Protein AF-A0A3E0P5V2-F1 (afdb_monomer)

pLDDT: mean 85.45, std 23.26, range [21.83, 98.88]

Mean predicted aligned error: 9.25 Å

Structure (mmCIF, N/CA/C/O backbone):
data_AF-A0A3E0P5V2-F1
#
_entry.id   AF-A0A3E0P5V2-F1
#
loop_
_atom_site.group_PDB
_atom_site.id
_atom_site.type_symbol
_atom_site.label_atom_id
_atom_site.label_alt_id
_atom_site.label_comp_id
_atom_site.label_asym_id
_atom_site.label_entity_id
_atom_site.label_seq_id
_atom_site.pdbx_PDB_ins_code
_atom_site.Cartn_x
_atom_site.Cartn_y
_atom_site.Cartn_z
_atom_site.occupancy
_atom_site.B_iso_or_equiv
_atom_site.auth_seq_id
_atom_site.auth_comp_id
_atom_site.auth_asym_id
_atom_site.auth_atom_id
_atom_site.pdbx_PDB_model_num
ATOM 1 N N . MET A 1 1 ? -6.968 -0.212 0.510 1.00 25.17 1 MET A N 1
ATOM 2 C CA . MET A 1 1 ? -5.798 0.429 1.152 1.00 25.17 1 MET A CA 1
ATOM 3 C C . MET A 1 1 ? -5.149 1.327 0.112 1.00 25.17 1 MET A C 1
ATOM 5 O O . MET A 1 1 ? -5.241 0.958 -1.053 1.00 25.17 1 MET A O 1
ATOM 9 N N . PRO A 1 2 ? -4.571 2.488 0.462 1.00 26.77 2 PRO A N 1
ATOM 10 C CA . PRO A 1 2 ? -3.802 3.249 -0.515 1.00 26.77 2 PRO A CA 1
ATOM 11 C C . PRO A 1 2 ? -2.630 2.401 -1.021 1.00 26.77 2 PRO A C 1
ATOM 13 O O . PRO A 1 2 ? -1.972 1.732 -0.220 1.00 26.77 2 PRO A O 1
ATOM 16 N N . VAL A 1 3 ? -2.402 2.413 -2.334 1.00 31.78 3 VAL A N 1
ATOM 17 C CA . VAL A 1 3 ? -1.169 1.882 -2.922 1.00 31.78 3 VAL A CA 1
ATOM 18 C C . VAL A 1 3 ? -0.130 2.995 -2.853 1.00 31.78 3 VAL A C 1
ATOM 20 O O . VAL A 1 3 ? -0.396 4.140 -3.237 1.00 31.78 3 VAL A O 1
ATOM 23 N N . TRP A 1 4 ? 1.001 2.698 -2.216 1.00 30.09 4 TRP A N 1
ATOM 24 C CA . TRP A 1 4 ? 1.982 3.704 -1.825 1.00 30.09 4 TRP A CA 1
ATOM 25 C C . TRP A 1 4 ? 3.035 3.896 -2.909 1.00 30.09 4 TRP A C 1
ATOM 27 O O . TRP A 1 4 ? 3.783 2.980 -3.244 1.00 30.09 4 TRP A O 1
ATOM 37 N N . LEU A 1 5 ? 3.159 5.138 -3.359 1.00 28.05 5 LEU A N 1
ATOM 38 C CA . LEU A 1 5 ? 4.162 5.560 -4.320 1.00 28.05 5 LEU A CA 1
ATOM 39 C C . LEU A 1 5 ? 5.533 5.751 -3.670 1.00 28.05 5 LEU A C 1
ATOM 41 O O . LEU A 1 5 ? 5.760 6.727 -2.957 1.00 28.05 5 LEU A O 1
ATOM 45 N N . GLY A 1 6 ? 6.470 4.854 -3.984 1.00 26.66 6 GLY A N 1
ATOM 46 C CA . GLY A 1 6 ? 7.906 5.113 -3.847 1.00 26.66 6 GLY A CA 1
ATOM 47 C C . GLY A 1 6 ? 8.426 5.343 -2.414 1.00 26.66 6 GLY A C 1
ATOM 48 O O . GLY A 1 6 ? 7.775 4.981 -1.430 1.00 26.66 6 GLY A O 1
ATOM 49 N N . PRO A 1 7 ? 9.669 5.847 -2.267 1.00 22.61 7 PRO A N 1
ATOM 50 C CA . PRO A 1 7 ? 10.321 5.938 -0.972 1.00 22.61 7 PRO A CA 1
ATOM 51 C C . PRO A 1 7 ? 9.689 6.976 -0.044 1.00 22.61 7 PRO A C 1
ATOM 53 O O . PRO A 1 7 ? 9.523 8.139 -0.400 1.00 22.61 7 PRO A O 1
ATOM 56 N N . GLN A 1 8 ? 9.384 6.562 1.191 1.00 26.34 8 GLN A N 1
ATOM 57 C CA . GLN A 1 8 ? 8.879 7.464 2.223 1.00 26.34 8 GLN A CA 1
ATOM 58 C C . GLN A 1 8 ? 9.951 8.495 2.603 1.00 26.34 8 GLN A C 1
ATOM 60 O O . GLN A 1 8 ? 10.800 8.242 3.466 1.00 26.34 8 GLN A O 1
ATOM 65 N N . VAL A 1 9 ? 9.885 9.696 2.034 1.00 23.56 9 VAL A N 1
ATOM 66 C CA . VAL A 1 9 ? 10.594 10.861 2.577 1.00 23.56 9 VAL A CA 1
ATOM 67 C C . VAL A 1 9 ? 9.776 11.401 3.753 1.00 23.56 9 VAL A C 1
ATOM 69 O O . VAL A 1 9 ? 9.075 12.400 3.658 1.00 23.56 9 VAL A O 1
ATOM 72 N N . GLN A 1 10 ? 9.816 10.693 4.883 1.00 25.02 10 GLN A N 1
ATOM 73 C CA . GLN A 1 10 ? 9.490 11.306 6.172 1.00 25.02 10 GLN A CA 1
ATOM 74 C C . GLN A 1 10 ? 10.701 12.125 6.617 1.00 25.02 10 GLN A C 1
ATOM 76 O O . GLN A 1 10 ? 11.824 11.607 6.613 1.00 25.02 10 GLN A O 1
ATOM 81 N N . GLY A 1 11 ? 10.448 13.393 6.949 1.00 24.41 11 GLY A N 1
ATOM 82 C CA . GLY A 1 11 ? 11.440 14.407 7.290 1.00 24.41 11 GLY A CA 1
ATOM 83 C C . GLY A 1 11 ? 12.486 13.929 8.296 1.00 24.41 11 GLY A C 1
ATOM 84 O O . GLY A 1 11 ? 12.199 13.213 9.255 1.00 24.41 11 GLY A O 1
ATOM 85 N N . LEU A 1 12 ? 13.732 14.324 8.046 1.00 22.11 12 LEU A N 1
ATOM 86 C CA . LEU A 1 12 ? 14.832 14.183 8.994 1.00 22.11 12 LEU A CA 1
ATOM 87 C C . LEU A 1 12 ? 14.543 15.037 10.245 1.00 22.11 12 LEU A C 1
ATOM 89 O O . LEU A 1 12 ? 13.966 16.116 10.114 1.00 22.11 12 LEU A O 1
ATOM 93 N N . PRO A 1 13 ? 14.975 14.630 11.452 1.00 21.83 13 PRO A N 1
ATOM 94 C CA . PRO A 1 13 ? 14.866 15.491 12.623 1.00 21.83 13 PRO A CA 1
ATOM 95 C C . PRO A 1 13 ? 15.720 16.754 12.428 1.00 21.83 13 PRO A C 1
ATOM 97 O O . PRO A 1 13 ? 16.929 16.667 12.195 1.00 21.83 13 PRO A O 1
ATOM 100 N N . HIS A 1 14 ? 15.096 17.930 12.549 1.00 22.97 14 HIS A N 1
ATOM 101 C CA . HIS A 1 14 ? 15.776 19.224 12.582 1.00 22.97 14 HIS A CA 1
ATOM 102 C C . HIS A 1 14 ? 16.848 19.239 13.685 1.00 22.97 14 HIS A C 1
ATOM 104 O O . HIS A 1 14 ? 16.530 19.255 14.875 1.00 22.97 14 HIS A O 1
ATOM 110 N N . GLN A 1 15 ? 18.129 19.311 13.315 1.00 22.00 15 GLN A N 1
ATOM 111 C CA . GLN A 1 15 ? 19.158 19.775 14.244 1.00 22.00 15 GLN A CA 1
ATOM 112 C C . GLN A 1 15 ? 19.199 21.306 14.214 1.00 22.00 15 GLN A C 1
ATOM 114 O O . GLN A 1 15 ? 19.482 21.922 13.189 1.00 22.00 15 GLN A O 1
ATOM 119 N N . GLY A 1 16 ? 18.868 21.926 15.349 1.00 23.27 16 GLY A N 1
ATOM 120 C CA . GLY A 1 16 ? 18.732 23.374 15.487 1.00 23.27 16 GLY A CA 1
ATOM 121 C C . GLY A 1 16 ? 20.019 24.150 15.187 1.00 23.27 16 GLY A C 1
ATOM 122 O O . GLY A 1 16 ? 20.949 24.171 15.993 1.00 23.27 16 GLY A O 1
ATOM 123 N N . GLY A 1 17 ? 20.032 24.869 14.064 1.00 21.91 17 GLY A N 1
ATOM 124 C CA . GLY A 1 17 ? 21.007 25.912 13.745 1.00 21.91 17 GLY A CA 1
ATOM 125 C C . GLY A 1 17 ? 20.427 27.301 14.022 1.00 21.91 17 GLY A C 1
ATOM 126 O O . GLY A 1 17 ? 19.394 27.676 13.476 1.00 21.91 17 GLY A O 1
ATOM 127 N N . ARG A 1 18 ? 21.079 28.085 14.889 1.00 23.88 18 ARG A N 1
ATOM 128 C CA . ARG A 1 18 ? 20.676 29.461 15.235 1.00 23.88 18 ARG A CA 1
ATOM 129 C C . ARG A 1 18 ? 20.699 30.372 13.998 1.00 23.88 18 ARG A C 1
ATOM 131 O O . ARG A 1 18 ? 21.746 30.554 13.385 1.00 23.88 18 ARG A O 1
ATOM 138 N N . GLY A 1 19 ? 19.553 30.974 13.678 1.00 24.73 19 GLY A N 1
ATOM 139 C CA . GLY A 1 19 ? 19.386 31.878 12.540 1.00 24.73 19 GLY A CA 1
ATOM 140 C C . GLY A 1 19 ? 20.095 33.230 12.686 1.00 24.73 19 GLY A C 1
ATOM 141 O O . GLY A 1 19 ? 20.148 33.823 13.764 1.00 24.73 19 GLY A O 1
ATOM 142 N N . LEU A 1 20 ? 20.578 33.740 11.552 1.00 24.47 20 LEU A N 1
ATOM 143 C CA . LEU A 1 20 ? 20.924 35.147 11.322 1.00 24.47 20 LEU A CA 1
ATOM 144 C C . LEU A 1 20 ? 19.912 35.755 10.324 1.00 24.47 20 LEU A C 1
ATOM 146 O O . LEU A 1 20 ? 19.449 35.044 9.432 1.00 24.47 20 LEU A O 1
ATOM 150 N N . PRO A 1 21 ? 19.531 37.044 10.441 1.00 28.94 21 PRO A N 1
ATOM 151 C CA . PRO A 1 21 ? 18.395 37.590 9.697 1.00 28.94 21 PRO A CA 1
ATOM 152 C C . PRO A 1 21 ? 18.727 37.963 8.240 1.00 28.94 21 PRO A C 1
ATOM 154 O O . PRO A 1 21 ? 19.752 38.578 7.949 1.00 28.94 21 PRO A O 1
ATOM 157 N N . ALA A 1 22 ? 17.801 37.642 7.328 1.00 28.91 22 ALA A N 1
ATOM 158 C CA . ALA A 1 22 ? 17.874 37.932 5.894 1.00 28.91 22 ALA A CA 1
ATOM 159 C C . ALA A 1 22 ? 17.539 39.401 5.547 1.00 28.91 22 ALA A C 1
ATOM 161 O O . ALA A 1 22 ? 16.620 40.006 6.102 1.00 28.91 22 ALA A O 1
ATOM 162 N N . GLY A 1 23 ? 18.281 39.963 4.587 1.00 27.42 23 GLY A N 1
ATOM 163 C CA . GLY A 1 23 ? 18.222 41.369 4.174 1.00 27.42 23 GLY A CA 1
ATOM 164 C C . GLY A 1 23 ? 17.099 41.759 3.185 1.00 27.42 23 GLY A C 1
ATOM 165 O O . GLY A 1 23 ? 16.377 40.916 2.649 1.00 27.42 23 GLY A O 1
ATOM 166 N N . PRO A 1 24 ? 16.960 43.070 2.896 1.00 26.80 24 PRO A N 1
ATOM 167 C CA . PRO A 1 24 ? 15.764 43.697 2.309 1.00 26.80 24 PRO A CA 1
ATOM 168 C C . PRO A 1 24 ? 15.501 43.429 0.812 1.00 26.80 24 PRO A C 1
ATOM 170 O O . PRO A 1 24 ? 14.502 43.913 0.278 1.00 26.80 24 PRO A O 1
ATOM 173 N N . ALA A 1 25 ? 16.336 42.643 0.123 1.00 31.30 25 ALA A N 1
ATOM 174 C CA . ALA A 1 25 ? 16.181 42.364 -1.309 1.00 31.30 25 ALA A CA 1
ATOM 175 C C . ALA A 1 25 ? 15.031 41.381 -1.631 1.00 31.30 25 ALA A C 1
ATOM 177 O O . ALA A 1 25 ? 14.407 41.501 -2.684 1.00 31.30 25 ALA A O 1
ATOM 178 N N . ARG A 1 26 ? 14.668 40.476 -0.704 1.00 33.38 26 ARG A N 1
ATOM 179 C CA . ARG A 1 26 ? 13.588 39.483 -0.909 1.00 33.38 26 ARG A CA 1
ATOM 180 C C . ARG A 1 26 ? 12.173 40.085 -0.938 1.00 33.38 26 ARG A C 1
ATOM 182 O O . ARG A 1 26 ? 11.281 39.515 -1.552 1.00 33.38 26 ARG A O 1
ATOM 189 N N . ARG A 1 27 ? 11.948 41.276 -0.364 1.00 32.44 27 ARG A N 1
ATOM 190 C CA . ARG A 1 27 ? 10.595 41.871 -0.263 1.00 32.44 27 ARG A CA 1
ATOM 191 C C . ARG A 1 27 ? 10.069 42.511 -1.555 1.00 32.44 27 ARG A C 1
ATOM 193 O O . ARG A 1 27 ? 8.884 42.818 -1.625 1.00 32.44 27 ARG A O 1
ATOM 200 N N . ARG A 1 28 ? 10.907 42.735 -2.578 1.00 29.48 28 ARG A N 1
ATOM 201 C CA . ARG A 1 28 ? 10.483 43.400 -3.832 1.00 29.48 28 ARG A CA 1
ATOM 202 C C . ARG A 1 28 ? 10.121 42.449 -4.978 1.00 29.48 28 ARG A C 1
ATOM 204 O O . ARG A 1 28 ? 9.450 42.897 -5.903 1.00 29.48 28 ARG A O 1
ATOM 211 N N . ALA A 1 29 ? 10.490 41.168 -4.905 1.00 30.11 29 ALA A N 1
ATOM 212 C CA . ALA A 1 29 ? 10.077 40.159 -5.887 1.00 30.11 29 ALA A CA 1
ATOM 213 C C . ALA A 1 29 ? 8.641 39.653 -5.629 1.00 30.11 29 ALA A C 1
ATOM 215 O O . ALA A 1 29 ? 7.856 39.550 -6.568 1.00 30.11 29 ALA A O 1
ATOM 216 N N . GLN A 1 30 ? 8.259 39.488 -4.354 1.00 32.03 30 GLN A N 1
ATOM 217 C CA . GLN A 1 30 ? 6.933 39.006 -3.930 1.00 32.03 30 GLN A CA 1
ATOM 218 C C . GLN A 1 30 ? 5.765 39.916 -4.370 1.00 32.03 30 GLN A C 1
ATOM 220 O O . GLN A 1 30 ? 4.671 39.451 -4.656 1.00 32.03 30 GLN A O 1
ATOM 225 N N . ALA A 1 31 ? 5.987 41.232 -4.472 1.00 28.94 31 ALA A N 1
ATOM 226 C CA . ALA A 1 31 ? 4.920 42.191 -4.780 1.00 28.94 31 ALA A CA 1
ATOM 227 C C . ALA A 1 31 ? 4.585 42.312 -6.285 1.00 28.94 31 ALA A C 1
ATOM 229 O O . ALA A 1 31 ? 3.624 42.995 -6.644 1.00 28.94 31 ALA A O 1
ATOM 230 N N . ARG A 1 32 ? 5.375 41.697 -7.181 1.00 27.05 32 ARG A N 1
ATOM 231 C CA . ARG A 1 32 ? 5.124 41.715 -8.637 1.00 27.05 32 ARG A CA 1
ATOM 232 C C . ARG A 1 32 ? 4.414 40.456 -9.147 1.00 27.05 32 ARG A C 1
ATOM 234 O O . ARG A 1 32 ? 3.709 40.557 -10.147 1.00 27.05 32 ARG A O 1
ATOM 241 N N . THR A 1 33 ? 4.508 39.332 -8.439 1.00 32.53 33 THR A N 1
ATOM 242 C CA . THR A 1 33 ? 3.759 38.090 -8.712 1.00 32.53 33 THR A CA 1
ATOM 243 C C . THR A 1 33 ? 2.272 38.201 -8.338 1.00 32.53 33 THR A C 1
ATOM 245 O O . THR A 1 33 ? 1.414 37.717 -9.075 1.00 32.53 33 THR A O 1
ATOM 248 N N . ASP A 1 34 ? 1.927 38.981 -7.307 1.00 31.42 34 ASP A N 1
ATOM 249 C CA . ASP A 1 34 ? 0.543 39.116 -6.803 1.00 31.42 34 ASP A CA 1
ATOM 250 C C . ASP A 1 34 ? -0.420 39.923 -7.698 1.00 31.42 34 ASP A C 1
ATOM 252 O O . ASP A 1 34 ? -1.632 39.961 -7.453 1.00 31.42 34 ASP A O 1
ATOM 256 N N . ARG A 1 35 ? 0.091 40.588 -8.745 1.00 25.73 35 ARG A N 1
ATOM 257 C CA . ARG A 1 35 ? -0.729 41.369 -9.691 1.00 25.73 35 ARG A CA 1
ATOM 258 C C . ARG A 1 35 ? -1.021 40.644 -11.005 1.00 25.73 35 ARG A C 1
ATOM 260 O O . ARG A 1 35 ? -1.978 41.021 -11.672 1.00 25.73 35 ARG A O 1
ATOM 267 N N . ALA A 1 36 ? -0.253 39.607 -11.345 1.00 27.59 36 ALA A N 1
ATOM 268 C CA . ALA A 1 36 ? -0.504 38.758 -12.513 1.00 27.59 36 ALA A CA 1
ATOM 269 C C . ALA A 1 36 ? -1.449 37.583 -12.185 1.00 27.59 36 ALA A C 1
ATOM 271 O O . ALA A 1 36 ? -2.254 37.200 -13.028 1.00 27.59 36 ALA A O 1
ATOM 272 N N . GLY A 1 37 ? -1.455 37.100 -10.934 1.00 27.72 37 GLY A N 1
ATOM 273 C CA . GLY A 1 37 ? -2.352 36.028 -10.469 1.00 27.72 37 GLY A CA 1
ATOM 274 C C . GLY A 1 37 ? -3.836 36.404 -10.324 1.00 27.72 37 GLY A C 1
ATOM 275 O O . GLY A 1 37 ? -4.666 35.533 -10.098 1.00 27.72 37 GLY A O 1
ATOM 276 N N . ARG A 1 38 ? -4.217 37.683 -10.478 1.00 28.00 38 ARG A N 1
ATOM 277 C CA . ARG A 1 38 ? -5.624 38.134 -10.364 1.00 28.00 38 ARG A CA 1
ATOM 278 C C . ARG A 1 38 ? -6.385 38.201 -11.692 1.00 28.00 38 ARG A C 1
ATOM 280 O O . ARG A 1 38 ? -7.549 38.584 -11.688 1.00 28.00 38 ARG A O 1
ATOM 287 N N . ALA A 1 39 ? -5.757 37.840 -12.811 1.00 26.80 39 ALA A N 1
ATOM 288 C CA . ALA A 1 39 ? -6.382 37.881 -14.137 1.00 26.80 39 ALA A CA 1
ATOM 289 C C . ALA A 1 39 ? -6.704 36.492 -14.730 1.00 26.80 39 ALA A C 1
ATOM 291 O O . ALA A 1 39 ? -7.150 36.423 -15.870 1.00 26.80 39 ALA A O 1
ATOM 292 N N . LEU A 1 40 ? -6.528 35.401 -13.973 1.00 26.84 40 LEU A N 1
ATOM 293 C CA . LEU A 1 40 ? -6.756 34.027 -14.451 1.00 26.84 40 LEU A CA 1
ATOM 294 C C . LEU A 1 40 ? -7.653 33.193 -13.511 1.00 26.84 40 LEU A C 1
ATOM 296 O O . LEU A 1 40 ? -7.448 32.002 -13.327 1.00 26.84 40 LEU A O 1
ATOM 300 N N . VAL A 1 41 ? -8.677 33.822 -12.922 1.00 26.98 41 VAL A N 1
ATOM 301 C CA . VAL A 1 41 ? -9.716 33.154 -12.097 1.00 26.98 41 VAL A CA 1
ATOM 302 C C . VAL A 1 41 ? -11.033 32.982 -12.881 1.00 26.98 41 VAL A C 1
ATOM 304 O O . VAL A 1 41 ? -12.126 32.935 -12.333 1.00 26.98 41 VAL A O 1
ATOM 307 N N . GLN A 1 42 ? -10.963 32.865 -14.206 1.00 27.16 42 GLN A N 1
ATOM 308 C CA . GLN A 1 42 ? -12.116 32.483 -15.027 1.00 27.16 42 GLN A CA 1
ATOM 309 C C . GLN A 1 42 ? -11.700 31.456 -16.075 1.00 27.16 42 GLN A C 1
ATOM 311 O O . GLN A 1 42 ? -11.396 31.829 -17.201 1.00 27.16 42 GLN A O 1
ATOM 316 N N . ALA A 1 43 ? -11.671 30.181 -15.670 1.00 24.08 43 ALA A N 1
ATOM 317 C CA . ALA A 1 43 ? -12.024 29.002 -16.475 1.00 24.08 43 ALA A CA 1
ATOM 318 C C . ALA A 1 43 ? -11.593 27.715 -15.742 1.00 24.08 43 ALA A C 1
ATOM 320 O O . ALA A 1 43 ? -10.622 27.069 -16.116 1.00 24.08 43 ALA A O 1
ATOM 321 N N . LEU A 1 44 ? -12.334 27.319 -14.704 1.00 26.48 44 LEU A N 1
ATOM 322 C CA . LEU A 1 44 ? -12.433 25.898 -14.366 1.00 26.48 44 LEU A CA 1
ATOM 323 C C . LEU A 1 44 ? -13.414 25.297 -15.375 1.00 26.48 44 LEU A C 1
ATOM 325 O O . LEU A 1 44 ? -14.616 25.550 -15.298 1.00 26.48 44 LEU A O 1
ATOM 329 N N . VAL A 1 45 ? -12.895 24.578 -16.368 1.00 23.19 45 VAL A N 1
ATOM 330 C CA . VAL A 1 45 ? -13.708 23.843 -17.342 1.00 23.19 45 VAL A CA 1
ATOM 331 C C . VAL A 1 45 ? -13.338 22.365 -17.240 1.00 23.19 45 VAL A C 1
ATOM 333 O O . VAL A 1 45 ? -12.202 22.021 -17.555 1.00 23.19 45 VAL A O 1
ATOM 336 N N . PRO A 1 46 ? -14.257 21.477 -16.823 1.00 28.92 46 PRO A N 1
ATOM 337 C CA . PRO A 1 46 ? -14.066 20.043 -16.987 1.00 28.92 46 PRO A CA 1
ATOM 338 C C . PRO A 1 46 ? -14.074 19.707 -18.482 1.00 28.92 46 PRO A C 1
ATOM 340 O O . PRO A 1 46 ? -14.933 20.191 -19.226 1.00 28.92 46 PRO A O 1
ATOM 343 N N . VAL A 1 47 ? -13.159 18.850 -18.933 1.00 28.12 47 VAL A N 1
ATOM 344 C CA . VAL A 1 47 ? -13.225 18.282 -20.284 1.00 28.12 47 VAL A CA 1
ATOM 345 C C . VAL A 1 47 ? -14.407 17.304 -20.323 1.00 28.12 47 VAL A C 1
ATOM 347 O O . VAL A 1 47 ? -14.304 16.159 -19.904 1.00 28.12 47 VAL A O 1
ATOM 350 N N . ARG A 1 48 ? -15.575 17.775 -20.776 1.00 30.19 48 ARG A N 1
ATOM 351 C CA . ARG A 1 48 ? -16.748 16.947 -21.110 1.00 30.19 48 ARG A CA 1
ATOM 352 C C . ARG A 1 48 ? -17.125 17.162 -22.579 1.00 30.19 48 ARG A C 1
ATOM 354 O O . ARG A 1 48 ? -17.288 18.319 -22.974 1.00 30.19 48 ARG A O 1
ATOM 361 N N . PRO A 1 49 ? -17.359 16.110 -23.381 1.00 27.58 49 PRO A N 1
ATOM 362 C CA . PRO A 1 49 ? -18.028 16.256 -24.667 1.00 27.58 49 PRO A CA 1
ATOM 363 C C . PRO A 1 49 ? -19.541 16.466 -24.474 1.00 27.58 49 PRO A C 1
ATOM 365 O O . PRO A 1 49 ? -20.171 15.916 -23.570 1.00 27.58 49 PRO A O 1
ATOM 368 N N . ALA A 1 50 ? -20.118 17.327 -25.312 1.00 24.16 50 ALA A N 1
ATOM 369 C CA . ALA A 1 50 ? -21.500 17.784 -25.225 1.00 24.16 50 ALA A CA 1
ATOM 370 C C . ALA A 1 50 ? -22.485 16.915 -26.034 1.00 24.16 50 ALA A C 1
ATOM 372 O O . ALA A 1 50 ? -22.215 16.566 -27.179 1.00 24.16 50 ALA A O 1
ATOM 373 N N . GLY A 1 51 ? -23.682 16.715 -25.466 1.00 24.78 51 GLY A N 1
ATOM 374 C CA . GLY A 1 51 ? -24.904 16.239 -26.139 1.00 24.78 51 GLY A CA 1
ATOM 375 C C . GLY A 1 51 ? -25.323 14.833 -25.697 1.00 24.78 51 GLY A C 1
ATOM 376 O O . GLY A 1 51 ? -24.498 13.945 -25.606 1.00 24.78 51 GLY A O 1
ATOM 377 N N . GLY A 1 52 ? -26.573 14.510 -25.379 1.00 24.72 52 GLY A N 1
ATOM 378 C CA . GLY A 1 52 ? -27.839 15.231 -25.326 1.00 24.72 52 GLY A CA 1
ATOM 379 C C . GLY A 1 52 ? -28.876 14.248 -24.755 1.00 24.72 52 GLY A C 1
ATOM 380 O O . GLY A 1 52 ? -28.801 13.048 -24.996 1.00 24.72 52 GLY A O 1
ATOM 381 N N . ARG A 1 53 ? -29.790 14.751 -23.923 1.00 26.25 53 ARG A N 1
ATOM 382 C CA . ARG A 1 53 ? -30.820 13.987 -23.196 1.00 26.25 53 ARG A CA 1
ATOM 383 C C . ARG A 1 53 ? -31.731 13.189 -24.133 1.00 26.25 53 ARG A C 1
ATOM 385 O O . ARG A 1 53 ? -32.199 13.763 -25.104 1.00 26.25 53 ARG A O 1
ATOM 392 N N . GLU A 1 54 ? -32.183 12.015 -23.688 1.00 24.62 54 GLU A N 1
ATOM 393 C CA . GLU A 1 54 ? -33.621 11.713 -23.631 1.00 24.62 54 GLU A CA 1
ATOM 394 C C . GLU A 1 54 ? -33.946 10.578 -22.642 1.00 24.62 54 GLU A C 1
ATOM 396 O O . GLU A 1 54 ? -33.323 9.522 -22.615 1.00 24.62 54 GLU A O 1
ATOM 401 N N . ARG A 1 55 ? -34.938 10.841 -21.785 1.00 27.27 55 ARG A N 1
ATOM 402 C CA . ARG A 1 55 ? -35.539 9.907 -20.827 1.00 27.27 55 ARG A CA 1
ATOM 403 C C . ARG A 1 55 ? -36.454 8.934 -21.568 1.00 27.27 55 ARG A C 1
ATOM 405 O O . ARG A 1 55 ? -37.326 9.415 -22.286 1.00 27.27 55 ARG A O 1
ATOM 412 N N . ARG A 1 56 ? -36.424 7.637 -21.238 1.00 23.56 56 ARG A N 1
ATOM 413 C CA . ARG A 1 56 ? -37.628 6.781 -21.257 1.00 23.56 56 ARG A CA 1
ATOM 414 C C . ARG A 1 56 ? -37.610 5.765 -20.114 1.00 23.56 56 ARG A C 1
ATOM 416 O O . ARG A 1 56 ? -36.844 4.814 -20.121 1.00 23.56 56 ARG A O 1
ATOM 423 N N . LEU A 1 57 ? -38.507 5.993 -19.154 1.00 22.80 57 LEU A N 1
ATOM 424 C CA . LEU A 1 57 ? -39.127 4.946 -18.346 1.00 22.80 57 LEU A CA 1
ATOM 425 C C . LEU A 1 57 ? -39.906 4.009 -19.273 1.00 22.80 57 LEU A C 1
ATOM 427 O O . LEU A 1 57 ? -40.650 4.510 -20.115 1.00 22.80 57 LEU A O 1
ATOM 431 N N . LEU A 1 58 ? -39.820 2.698 -19.050 1.00 22.69 58 LEU A N 1
ATOM 432 C CA . LEU A 1 58 ? -40.896 1.754 -19.354 1.00 22.69 58 LEU A CA 1
ATOM 433 C C . LEU A 1 58 ? -40.743 0.501 -18.483 1.00 22.69 58 LEU A C 1
ATOM 435 O O . LEU A 1 58 ? -39.864 -0.329 -18.687 1.00 22.69 58 LEU A O 1
ATOM 439 N N . SER A 1 59 ? -41.631 0.402 -17.500 1.00 22.86 59 SER A N 1
ATOM 440 C CA . SER A 1 59 ? -41.961 -0.811 -16.760 1.00 22.86 59 SER A CA 1
ATOM 441 C C . SER A 1 59 ? -42.714 -1.780 -17.673 1.00 22.86 59 SER A C 1
ATOM 443 O O . SER A 1 59 ? -43.670 -1.348 -18.318 1.00 22.86 59 SER A O 1
ATOM 445 N N . ILE A 1 60 ? -42.380 -3.076 -17.667 1.00 22.61 60 ILE A N 1
ATOM 446 C CA . ILE A 1 60 ? -43.301 -4.146 -18.088 1.00 22.61 60 ILE A CA 1
ATOM 447 C C . ILE A 1 60 ? -43.165 -5.342 -17.138 1.00 22.61 60 ILE A C 1
ATOM 449 O O . ILE A 1 60 ? -42.078 -5.855 -16.897 1.00 22.61 60 ILE A O 1
ATOM 453 N N . LEU A 1 61 ? -44.318 -5.764 -16.622 1.00 22.02 61 LEU A N 1
ATOM 454 C CA . LEU A 1 61 ? -44.588 -6.919 -15.771 1.00 22.02 61 LEU A CA 1
ATOM 455 C C . LEU A 1 61 ? -45.705 -7.711 -16.483 1.00 22.02 61 LEU A C 1
ATOM 457 O O . LEU A 1 61 ? -46.718 -7.092 -16.806 1.00 22.02 61 LEU A O 1
ATOM 461 N N . ALA A 1 62 ? -45.513 -9.015 -16.741 1.00 23.39 62 ALA A N 1
ATOM 462 C CA . ALA A 1 62 ? -46.515 -10.104 -16.911 1.00 23.39 62 ALA A CA 1
ATOM 463 C C . ALA A 1 62 ? -45.862 -11.289 -17.672 1.00 23.39 62 ALA A C 1
ATOM 465 O O . ALA A 1 62 ? -45.354 -11.088 -18.768 1.00 23.39 62 ALA A O 1
ATOM 466 N N . LEU A 1 63 ? -45.619 -12.459 -17.066 1.00 22.25 63 LEU A N 1
ATOM 467 C CA . LEU A 1 63 ? -46.482 -13.614 -16.709 1.00 22.25 63 LEU A CA 1
ATOM 468 C C . LEU A 1 63 ? -46.698 -14.682 -17.817 1.00 22.25 63 LEU A C 1
ATOM 470 O O . LEU A 1 63 ? -47.205 -14.379 -18.889 1.00 22.25 63 LEU A O 1
ATOM 474 N N . LEU A 1 64 ? -46.471 -15.942 -17.393 1.00 23.50 64 LEU A N 1
ATOM 475 C CA . LEU A 1 64 ? -47.044 -17.245 -17.817 1.00 23.50 64 LEU A CA 1
ATOM 476 C C . LEU A 1 64 ? -46.402 -18.053 -18.968 1.00 23.50 64 LEU A C 1
ATOM 478 O O . LEU A 1 64 ? -46.703 -17.853 -20.135 1.00 23.50 64 LEU A O 1
ATOM 482 N N . GLY A 1 65 ? -45.674 -19.113 -18.580 1.00 22.44 65 GLY A N 1
ATOM 483 C CA . GLY A 1 65 ? -46.239 -20.472 -18.482 1.00 22.44 65 GLY A CA 1
ATOM 484 C C . GLY A 1 65 ? -46.028 -21.435 -19.661 1.00 22.44 65 GLY A C 1
ATOM 485 O O . GLY A 1 65 ? -46.653 -21.277 -20.701 1.00 22.44 65 GLY A O 1
ATOM 486 N N . ALA A 1 66 ? -45.293 -22.532 -19.424 1.00 25.14 66 ALA A N 1
ATOM 487 C CA . ALA A 1 66 ? -45.586 -23.851 -20.002 1.00 25.14 66 ALA A CA 1
ATOM 488 C C . ALA A 1 66 ? -44.922 -24.982 -19.187 1.00 25.14 66 ALA A C 1
ATOM 490 O O . ALA A 1 66 ? -43.725 -24.958 -18.919 1.00 25.14 66 ALA A O 1
ATOM 491 N N . LEU A 1 67 ? -45.746 -25.958 -18.794 1.00 25.47 67 LEU A N 1
ATOM 492 C CA . LEU A 1 67 ? -45.399 -27.245 -18.185 1.00 25.47 67 LEU A CA 1
ATOM 493 C C . LEU A 1 67 ? -45.066 -28.304 -19.253 1.00 25.47 67 LEU A C 1
ATOM 495 O O . LEU A 1 67 ? -45.664 -28.297 -20.327 1.00 25.47 67 LEU A O 1
ATOM 499 N N . GLY A 1 68 ? -44.265 -29.301 -18.853 1.00 25.12 68 GLY A N 1
ATOM 500 C CA . GLY A 1 68 ? -44.164 -30.645 -19.455 1.00 25.12 68 GLY A CA 1
ATOM 501 C C . GLY A 1 68 ? -42.750 -30.964 -19.956 1.00 25.12 68 GLY A C 1
ATOM 502 O O . GLY A 1 68 ? -42.134 -30.119 -20.582 1.00 25.12 68 GLY A O 1
ATOM 503 N N . CYS A 1 69 ? -42.128 -32.124 -19.746 1.00 27.30 69 CYS A N 1
ATOM 504 C CA . CYS A 1 69 ? -42.478 -33.394 -19.110 1.00 27.30 69 CYS A CA 1
ATOM 505 C C . CYS A 1 69 ? -41.162 -34.091 -18.700 1.00 27.30 69 CYS A C 1
ATOM 507 O O . CYS A 1 69 ? -40.108 -33.836 -19.276 1.00 27.30 69 CYS A O 1
ATOM 509 N N . ALA A 1 70 ? -41.243 -34.983 -17.714 1.00 28.48 70 ALA A N 1
ATOM 510 C CA . ALA A 1 70 ? -40.141 -35.787 -17.191 1.00 28.48 70 ALA A CA 1
ATOM 511 C C . ALA A 1 70 ? -39.706 -36.927 -18.135 1.00 28.48 70 ALA A C 1
ATOM 513 O O . ALA A 1 70 ? -40.566 -37.536 -18.771 1.00 28.48 70 ALA A O 1
ATOM 514 N N . ALA A 1 71 ? -38.406 -37.257 -18.136 1.00 28.61 71 ALA A N 1
ATOM 515 C CA . ALA A 1 71 ? -37.837 -38.590 -17.846 1.00 28.61 71 ALA A CA 1
ATOM 516 C C . ALA A 1 71 ? -36.444 -38.771 -18.487 1.00 28.61 71 ALA A C 1
ATOM 518 O O . ALA A 1 71 ? -36.295 -38.606 -19.695 1.00 28.61 71 ALA A O 1
ATOM 519 N N . GLY A 1 72 ? -35.461 -39.200 -17.686 1.00 28.45 72 GLY A N 1
ATOM 520 C CA . GLY A 1 72 ? -34.189 -39.741 -18.179 1.00 28.45 72 GLY A CA 1
ATOM 521 C C . GLY A 1 72 ? -32.985 -39.420 -17.296 1.00 28.45 72 GLY A C 1
ATOM 522 O O . GLY A 1 72 ? -32.141 -38.626 -17.689 1.00 28.45 72 GLY A O 1
ATOM 523 N N . GLU A 1 73 ? -32.898 -40.031 -16.113 1.00 31.25 73 GLU A N 1
ATOM 524 C CA . GLU A 1 73 ? -31.679 -40.016 -15.296 1.00 31.25 73 GLU A CA 1
ATOM 525 C C . GLU A 1 73 ? -30.623 -40.967 -15.880 1.00 31.25 73 GLU A C 1
ATOM 527 O O . GLU A 1 73 ? -30.846 -42.171 -16.015 1.00 31.25 73 GLU A O 1
ATOM 532 N N . THR A 1 74 ? -29.439 -40.423 -16.149 1.00 32.88 74 THR A N 1
ATOM 533 C CA . THR A 1 74 ? -28.165 -41.153 -16.185 1.00 32.88 74 THR A CA 1
ATOM 534 C C . THR A 1 74 ? -27.181 -40.395 -15.292 1.00 32.88 74 THR A C 1
ATOM 536 O O . THR A 1 74 ? -27.048 -39.184 -15.481 1.00 32.88 74 THR A O 1
ATOM 539 N N . PRO A 1 75 ? -26.484 -41.035 -14.336 1.00 36.62 75 PRO A N 1
ATOM 540 C CA . PRO A 1 75 ? -25.548 -40.335 -13.465 1.00 36.62 75 PRO A CA 1
ATOM 541 C C . PRO A 1 75 ? -24.246 -40.060 -14.229 1.00 36.62 75 PRO A C 1
ATOM 543 O O . PRO A 1 75 ? -23.358 -40.906 -14.306 1.00 36.62 75 PRO A O 1
ATOM 546 N N . GLY A 1 76 ? -24.156 -38.874 -14.830 1.00 32.22 76 GLY A N 1
ATOM 547 C CA . GLY A 1 76 ? -22.906 -38.298 -15.315 1.00 32.22 76 GLY A CA 1
ATOM 548 C C . GLY A 1 76 ? -22.189 -37.576 -14.175 1.00 32.22 76 GLY A C 1
ATOM 549 O O . GLY A 1 76 ? -22.779 -36.753 -13.480 1.00 32.22 76 GLY A O 1
ATOM 550 N N . SER A 1 77 ? -20.916 -37.898 -13.972 1.00 43.72 77 SER A N 1
ATOM 551 C CA . SER A 1 77 ? -20.011 -37.329 -12.970 1.00 43.72 77 SER A CA 1
ATOM 552 C C . SER A 1 77 ? -19.593 -35.886 -13.299 1.00 43.72 77 SER A C 1
ATOM 554 O O . SER A 1 77 ? -18.437 -35.624 -13.620 1.00 43.72 77 SER A O 1
ATOM 556 N N . GLY A 1 78 ? -20.539 -34.955 -13.212 1.00 40.09 78 GLY A N 1
ATOM 557 C CA . GLY A 1 78 ? -20.318 -33.512 -13.311 1.00 40.09 78 GLY A CA 1
ATOM 558 C C . GLY A 1 78 ? -21.297 -32.798 -12.389 1.00 40.09 78 GLY A C 1
ATOM 559 O O . GLY A 1 78 ? -22.290 -32.242 -12.841 1.00 40.09 78 GLY A O 1
ATOM 560 N N . GLY A 1 79 ? -21.100 -32.928 -11.077 1.00 40.59 79 GLY A N 1
ATOM 561 C CA . GLY A 1 79 ? -22.002 -32.323 -10.103 1.00 40.59 79 GLY A CA 1
ATOM 562 C C . GLY A 1 79 ? -21.656 -30.857 -9.898 1.00 40.59 79 GLY A C 1
ATOM 563 O O . GLY A 1 79 ? -20.671 -30.586 -9.222 1.00 40.59 79 GLY A O 1
ATOM 564 N N . SER A 1 80 ? -22.479 -29.945 -10.421 1.00 54.25 80 SER A N 1
ATOM 565 C CA . SER A 1 80 ? -22.530 -28.551 -9.964 1.00 54.25 80 SER A CA 1
ATOM 566 C C . SER A 1 80 ? -22.657 -28.510 -8.434 1.00 54.25 80 SER A C 1
ATOM 568 O O . SER A 1 80 ? -23.375 -29.338 -7.855 1.00 54.25 80 SER A O 1
ATOM 570 N N . ALA A 1 81 ? -21.991 -27.566 -7.762 1.00 56.62 81 ALA A N 1
ATOM 571 C CA . ALA A 1 81 ? -22.154 -27.376 -6.320 1.00 56.62 81 ALA A CA 1
ATOM 572 C C . ALA A 1 81 ? -23.651 -27.237 -5.951 1.00 56.62 81 ALA A C 1
ATOM 574 O O . ALA A 1 81 ? -24.401 -26.589 -6.687 1.00 56.62 81 ALA A O 1
ATOM 575 N N . PRO A 1 82 ? -24.134 -27.858 -4.853 1.00 64.19 82 PRO A N 1
ATOM 576 C CA . PRO A 1 82 ? -25.525 -27.692 -4.451 1.00 64.19 82 PRO A CA 1
ATOM 577 C C . PRO A 1 82 ? -25.786 -26.205 -4.153 1.00 64.19 82 PRO A C 1
ATOM 579 O O . PRO A 1 82 ? -24.973 -25.598 -3.452 1.00 64.19 82 PRO A O 1
ATOM 582 N N . PRO A 1 83 ? -26.913 -25.622 -4.612 1.00 74.25 83 PRO A N 1
ATOM 583 C CA . PRO A 1 83 ? -27.235 -24.206 -4.396 1.00 74.25 83 PRO A CA 1
ATOM 584 C C . PRO A 1 83 ? -27.128 -23.742 -2.932 1.00 74.25 83 PRO A C 1
ATOM 586 O O . PRO A 1 83 ? -26.878 -22.573 -2.662 1.00 74.25 83 PRO A O 1
ATOM 589 N N . ASP A 1 84 ? -27.274 -24.665 -1.976 1.00 88.25 84 ASP A N 1
ATOM 590 C CA . ASP A 1 84 ? -27.120 -24.400 -0.545 1.00 88.25 84 ASP A CA 1
ATOM 591 C C . ASP A 1 84 ? -25.677 -24.066 -0.123 1.00 88.25 84 ASP A C 1
ATOM 593 O O . ASP A 1 84 ? -25.467 -23.184 0.704 1.00 88.25 84 ASP A O 1
ATOM 597 N N . ALA A 1 85 ? -24.665 -24.731 -0.691 1.00 89.88 85 ALA A N 1
ATOM 598 C CA . ALA A 1 85 ? -23.266 -24.481 -0.337 1.00 89.88 85 ALA A CA 1
ATOM 599 C C . ALA A 1 85 ? -22.792 -23.113 -0.826 1.00 89.88 85 ALA A C 1
ATOM 601 O O . ALA A 1 85 ? -22.182 -22.377 -0.055 1.00 89.88 85 ALA A O 1
ATOM 602 N N . VAL A 1 86 ? -23.146 -22.767 -2.066 1.00 91.94 86 VAL A N 1
ATOM 603 C CA . VAL A 1 86 ? -22.887 -21.446 -2.655 1.00 91.94 86 VAL A CA 1
ATOM 604 C C . VAL A 1 86 ? -23.556 -20.363 -1.810 1.00 91.94 86 VAL A C 1
ATOM 606 O O . VAL A 1 86 ? -22.877 -19.469 -1.320 1.00 91.94 86 VAL A O 1
ATOM 609 N N . ARG A 1 87 ? -24.858 -20.509 -1.521 1.00 94.31 87 ARG A N 1
ATOM 610 C CA . ARG A 1 87 ? -25.611 -19.557 -0.690 1.00 94.31 87 ARG A CA 1
ATOM 611 C C . ARG A 1 87 ? -24.979 -19.347 0.690 1.00 94.31 87 ARG A C 1
ATOM 613 O O . ARG A 1 87 ? -24.796 -18.207 1.097 1.00 94.31 87 ARG A O 1
ATOM 620 N N . ARG A 1 88 ? -24.630 -20.423 1.407 1.00 95.88 88 ARG A N 1
ATOM 621 C CA . ARG A 1 88 ? -23.996 -20.330 2.740 1.00 95.88 88 ARG A CA 1
ATOM 622 C C . ARG A 1 88 ? -22.625 -19.654 2.682 1.00 95.88 88 ARG A C 1
ATOM 624 O O . ARG A 1 88 ? -22.290 -18.909 3.596 1.00 95.88 88 ARG A O 1
ATOM 631 N N . ALA A 1 89 ? -21.836 -19.918 1.639 1.00 96.38 89 ALA A N 1
ATOM 632 C CA . ALA A 1 89 ? -20.542 -19.271 1.451 1.00 96.38 89 ALA A CA 1
ATOM 633 C C . ALA A 1 89 ? -20.705 -17.764 1.207 1.00 96.38 89 ALA A C 1
ATOM 635 O O . ALA A 1 89 ? -20.073 -16.978 1.907 1.00 96.38 89 ALA A O 1
ATOM 636 N N . SER A 1 90 ? -21.610 -17.361 0.310 1.00 96.12 90 SER A N 1
ATOM 637 C CA . SER A 1 90 ? -21.931 -15.947 0.071 1.00 96.12 90 SER A CA 1
ATOM 638 C C . SER A 1 90 ? -22.456 -15.250 1.333 1.00 96.12 90 SER A C 1
ATOM 640 O O . SER A 1 90 ? -21.969 -14.184 1.689 1.00 96.12 90 SER A O 1
ATOM 642 N N . GLU A 1 91 ? -23.368 -15.883 2.081 1.00 97.44 91 GLU A N 1
ATOM 643 C CA . GLU A 1 91 ? -23.877 -15.344 3.354 1.00 97.44 91 GLU A CA 1
ATOM 644 C C . GLU A 1 91 ? -22.765 -15.138 4.393 1.00 97.44 91 GLU A C 1
ATOM 646 O O . GLU A 1 91 ? -22.827 -14.200 5.191 1.00 97.44 91 GLU A O 1
ATOM 651 N N . LEU A 1 92 ? -21.757 -16.014 4.416 1.00 98.19 92 LEU A N 1
ATOM 652 C CA . LEU A 1 92 ? -20.616 -15.900 5.322 1.00 98.19 92 LEU A CA 1
ATOM 653 C C . LEU A 1 92 ? -19.640 -14.798 4.875 1.00 98.19 92 LEU A C 1
ATOM 655 O O . LEU A 1 92 ? -19.102 -14.086 5.724 1.00 98.19 92 LEU A O 1
ATOM 659 N N . VAL A 1 93 ? -19.460 -14.611 3.564 1.00 98.50 93 VAL A N 1
ATOM 660 C CA . VAL A 1 93 ? -18.710 -13.482 2.990 1.00 98.50 93 VAL A CA 1
ATOM 661 C C . VAL A 1 93 ? -19.376 -12.153 3.348 1.00 98.50 93 VAL A C 1
ATOM 663 O O . VAL A 1 93 ? -18.704 -11.269 3.878 1.00 98.50 93 VAL A O 1
ATOM 666 N N . ASP A 1 94 ? -20.689 -12.022 3.154 1.00 98.31 94 ASP A N 1
ATOM 667 C CA . ASP A 1 94 ? -21.435 -10.801 3.490 1.00 98.31 94 ASP A CA 1
ATOM 668 C C . ASP A 1 94 ? -21.319 -10.461 4.982 1.00 98.31 94 ASP A C 1
ATOM 670 O O . ASP A 1 94 ? -21.049 -9.319 5.362 1.00 98.31 94 ASP A O 1
ATOM 674 N N . GLN A 1 95 ? -21.452 -11.472 5.847 1.00 98.31 95 GLN A N 1
ATOM 675 C CA . GLN A 1 95 ? -21.240 -11.305 7.285 1.00 98.31 95 GLN A CA 1
ATOM 676 C C . GLN A 1 95 ? -19.809 -10.872 7.603 1.00 98.31 95 GLN A C 1
ATOM 678 O O . GLN A 1 95 ? -19.619 -9.990 8.440 1.00 98.31 95 GLN A O 1
ATOM 683 N N . SER A 1 96 ? -18.808 -11.465 6.944 1.00 98.50 96 SER A N 1
ATOM 684 C CA . SER A 1 96 ? -17.406 -11.077 7.103 1.00 98.50 96 SER A CA 1
ATOM 685 C C . SER A 1 96 ? -17.201 -9.604 6.756 1.00 98.50 96 SER A C 1
ATOM 687 O O . SER A 1 96 ? -16.608 -8.877 7.551 1.00 98.50 96 SER A O 1
ATOM 689 N N . ILE A 1 97 ? -17.745 -9.144 5.626 1.00 98.19 97 ILE A N 1
ATOM 690 C CA . ILE A 1 97 ? -17.651 -7.749 5.179 1.00 98.19 97 ILE A CA 1
ATOM 691 C C . ILE A 1 97 ? -18.227 -6.808 6.233 1.00 98.19 97 ILE A C 1
ATOM 693 O O . ILE A 1 97 ? -17.520 -5.926 6.722 1.00 98.19 97 ILE A O 1
ATOM 697 N N . GLU A 1 98 ? -19.480 -7.010 6.638 1.00 97.94 98 GLU A N 1
ATOM 698 C CA . GLU A 1 98 ? -20.144 -6.121 7.598 1.00 97.94 98 GLU A CA 1
ATOM 699 C C . GLU A 1 98 ? -19.424 -6.108 8.956 1.00 97.94 98 GLU A C 1
ATOM 701 O O . GLU A 1 98 ? -19.247 -5.055 9.578 1.00 97.94 98 GLU A O 1
ATOM 706 N N . ARG A 1 99 ? -18.914 -7.263 9.395 1.00 97.88 99 ARG A N 1
ATOM 707 C CA . ARG A 1 99 ? -18.126 -7.387 10.626 1.00 97.88 99 ARG A CA 1
ATOM 708 C C . ARG A 1 99 ? -16.782 -6.661 10.524 1.00 97.88 99 ARG A C 1
ATOM 710 O O . ARG A 1 99 ? -16.454 -5.897 11.432 1.00 97.88 99 ARG A O 1
ATOM 717 N N . THR A 1 100 ? -16.047 -6.819 9.421 1.00 97.12 100 THR A N 1
ATOM 718 C CA . THR A 1 100 ? -14.793 -6.090 9.163 1.00 97.12 100 THR A CA 1
ATOM 719 C C . THR A 1 100 ? -15.023 -4.583 9.141 1.00 97.12 100 THR A C 1
ATOM 721 O O . THR A 1 100 ? -14.283 -3.849 9.788 1.00 97.12 100 THR A O 1
ATOM 724 N N . LEU A 1 101 ? -16.037 -4.097 8.424 1.00 96.31 101 LEU A N 1
ATOM 725 C CA . LEU A 1 101 ? -16.296 -2.660 8.310 1.00 96.31 101 LEU A CA 1
ATOM 726 C C . LEU A 1 101 ? -16.798 -2.040 9.616 1.00 96.31 101 LEU A C 1
ATOM 728 O O . LEU A 1 101 ? -16.521 -0.873 9.890 1.00 96.31 101 LEU A O 1
ATOM 732 N N . SER A 1 102 ? -17.497 -2.818 10.445 1.00 96.62 102 SER A N 1
ATOM 733 C CA . SER A 1 102 ? -17.868 -2.382 11.789 1.00 96.62 102 SER A CA 1
ATOM 734 C C . SER A 1 102 ? -16.662 -2.292 12.725 1.00 96.62 102 SER A C 1
ATOM 736 O O . SER A 1 102 ? -16.633 -1.389 13.561 1.00 96.62 102 SER A O 1
ATOM 738 N N . PHE A 1 103 ? -15.702 -3.218 12.624 1.00 97.12 103 PHE A N 1
ATOM 739 C CA . PHE A 1 103 ? -14.490 -3.208 13.451 1.00 97.12 103 PHE A CA 1
ATOM 740 C C . PHE A 1 103 ? -13.473 -2.154 12.981 1.00 97.12 103 PHE A C 1
ATOM 742 O O . PHE A 1 103 ? -12.815 -1.528 13.809 1.00 97.12 103 PHE A O 1
ATOM 749 N N . TYR A 1 104 ? -13.413 -1.889 11.670 1.00 96.88 104 TYR A N 1
ATOM 750 C CA . TYR A 1 104 ? -12.531 -0.899 11.043 1.00 96.88 104 TYR A CA 1
ATOM 751 C C . TYR A 1 104 ? -13.303 0.263 10.376 1.00 96.88 104 TYR A C 1
ATOM 753 O O . TYR A 1 104 ? -13.364 0.331 9.139 1.00 96.88 104 TYR A O 1
ATOM 761 N N . PRO A 1 105 ? -13.881 1.217 11.141 1.00 96.94 105 PRO A N 1
ATOM 762 C CA . PRO A 1 105 ? -14.607 2.361 10.584 1.00 96.94 105 PRO A CA 1
ATOM 763 C C . PRO A 1 105 ? -13.797 3.227 9.609 1.00 96.94 105 PRO A C 1
ATOM 765 O O . PRO A 1 105 ? -14.367 3.804 8.680 1.00 96.94 105 PRO A O 1
ATOM 768 N N . SER A 1 106 ? -12.474 3.335 9.768 1.00 94.31 106 SER A N 1
ATOM 769 C CA . SER A 1 106 ? -11.627 4.077 8.825 1.00 94.31 106 SER A CA 1
ATOM 770 C C . SER A 1 106 ? -11.506 3.348 7.486 1.00 94.31 106 SER A C 1
ATOM 772 O O . SER A 1 106 ? -11.615 3.983 6.434 1.00 94.31 106 SER A O 1
ATOM 774 N N . ARG A 1 107 ? -11.400 2.011 7.500 1.00 93.75 107 ARG A N 1
ATOM 775 C CA . ARG A 1 107 ? -11.473 1.178 6.285 1.00 93.75 107 ARG A CA 1
ATOM 776 C C . ARG A 1 107 ? -12.847 1.292 5.623 1.00 93.75 107 ARG A C 1
ATOM 778 O O . ARG A 1 107 ? -12.912 1.466 4.409 1.00 93.75 107 ARG A O 1
ATOM 785 N N . ALA A 1 108 ? -13.926 1.271 6.404 1.00 95.44 108 ALA A N 1
ATOM 786 C CA . ALA A 1 108 ? -15.287 1.457 5.900 1.00 95.44 108 ALA A CA 1
ATOM 787 C C . ALA A 1 108 ? -15.476 2.809 5.203 1.00 95.44 108 ALA A C 1
ATOM 789 O O . ALA A 1 108 ? -15.964 2.845 4.071 1.00 95.44 108 ALA A O 1
ATOM 790 N N . LEU A 1 109 ? -15.007 3.899 5.819 1.00 94.06 109 LEU A N 1
ATOM 791 C CA . LEU A 1 109 ? -15.035 5.224 5.203 1.00 94.06 109 LEU A CA 1
ATOM 792 C C . LEU A 1 109 ? -14.252 5.240 3.883 1.00 94.06 109 LEU A C 1
ATOM 794 O O . LEU A 1 109 ? -14.783 5.686 2.869 1.00 94.06 109 LEU A O 1
ATOM 798 N N . SER A 1 110 ? -13.029 4.696 3.869 1.00 90.88 110 SER A N 1
ATOM 799 C CA . SER A 1 110 ? -12.208 4.614 2.649 1.00 90.88 110 SER A CA 1
ATOM 800 C C . SER A 1 110 ? -12.843 3.781 1.533 1.00 90.88 110 SER A C 1
ATOM 802 O O . SER A 1 110 ? -12.538 3.977 0.360 1.00 90.88 110 SER A O 1
ATOM 804 N N . ALA A 1 111 ? -13.731 2.850 1.889 1.00 93.12 111 ALA A N 1
ATOM 805 C CA . ALA A 1 111 ? -14.455 2.014 0.945 1.00 93.12 111 ALA A CA 1
ATOM 806 C C . ALA A 1 111 ? -15.770 2.659 0.448 1.00 93.12 111 ALA A C 1
ATOM 808 O O . ALA A 1 111 ? -16.445 2.092 -0.412 1.00 93.12 111 ALA A O 1
ATOM 809 N N . GLY A 1 112 ? -16.130 3.838 0.970 1.00 93.25 112 GLY A N 1
ATOM 810 C CA . GLY A 1 112 ? -17.312 4.609 0.574 1.00 93.25 112 GLY A CA 1
ATOM 811 C C . GLY A 1 112 ? -18.493 4.559 1.554 1.00 93.25 112 GLY A C 1
ATOM 812 O O . GLY A 1 112 ? -19.537 5.132 1.253 1.00 93.25 112 GLY A O 1
ATOM 813 N N . ARG A 1 113 ? -18.367 3.914 2.726 1.00 93.62 113 ARG A N 1
ATOM 814 C CA . ARG A 1 113 ? -19.419 3.895 3.767 1.00 93.62 113 ARG A CA 1
ATOM 815 C C . ARG A 1 113 ? -19.412 5.198 4.570 1.00 93.62 113 ARG A C 1
ATOM 817 O O . ARG A 1 113 ? -18.722 5.318 5.585 1.00 93.62 113 ARG A O 1
ATOM 824 N N . GLN A 1 114 ? -20.168 6.194 4.119 1.00 92.69 114 GLN A N 1
ATOM 825 C CA . GLN A 1 114 ? -20.201 7.521 4.749 1.00 92.69 114 GLN A CA 1
ATOM 826 C C . GLN A 1 114 ? -20.753 7.497 6.185 1.00 92.69 114 GLN A C 1
ATOM 828 O O . GLN A 1 114 ? -20.365 8.315 7.014 1.00 92.69 114 GLN A O 1
ATOM 833 N N . GLU A 1 115 ? -21.601 6.530 6.530 1.00 92.62 115 GLU A N 1
ATOM 834 C CA . GLU A 1 115 ? -22.115 6.319 7.886 1.00 92.62 115 GLU A CA 1
ATOM 835 C C . GLU A 1 115 ? -21.017 5.954 8.904 1.00 92.62 115 GLU A C 1
ATOM 837 O O . GLU A 1 115 ? -21.181 6.176 10.105 1.00 92.62 115 GLU A O 1
ATOM 842 N N . ALA A 1 116 ? -19.867 5.449 8.440 1.00 94.12 116 ALA A N 1
ATOM 843 C CA . ALA A 1 116 ? -18.704 5.160 9.277 1.00 94.12 116 ALA A CA 1
ATOM 844 C C . ALA A 1 116 ? -17.831 6.401 9.554 1.00 94.12 116 ALA A C 1
ATOM 846 O O . ALA A 1 116 ? -16.887 6.337 10.347 1.00 94.12 116 ALA A O 1
ATOM 847 N N . ALA A 1 117 ? -18.142 7.550 8.940 1.00 95.31 117 ALA A N 1
ATOM 848 C CA . ALA A 1 117 ? -17.342 8.767 9.054 1.00 95.31 117 ALA A CA 1
ATOM 849 C C . ALA A 1 117 ? -17.241 9.300 10.492 1.00 95.31 117 ALA A C 1
ATOM 851 O O . ALA A 1 117 ? -16.260 9.957 10.821 1.00 95.31 117 ALA A O 1
ATOM 852 N N . LEU A 1 118 ? -18.211 8.995 11.357 1.00 95.75 118 LEU A N 1
ATOM 853 C CA . LEU A 1 118 ? -18.309 9.569 12.705 1.00 95.75 118 LEU A CA 1
ATOM 854 C C . LEU A 1 118 ? -17.548 8.796 13.792 1.00 95.75 118 LEU A C 1
ATOM 856 O O . LEU A 1 118 ? -17.581 9.204 14.949 1.00 95.75 118 LEU A O 1
ATOM 860 N N . ARG A 1 119 ? -16.923 7.659 13.465 1.00 94.81 119 ARG A N 1
ATOM 861 C CA . ARG A 1 119 ? -16.283 6.772 14.449 1.00 94.81 119 ARG A CA 1
ATOM 862 C C . ARG A 1 119 ? -14.859 6.421 14.043 1.00 94.81 119 ARG A C 1
ATOM 864 O O . ARG A 1 119 ? -14.522 6.463 12.859 1.00 94.81 119 ARG A O 1
ATOM 871 N N . LEU A 1 120 ? -14.070 6.035 15.040 1.00 96.31 120 LEU A N 1
ATOM 872 C CA . LEU A 1 120 ? -12.764 5.402 14.884 1.00 96.31 120 LEU A CA 1
ATOM 873 C C . LEU A 1 120 ? -12.787 3.993 15.480 1.00 96.31 120 LEU A C 1
ATOM 875 O O . LEU A 1 120 ? -13.707 3.623 16.212 1.00 96.31 120 LEU A O 1
ATOM 879 N N . GLU A 1 121 ? -11.765 3.220 15.142 1.00 95.19 121 GLU A N 1
ATOM 880 C CA . GLU A 1 121 ? -11.481 1.894 15.678 1.00 95.19 121 GLU A CA 1
ATOM 881 C C . GLU A 1 121 ? -11.431 1.889 17.224 1.00 95.19 121 GLU A C 1
ATOM 883 O O . GLU A 1 121 ? -11.160 2.907 17.869 1.00 95.19 121 GLU A O 1
ATOM 888 N N . SER A 1 122 ? -11.672 0.730 17.840 1.00 96.00 122 SER A N 1
ATOM 889 C CA . SER A 1 122 ? -11.329 0.471 19.245 1.00 96.00 122 SER A CA 1
ATOM 890 C C . SER A 1 122 ? -10.570 -0.839 19.324 1.00 96.00 122 SER A C 1
ATOM 892 O O . SER A 1 122 ? -10.996 -1.840 18.748 1.00 96.00 122 SER A O 1
ATOM 894 N N . TYR A 1 123 ? -9.471 -0.825 20.070 1.00 96.88 123 TYR A N 1
ATOM 895 C CA . TYR A 1 123 ? -8.670 -2.014 20.339 1.00 96.88 123 TYR A CA 1
ATOM 896 C C . TYR A 1 123 ? -8.656 -2.333 21.835 1.00 96.88 123 TYR A C 1
ATOM 898 O O . TYR A 1 123 ? -7.693 -2.897 22.349 1.00 96.88 123 TYR A O 1
ATOM 906 N N . SER A 1 124 ? -9.740 -1.984 22.535 1.00 95.38 124 SER A N 1
ATOM 907 C CA . SER A 1 124 ? -9.975 -2.461 23.897 1.00 95.38 124 SER A CA 1
ATOM 908 C C . SER A 1 124 ? -9.921 -3.991 23.957 1.00 95.38 124 SER A C 1
ATOM 910 O O . SER A 1 124 ? -10.307 -4.675 23.003 1.00 95.38 124 SER A O 1
ATOM 912 N N . ASP A 1 125 ? -9.504 -4.537 25.103 1.00 94.44 125 ASP A N 1
ATOM 913 C CA . ASP A 1 125 ? -9.380 -5.988 25.297 1.00 94.44 125 ASP A CA 1
ATOM 914 C C . ASP A 1 125 ? -10.682 -6.733 24.933 1.00 94.44 125 ASP A C 1
ATOM 916 O O . ASP A 1 125 ? -10.644 -7.810 24.339 1.00 94.44 125 ASP A O 1
ATOM 920 N N . GLN A 1 126 ? -11.847 -6.142 25.235 1.00 96.25 126 GLN A N 1
ATOM 921 C CA . GLN A 1 126 ? -13.145 -6.707 24.864 1.00 96.25 126 GLN A CA 1
ATOM 922 C C . GLN A 1 126 ? -13.350 -6.730 23.343 1.00 96.25 126 GLN A C 1
ATOM 924 O O . GLN A 1 126 ? -13.683 -7.781 22.796 1.00 96.25 126 GLN A O 1
ATOM 929 N N . ALA A 1 127 ? -13.149 -5.597 22.661 1.00 97.25 127 ALA A N 1
ATOM 930 C CA . ALA A 1 127 ? -13.342 -5.506 21.214 1.00 97.25 127 ALA A CA 1
ATOM 931 C C . ALA A 1 127 ? -12.414 -6.478 20.470 1.00 97.25 127 ALA A C 1
ATOM 933 O O . ALA A 1 127 ? -12.852 -7.196 19.571 1.00 97.25 127 ALA A O 1
ATOM 934 N N . VAL A 1 128 ? -11.148 -6.559 20.890 1.00 98.06 128 VAL A N 1
ATOM 935 C CA . VAL A 1 128 ? -10.167 -7.485 20.312 1.00 98.06 128 VAL A CA 1
ATOM 936 C C . VAL A 1 128 ? -10.547 -8.942 20.584 1.00 98.06 128 VAL A C 1
ATOM 938 O O . VAL A 1 128 ? -10.469 -9.767 19.674 1.00 98.06 128 VAL A O 1
ATOM 941 N N . ALA A 1 129 ? -11.003 -9.284 21.793 1.00 98.25 129 ALA A N 1
ATOM 942 C CA . ALA A 1 129 ? -11.425 -10.648 22.116 1.00 98.25 129 ALA A CA 1
ATOM 943 C C . ALA A 1 129 ? -12.643 -11.100 21.291 1.00 98.25 129 ALA A C 1
ATOM 945 O O . ALA A 1 129 ? -12.648 -12.219 20.770 1.00 98.25 129 ALA A O 1
ATOM 946 N N . GLU A 1 130 ? -13.649 -10.235 21.134 1.00 98.38 130 GLU A N 1
ATOM 947 C CA . GLU A 1 130 ? -14.818 -10.494 20.284 1.00 98.38 130 GLU A CA 1
ATOM 948 C C . GLU A 1 130 ? -14.407 -10.675 18.816 1.00 98.38 130 GLU A C 1
ATOM 950 O O . GLU A 1 130 ? -14.854 -11.613 18.150 1.00 98.38 130 GLU A O 1
ATOM 955 N N . TRP A 1 131 ? -13.492 -9.833 18.331 1.00 98.38 131 TRP A N 1
ATOM 956 C CA . TRP A 1 131 ? -12.974 -9.898 16.968 1.00 98.38 131 TRP A CA 1
ATOM 957 C C . TRP A 1 131 ? -12.161 -11.170 16.691 1.00 98.38 131 TRP A C 1
ATOM 959 O O . TRP A 1 131 ? -12.338 -11.819 15.659 1.00 98.38 131 TRP A O 1
ATOM 969 N N . ILE A 1 132 ? -11.313 -11.587 17.634 1.00 98.69 132 ILE A N 1
ATOM 970 C CA . ILE A 1 132 ? -10.598 -12.870 17.571 1.00 98.69 132 ILE A CA 1
ATOM 971 C C . ILE A 1 132 ? -11.592 -14.039 17.552 1.00 98.69 132 ILE A C 1
ATOM 973 O O . ILE A 1 132 ? -11.405 -14.986 16.787 1.00 98.69 132 ILE A O 1
ATOM 977 N N . GLY A 1 133 ? -12.633 -13.994 18.392 1.00 98.69 133 GLY A N 1
ATOM 978 C CA . GLY A 1 133 ? -13.675 -15.023 18.445 1.00 98.69 133 GLY A CA 1
ATOM 979 C C . GLY A 1 133 ? -14.364 -15.205 17.095 1.00 98.69 133 GLY A C 1
ATOM 980 O O . GLY A 1 133 ? -14.373 -16.310 16.554 1.00 98.69 133 GLY A O 1
ATOM 981 N N . TRP A 1 134 ? -14.827 -14.100 16.509 1.00 98.56 134 TRP A N 1
ATOM 982 C CA . TRP A 1 134 ? -15.445 -14.094 15.184 1.00 98.56 134 TRP A CA 1
ATOM 983 C C . TRP A 1 134 ? -14.521 -14.656 14.096 1.00 98.56 134 TRP A C 1
ATOM 985 O O . TRP A 1 134 ? -14.925 -15.528 13.329 1.00 98.56 134 TRP A O 1
ATOM 995 N N . ASN A 1 135 ? -13.262 -14.210 14.043 1.00 98.75 135 ASN A N 1
ATOM 996 C CA . ASN A 1 135 ? -12.322 -14.687 13.027 1.00 98.75 135 ASN A CA 1
ATOM 997 C C . ASN A 1 135 ? -12.036 -16.192 13.150 1.00 98.75 135 ASN A C 1
ATOM 999 O O . ASN A 1 135 ? -11.874 -16.867 12.134 1.00 98.75 135 ASN A O 1
ATOM 1003 N N . ARG A 1 136 ? -12.001 -16.751 14.369 1.00 98.75 136 ARG A N 1
ATOM 1004 C CA . ARG A 1 136 ? -11.862 -18.207 14.559 1.00 98.75 136 ARG A CA 1
ATOM 1005 C C . ARG A 1 136 ? -13.055 -18.964 13.983 1.00 98.75 136 ARG A C 1
ATOM 1007 O O . ARG A 1 136 ? -12.848 -19.934 13.259 1.00 98.75 136 ARG A O 1
ATOM 1014 N N . GLU A 1 137 ? -14.270 -18.501 14.267 1.00 98.44 137 GLU A N 1
ATOM 1015 C CA . GLU A 1 137 ? -15.504 -19.104 13.751 1.00 98.44 137 GLU A CA 1
ATOM 1016 C C . GLU A 1 137 ? -15.573 -19.031 12.220 1.00 98.44 137 GLU A C 1
ATOM 1018 O O . GLU A 1 137 ? -15.869 -20.037 11.572 1.00 98.44 137 GLU A O 1
ATOM 1023 N N . LEU A 1 138 ? -15.227 -17.877 11.634 1.00 98.56 138 LEU A N 1
ATOM 1024 C CA . LEU A 1 138 ? -15.146 -17.687 10.184 1.00 98.56 138 LEU A CA 1
ATOM 1025 C C . LEU A 1 138 ? -14.156 -18.666 9.543 1.00 98.56 138 LEU A C 1
ATOM 1027 O O . LEU A 1 138 ? -14.489 -19.318 8.555 1.00 98.56 138 LEU A O 1
ATOM 1031 N N . VAL A 1 139 ? -12.951 -18.808 10.105 1.00 98.69 139 VAL A N 1
ATOM 1032 C CA . VAL A 1 139 ? -11.940 -19.734 9.571 1.00 98.69 139 VAL A CA 1
ATOM 1033 C C . VAL A 1 139 ? -12.411 -21.184 9.675 1.00 98.69 139 VAL A C 1
ATOM 1035 O O . VAL A 1 139 ? -12.246 -21.936 8.712 1.00 98.69 139 VAL A O 1
ATOM 1038 N N . GLU A 1 140 ? -12.993 -21.589 10.803 1.00 98.06 140 GLU A N 1
ATOM 1039 C CA . GLU A 1 140 ? -13.481 -22.956 11.018 1.00 98.06 140 GLU A CA 1
ATOM 1040 C C . GLU A 1 140 ? -14.610 -23.314 10.042 1.00 98.06 140 GLU A C 1
ATOM 1042 O O . GLU A 1 140 ? -14.495 -24.280 9.283 1.00 98.06 140 GLU A O 1
ATOM 1047 N N . GLN A 1 141 ? -15.675 -22.510 10.012 1.00 96.94 141 GLN A N 1
ATOM 1048 C CA . GLN A 1 141 ? -16.846 -22.760 9.167 1.00 96.94 141 GLN A CA 1
ATOM 1049 C C . GLN A 1 141 ? -16.515 -22.579 7.684 1.00 96.94 141 GLN A C 1
ATOM 1051 O O . GLN A 1 141 ? -16.876 -23.411 6.847 1.00 96.94 141 GLN A O 1
ATOM 1056 N N . GLY A 1 142 ? -15.784 -21.514 7.358 1.00 97.38 142 GLY A N 1
ATOM 1057 C CA . GLY A 1 142 ? -15.425 -21.174 5.992 1.00 97.38 142 GLY A CA 1
ATOM 1058 C C . GLY A 1 142 ? -14.516 -22.217 5.347 1.00 97.38 142 GLY A C 1
ATOM 1059 O O . GLY A 1 142 ? -14.732 -22.580 4.194 1.00 97.38 142 GLY A O 1
ATOM 1060 N N . THR A 1 143 ? -13.544 -22.771 6.083 1.00 96.88 143 THR A N 1
ATOM 1061 C CA . THR A 1 143 ? -12.634 -23.795 5.532 1.00 96.88 143 THR A CA 1
ATOM 1062 C C . THR A 1 143 ? -13.396 -25.056 5.109 1.00 96.88 143 THR A C 1
ATOM 1064 O O . THR A 1 143 ? -13.092 -25.638 4.066 1.00 96.88 143 THR A O 1
ATOM 1067 N N . LEU A 1 144 ? -14.412 -25.466 5.878 1.00 94.00 144 LEU A N 1
ATOM 1068 C CA . LEU A 1 144 ? -15.263 -26.608 5.530 1.00 94.00 144 LEU A CA 1
ATOM 1069 C C . LEU A 1 144 ? -16.076 -26.339 4.255 1.00 94.00 144 LEU A C 1
ATOM 1071 O O . LEU A 1 144 ? -16.145 -27.205 3.382 1.00 94.00 144 LEU A O 1
ATOM 1075 N N . LEU A 1 145 ? -16.638 -25.134 4.120 1.00 93.81 145 LEU A N 1
ATOM 1076 C CA . LEU A 1 145 ? -17.390 -24.726 2.929 1.00 93.81 145 LEU A CA 1
ATOM 1077 C C . LEU A 1 145 ? -16.500 -24.624 1.685 1.00 93.81 145 LEU A C 1
ATOM 1079 O O . LEU A 1 145 ? -16.881 -25.120 0.626 1.00 93.81 145 LEU A O 1
ATOM 1083 N N . VAL A 1 146 ? -15.297 -24.054 1.803 1.00 93.94 146 VAL A N 1
ATOM 1084 C CA . VAL A 1 146 ? -14.325 -24.003 0.698 1.00 93.94 146 VAL A CA 1
ATOM 1085 C C . VAL A 1 146 ? -13.974 -25.413 0.220 1.00 93.94 146 VAL A C 1
ATOM 1087 O O . VAL A 1 146 ? -13.958 -25.657 -0.985 1.00 93.94 146 VAL A O 1
ATOM 1090 N N . ALA A 1 147 ? -13.750 -26.359 1.138 1.00 91.00 147 ALA A N 1
ATOM 1091 C CA . ALA A 1 147 ? -13.478 -27.752 0.783 1.00 91.00 147 ALA A CA 1
ATOM 1092 C C . ALA A 1 147 ? -14.677 -28.433 0.093 1.00 91.00 147 ALA A C 1
ATOM 1094 O O . ALA A 1 147 ? -14.490 -29.191 -0.861 1.00 91.00 147 ALA A O 1
ATOM 1095 N N . GLU A 1 148 ? -15.906 -28.151 0.538 1.00 89.88 148 GLU A N 1
ATOM 1096 C CA . GLU A 1 148 ? -17.131 -28.654 -0.096 1.00 89.88 148 GLU A CA 1
ATOM 1097 C C . GLU A 1 148 ? -17.290 -28.137 -1.537 1.00 89.88 148 GLU A C 1
ATOM 1099 O O . GLU A 1 148 ? -17.647 -28.912 -2.431 1.00 89.88 148 GLU A O 1
ATOM 1104 N N . LEU A 1 149 ? -16.990 -26.853 -1.765 1.00 88.69 149 LEU A N 1
ATOM 1105 C CA . LEU A 1 149 ? -17.059 -26.200 -3.076 1.00 88.69 149 LEU A CA 1
ATOM 1106 C C . LEU A 1 149 ? -15.931 -26.655 -4.016 1.00 88.69 149 LEU A C 1
ATOM 1108 O O . LEU A 1 149 ? -16.180 -26.892 -5.197 1.00 88.69 149 LEU A O 1
ATOM 1112 N N . ALA A 1 150 ? -14.712 -26.860 -3.503 1.00 81.44 150 ALA A N 1
ATOM 1113 C CA . ALA A 1 150 ? -13.555 -27.287 -4.297 1.00 81.44 150 ALA A CA 1
ATOM 1114 C C . ALA A 1 150 ? -13.747 -28.660 -4.972 1.00 81.44 150 ALA A C 1
ATOM 1116 O O . ALA A 1 150 ? -13.196 -28.914 -6.041 1.00 81.44 150 ALA A O 1
ATOM 1117 N N . GLY A 1 151 ? -14.551 -29.550 -4.384 1.00 64.38 151 GLY A N 1
ATOM 1118 C CA . GLY A 1 151 ? -14.821 -30.875 -4.945 1.00 64.38 151 GLY A CA 1
ATOM 1119 C C . GLY A 1 151 ? -15.802 -30.909 -6.129 1.00 64.38 151 GLY A C 1
ATOM 1120 O O . GLY A 1 151 ? -16.161 -32.013 -6.545 1.00 64.38 151 GLY A O 1
ATOM 1121 N N . ARG A 1 152 ? -16.320 -29.763 -6.615 1.00 59.38 152 ARG A N 1
ATOM 1122 C CA . ARG A 1 152 ? -17.582 -29.719 -7.394 1.00 59.38 152 ARG A CA 1
ATOM 1123 C C . ARG A 1 152 ? -17.636 -28.759 -8.609 1.00 59.38 152 ARG A C 1
ATOM 1125 O O . ARG A 1 152 ? -18.719 -28.330 -8.994 1.00 59.38 152 ARG A O 1
ATOM 1132 N N . GLY A 1 153 ? -16.511 -28.508 -9.284 1.00 53.81 153 GLY A N 1
ATOM 1133 C CA . GLY A 1 153 ? -16.461 -27.804 -10.585 1.00 53.81 153 GLY A CA 1
ATOM 1134 C C . GLY A 1 153 ? -15.926 -26.365 -10.509 1.00 53.81 153 GLY A C 1
ATOM 1135 O O . GLY A 1 153 ? -16.050 -25.717 -9.477 1.00 53.81 153 GLY A O 1
ATOM 1136 N N . GLY A 1 154 ? -15.274 -25.906 -11.586 1.00 60.47 154 GLY A N 1
ATOM 1137 C CA . GLY A 1 154 ? -14.379 -24.736 -11.605 1.00 60.47 154 GLY A CA 1
ATOM 1138 C C . GLY A 1 154 ? -14.864 -23.496 -12.366 1.00 60.47 154 GLY A C 1
ATOM 1139 O O . GLY A 1 154 ? -14.019 -22.714 -12.777 1.00 60.47 154 GLY A O 1
ATOM 1140 N N . GLU A 1 155 ? -16.173 -23.308 -12.567 1.00 63.50 155 GLU A N 1
ATOM 1141 C CA . GLU A 1 155 ? -16.737 -22.148 -13.289 1.00 63.50 155 GLU A CA 1
ATOM 1142 C C . GLU A 1 155 ? -18.084 -21.698 -12.675 1.00 63.50 155 GLU A C 1
ATOM 1144 O O . GLU A 1 155 ? -18.809 -22.516 -12.097 1.00 63.50 155 GLU A O 1
ATOM 1149 N N . GLY A 1 156 ? -18.425 -20.408 -12.816 1.00 81.06 156 GLY A N 1
ATOM 1150 C CA . GLY A 1 156 ? -19.687 -19.792 -12.360 1.00 81.06 156 GLY A CA 1
ATOM 1151 C C . GLY A 1 156 ? -19.763 -19.515 -10.851 1.00 81.06 156 GLY A C 1
ATOM 1152 O O . GLY A 1 156 ? -18.752 -19.579 -10.157 1.00 81.06 156 GLY A O 1
ATOM 1153 N N . ASP A 1 157 ? -20.973 -19.289 -10.324 1.00 86.00 157 ASP A N 1
ATOM 1154 C CA . ASP A 1 157 ? -21.237 -18.843 -8.938 1.00 86.00 157 ASP A CA 1
ATOM 1155 C C . ASP A 1 157 ? -20.485 -19.632 -7.845 1.00 86.00 157 ASP A C 1
ATOM 1157 O O . ASP A 1 157 ? -20.155 -19.105 -6.783 1.00 86.00 157 ASP A O 1
ATOM 1161 N N . ALA A 1 158 ? -20.214 -20.921 -8.080 1.00 88.88 158 ALA A N 1
ATOM 1162 C CA . ALA A 1 158 ? -19.473 -21.765 -7.145 1.00 88.88 158 ALA A CA 1
ATOM 1163 C C . ALA A 1 158 ? -17.984 -21.398 -7.052 1.00 88.88 158 ALA A C 1
ATOM 1165 O O . ALA A 1 158 ? -17.410 -21.468 -5.962 1.00 88.88 158 ALA A O 1
ATOM 1166 N N . PHE A 1 159 ? -17.361 -21.014 -8.172 1.00 91.56 159 PHE A N 1
ATOM 1167 C CA . PHE A 1 159 ? -16.000 -20.487 -8.181 1.00 91.56 159 PHE A CA 1
ATOM 1168 C C . PHE A 1 159 ? -15.950 -19.170 -7.411 1.00 91.56 159 PHE A C 1
ATOM 1170 O O . PHE A 1 159 ? -15.128 -19.046 -6.503 1.00 91.56 159 PHE A O 1
ATOM 1177 N N . ASP A 1 160 ? -16.859 -18.242 -7.717 1.00 93.31 160 ASP A N 1
ATOM 1178 C CA . ASP A 1 160 ? -16.860 -16.908 -7.121 1.00 93.31 160 ASP A CA 1
ATOM 1179 C C . ASP A 1 160 ? -17.097 -16.961 -5.610 1.00 93.31 160 ASP A C 1
ATOM 1181 O O . ASP A 1 160 ? -16.310 -16.410 -4.840 1.00 93.31 160 ASP A O 1
ATOM 1185 N N . ALA A 1 161 ? -18.105 -17.718 -5.161 1.00 94.31 161 ALA A N 1
ATOM 1186 C CA . ALA A 1 161 ? -18.382 -17.890 -3.737 1.00 94.31 161 ALA A CA 1
ATOM 1187 C C . ALA A 1 161 ? -17.209 -18.542 -2.985 1.00 94.31 161 ALA A C 1
ATOM 1189 O O . ALA A 1 161 ? -16.921 -18.184 -1.843 1.00 94.31 161 ALA A O 1
ATOM 1190 N N . ARG A 1 162 ? -16.502 -19.492 -3.615 1.00 94.69 162 ARG A N 1
ATOM 1191 C CA . ARG A 1 162 ? -15.307 -20.118 -3.032 1.00 94.69 162 ARG A CA 1
ATOM 1192 C C . ARG A 1 162 ? -14.130 -19.143 -2.980 1.00 94.69 162 ARG A C 1
ATOM 1194 O O . ARG A 1 162 ? -13.439 -19.118 -1.962 1.00 94.69 162 ARG A O 1
ATOM 1201 N N . ALA A 1 163 ? -13.872 -18.398 -4.052 1.00 95.38 163 ALA A N 1
ATOM 1202 C CA . ALA A 1 163 ? -12.759 -17.457 -4.141 1.00 95.38 163 ALA A CA 1
ATOM 1203 C C . ALA A 1 163 ? -12.930 -16.317 -3.127 1.00 95.38 163 ALA A C 1
ATOM 1205 O O . ALA A 1 163 ? -12.043 -16.091 -2.305 1.00 95.38 163 ALA A O 1
ATOM 1206 N N . ASP A 1 164 ? -14.108 -15.690 -3.088 1.00 97.44 164 ASP A N 1
ATOM 1207 C CA . ASP A 1 164 ? -14.418 -14.608 -2.150 1.00 97.44 164 ASP A CA 1
ATOM 1208 C C . ASP A 1 164 ? -14.320 -15.074 -0.688 1.00 97.44 164 ASP A C 1
ATOM 1210 O O . ASP A 1 164 ? -13.730 -14.394 0.157 1.00 97.44 164 ASP A O 1
ATOM 1214 N N . LEU A 1 165 ? -14.835 -16.273 -0.384 1.00 97.69 165 LEU A N 1
ATOM 1215 C CA . LEU A 1 165 ? -14.723 -16.860 0.951 1.00 97.69 165 LEU A CA 1
ATOM 1216 C C . LEU A 1 165 ? -13.269 -17.202 1.305 1.00 97.69 165 LEU A C 1
ATOM 1218 O O . LEU A 1 165 ? -12.855 -17.030 2.450 1.00 97.69 165 LEU A O 1
ATOM 1222 N N . SER A 1 166 ? -12.472 -17.649 0.333 1.00 97.06 166 SER A N 1
ATOM 1223 C CA . SER A 1 166 ? -11.046 -17.930 0.539 1.00 97.06 166 SER A CA 1
ATOM 1224 C C . SER A 1 166 ? -10.262 -16.663 0.883 1.00 97.06 166 SER A C 1
ATOM 1226 O O . SER A 1 166 ? -9.420 -16.712 1.780 1.00 97.06 166 SER A O 1
ATOM 1228 N N . LEU A 1 167 ? -10.582 -15.526 0.254 1.00 97.62 167 LEU A N 1
ATOM 1229 C CA . LEU A 1 167 ? -9.999 -14.225 0.601 1.00 97.62 167 LEU A CA 1
ATOM 1230 C C . LEU A 1 167 ? -10.372 -13.789 2.025 1.00 97.62 167 LEU A C 1
ATOM 1232 O O . LEU A 1 167 ? -9.496 -13.415 2.805 1.00 97.62 167 LEU A O 1
ATOM 1236 N N . ALA A 1 168 ? -11.649 -13.907 2.405 1.00 98.44 168 ALA A N 1
ATOM 1237 C CA . ALA A 1 168 ? -12.097 -13.589 3.764 1.00 98.44 168 ALA A CA 1
ATOM 1238 C C . ALA A 1 168 ? -11.401 -14.467 4.826 1.00 98.44 168 ALA A C 1
ATOM 1240 O O . ALA A 1 168 ? -10.981 -13.978 5.875 1.00 98.44 168 ALA A O 1
ATOM 1241 N N . ILE A 1 169 ? -11.216 -15.762 4.541 1.00 98.44 169 ILE A N 1
ATOM 1242 C CA . ILE A 1 169 ? -10.479 -16.690 5.413 1.00 98.44 169 ILE A CA 1
ATOM 1243 C C . ILE A 1 169 ? -8.992 -16.325 5.491 1.00 98.44 169 ILE A C 1
ATOM 1245 O O . ILE A 1 169 ? -8.403 -16.427 6.569 1.00 98.44 169 ILE A O 1
ATOM 1249 N N . ALA A 1 170 ? -8.368 -15.945 4.373 1.00 97.38 170 ALA A N 1
ATOM 1250 C CA . ALA A 1 170 ? -6.963 -15.547 4.342 1.00 97.38 170 ALA A CA 1
ATOM 1251 C C . ALA A 1 170 ? -6.725 -14.312 5.225 1.00 97.38 170 ALA A C 1
ATOM 1253 O O . ALA A 1 170 ? -5.891 -14.371 6.131 1.00 97.38 170 ALA A O 1
ATOM 1254 N N . GLU A 1 171 ? -7.535 -13.262 5.058 1.00 97.94 171 GLU A N 1
ATOM 1255 C CA . GLU A 1 171 ? -7.515 -12.069 5.915 1.00 97.94 171 GLU A CA 1
ATOM 1256 C C . GLU A 1 171 ? -7.707 -12.442 7.394 1.00 97.94 171 GLU A C 1
ATO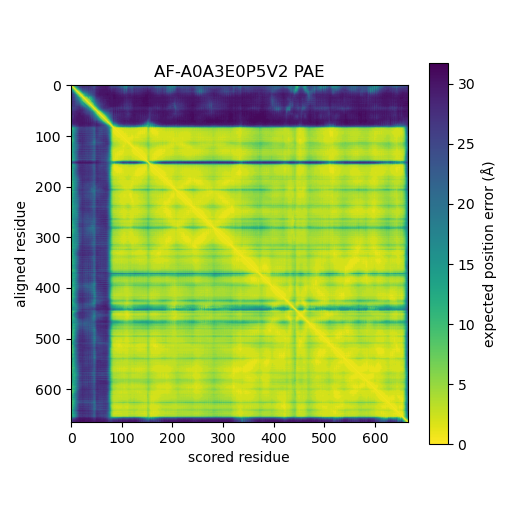M 1258 O O . GLU A 1 171 ? -6.919 -12.041 8.253 1.00 97.94 171 GLU A O 1
ATOM 1263 N N . ALA A 1 172 ? -8.710 -13.269 7.710 1.00 98.56 172 ALA A N 1
ATOM 1264 C CA . ALA A 1 172 ? -8.979 -13.695 9.082 1.00 98.56 172 ALA A CA 1
ATOM 1265 C C . ALA A 1 172 ? -7.788 -14.437 9.712 1.00 98.56 172 ALA A C 1
ATOM 1267 O O . ALA A 1 172 ? -7.469 -14.232 10.884 1.00 98.56 172 ALA A O 1
ATOM 1268 N N . ARG A 1 173 ? -7.084 -15.282 8.946 1.00 98.56 173 ARG A N 1
ATOM 1269 C CA . ARG A 1 173 ? -5.883 -15.988 9.423 1.00 98.56 173 ARG A CA 1
ATOM 1270 C C . ARG A 1 173 ? -4.714 -15.039 9.682 1.00 98.56 173 ARG A C 1
ATOM 1272 O O . ARG A 1 173 ? -4.009 -15.239 10.673 1.00 98.56 173 ARG A O 1
ATOM 1279 N N . ILE A 1 174 ? -4.521 -14.027 8.835 1.00 97.81 174 ILE A N 1
ATOM 1280 C CA . ILE A 1 174 ? -3.503 -12.984 9.037 1.00 97.81 174 ILE A CA 1
ATOM 1281 C C . ILE A 1 174 ? -3.803 -12.226 10.333 1.00 97.81 174 ILE A C 1
ATOM 1283 O O . ILE A 1 174 ? -2.944 -12.145 11.210 1.00 97.81 174 ILE A O 1
ATOM 1287 N N . GLN A 1 175 ? -5.044 -11.774 10.517 1.00 97.81 175 GLN A N 1
ATOM 1288 C CA . GLN A 1 175 ? -5.432 -11.024 11.711 1.00 97.81 175 GLN A CA 1
ATOM 1289 C C . GLN A 1 175 ? -5.358 -11.865 12.990 1.00 97.81 175 GLN A C 1
ATOM 1291 O O . GLN A 1 175 ? -4.925 -11.374 14.032 1.00 97.81 175 GLN A O 1
ATOM 1296 N N . LEU A 1 176 ? -5.714 -13.152 12.936 1.00 98.69 176 LEU A N 1
ATOM 1297 C CA . LEU A 1 176 ? -5.525 -14.056 14.073 1.00 98.69 176 LEU A CA 1
ATOM 1298 C C . LEU A 1 176 ? -4.050 -14.180 14.450 1.00 98.69 176 LEU A C 1
ATOM 1300 O O . LEU A 1 176 ? -3.725 -14.123 15.634 1.00 98.69 176 LEU A O 1
ATOM 1304 N N . PHE A 1 177 ? -3.156 -14.321 13.475 1.00 98.00 177 PHE A N 1
ATOM 1305 C CA . PHE A 1 177 ? -1.720 -14.368 13.736 1.00 98.00 177 PHE A CA 1
ATOM 1306 C C . PHE A 1 177 ? -1.216 -13.057 14.366 1.00 98.00 177 PHE A C 1
ATOM 1308 O O . PHE A 1 177 ? -0.539 -13.079 15.397 1.00 98.00 177 PHE A O 1
ATOM 1315 N N . GLU A 1 178 ? -1.619 -11.913 13.819 1.00 96.88 178 GLU A N 1
ATOM 1316 C CA . GLU A 1 178 ? -1.233 -10.592 14.324 1.00 96.88 178 GLU A CA 1
ATOM 1317 C C . GLU A 1 178 ? -1.730 -10.335 15.749 1.00 96.88 178 GLU A C 1
ATOM 1319 O O . GLU A 1 178 ? -0.979 -9.870 16.608 1.00 96.88 178 GLU A O 1
ATOM 1324 N N . LEU A 1 179 ? -2.986 -10.672 16.038 1.00 97.62 179 LEU A N 1
ATOM 1325 C CA . LEU A 1 179 ? -3.606 -10.371 17.324 1.00 97.62 179 LEU A CA 1
ATOM 1326 C C . LEU A 1 179 ? -3.272 -11.402 18.403 1.00 97.62 179 LEU A C 1
ATOM 1328 O O . LEU A 1 179 ? -3.159 -11.029 19.566 1.00 97.62 179 LEU A O 1
ATOM 1332 N N . THR A 1 180 ? -3.097 -12.679 18.053 1.00 96.94 180 THR A N 1
ATOM 1333 C CA . THR A 1 180 ? -2.901 -13.741 19.059 1.00 96.94 180 THR A CA 1
ATOM 1334 C C . THR A 1 180 ? -1.443 -14.129 19.275 1.00 96.94 180 THR A C 1
ATOM 1336 O O . THR A 1 180 ? -1.091 -14.533 20.380 1.00 96.94 180 THR A O 1
ATOM 1339 N N . GLU A 1 181 ? -0.583 -13.985 18.265 1.00 94.56 181 GLU A N 1
ATOM 1340 C CA . GLU A 1 181 ? 0.814 -14.436 18.347 1.00 94.56 181 GLU A CA 1
ATOM 1341 C C . GLU A 1 181 ? 1.809 -13.289 18.317 1.00 94.56 181 GLU A C 1
ATOM 1343 O O . GLU A 1 181 ? 2.785 -13.294 19.070 1.00 94.56 181 GLU A O 1
ATOM 1348 N N . GLN A 1 182 ? 1.570 -12.292 17.464 1.00 94.44 182 GLN A N 1
ATOM 1349 C CA . GLN A 1 182 ? 2.361 -11.065 17.488 1.00 94.44 182 GLN A CA 1
ATOM 1350 C C . GLN A 1 182 ? 1.865 -10.083 18.548 1.00 94.44 182 GLN A C 1
ATOM 1352 O O . GLN A 1 182 ? 2.652 -9.260 18.997 1.00 94.44 182 GLN A O 1
ATOM 1357 N N . ARG A 1 183 ? 0.595 -10.201 18.963 1.00 96.50 183 ARG A N 1
ATOM 1358 C CA . ARG A 1 183 ? -0.067 -9.327 19.942 1.00 96.50 183 ARG A CA 1
ATOM 1359 C C . ARG A 1 183 ? 0.096 -7.848 19.586 1.00 96.50 183 ARG A C 1
ATOM 1361 O O . ARG A 1 183 ? 0.340 -7.020 20.457 1.00 96.50 183 ARG A O 1
ATOM 1368 N N . VAL A 1 184 ? -0.070 -7.509 18.302 1.00 96.25 184 VAL A N 1
ATOM 1369 C CA . VAL A 1 184 ? 0.208 -6.155 17.779 1.00 96.25 184 VAL A CA 1
ATOM 1370 C C . VAL A 1 184 ? -0.548 -5.052 18.531 1.00 96.25 184 VAL A C 1
ATOM 1372 O O . VAL A 1 184 ? -0.001 -3.985 18.766 1.00 96.25 184 VAL A O 1
ATOM 1375 N N . HIS A 1 185 ? -1.764 -5.329 19.005 1.00 96.81 185 HIS A N 1
ATOM 1376 C CA . HIS A 1 185 ? -2.552 -4.389 19.809 1.00 96.81 185 HIS A CA 1
ATOM 1377 C C . HIS A 1 185 ? -1.956 -4.094 21.193 1.00 96.81 185 HIS A C 1
ATOM 1379 O O . HIS A 1 185 ? -2.194 -3.025 21.746 1.00 96.81 185 HIS A O 1
ATOM 1385 N N . GLU A 1 186 ? -1.146 -5.001 21.738 1.00 97.31 186 GLU A N 1
ATOM 1386 C CA . GLU A 1 186 ? -0.488 -4.833 23.034 1.00 97.31 186 GLU A CA 1
ATOM 1387 C C . GLU A 1 186 ? 0.941 -4.300 22.905 1.00 97.31 186 GLU A C 1
ATOM 1389 O O . GLU A 1 186 ? 1.417 -3.601 23.797 1.00 97.31 186 GLU A O 1
ATOM 1394 N N . THR A 1 187 ? 1.651 -4.666 21.834 1.00 96.94 187 THR A N 1
ATOM 1395 C CA . THR A 1 187 ? 3.112 -4.505 21.760 1.00 96.94 187 THR A CA 1
ATOM 1396 C C . THR A 1 187 ? 3.596 -3.660 20.589 1.00 96.94 187 THR A C 1
ATOM 1398 O O . THR A 1 187 ? 4.743 -3.217 20.614 1.00 96.94 187 THR A O 1
ATOM 1401 N N . ASP A 1 188 ? 2.774 -3.447 19.558 1.00 97.50 188 ASP A N 1
ATOM 1402 C CA . ASP A 1 188 ? 3.174 -2.694 18.371 1.00 97.50 188 ASP A CA 1
ATOM 1403 C C . ASP A 1 188 ? 2.694 -1.235 18.462 1.00 97.50 188 ASP A C 1
ATOM 1405 O O . ASP A 1 188 ? 1.500 -0.955 18.305 1.00 97.50 188 ASP A O 1
ATOM 1409 N N . PRO A 1 189 ? 3.599 -0.266 18.694 1.00 98.12 189 PRO A N 1
ATOM 1410 C CA . PRO A 1 189 ? 3.213 1.136 18.758 1.00 98.12 189 PRO A CA 1
ATOM 1411 C C . PRO A 1 189 ? 2.722 1.687 17.407 1.00 98.12 189 PRO A C 1
ATOM 1413 O O . PRO A 1 189 ? 2.013 2.696 17.398 1.00 98.12 189 PRO A O 1
ATOM 1416 N N . LEU A 1 190 ? 3.045 1.036 16.280 1.00 97.25 190 LEU A N 1
ATOM 1417 C CA . LEU A 1 190 ? 2.646 1.489 14.947 1.00 97.25 190 LEU A CA 1
ATOM 1418 C C . LEU A 1 190 ? 1.175 1.230 14.630 1.00 97.25 190 LEU A C 1
ATOM 1420 O O . LEU A 1 190 ? 0.596 1.986 13.846 1.00 97.25 190 LEU A O 1
ATOM 1424 N N . LEU A 1 191 ? 0.539 0.238 15.268 1.00 96.75 191 LEU A N 1
ATOM 1425 C CA . LEU A 1 191 ? -0.918 0.078 15.187 1.00 96.75 191 LEU A CA 1
ATOM 1426 C C . LEU A 1 191 ? -1.613 1.364 15.661 1.00 96.75 191 LEU A C 1
ATOM 1428 O O . LEU A 1 191 ? -2.525 1.880 15.010 1.00 96.75 191 LEU A O 1
ATOM 1432 N N . TRP A 1 192 ? -1.146 1.898 16.788 1.00 97.50 192 TRP A N 1
ATOM 1433 C CA . TRP A 1 192 ? -1.730 3.057 17.449 1.00 97.50 192 TRP A CA 1
ATOM 1434 C C . TRP A 1 192 ? -1.406 4.358 16.721 1.00 97.50 192 TRP A C 1
ATOM 1436 O O . TRP A 1 192 ? -2.324 5.095 16.356 1.00 97.50 192 TRP A O 1
ATOM 1446 N N . SER A 1 193 ? -0.123 4.627 16.448 1.00 96.62 193 SER A N 1
ATOM 1447 C CA . SER A 1 193 ? 0.272 5.841 15.723 1.00 96.62 193 SER A CA 1
ATOM 1448 C C . SER A 1 193 ? -0.325 5.877 14.316 1.00 96.62 193 SER A C 1
ATOM 1450 O O . SER A 1 193 ? -0.795 6.929 13.885 1.00 96.62 193 SER A O 1
ATOM 1452 N N . GLY A 1 194 ? -0.398 4.730 13.634 1.00 93.12 194 GLY A N 1
ATOM 1453 C CA . GLY A 1 194 ? -1.030 4.595 12.325 1.00 93.12 194 GLY A CA 1
ATOM 1454 C C . GLY A 1 194 ? -2.541 4.837 12.353 1.00 93.12 194 GLY A C 1
ATOM 1455 O O . GLY A 1 194 ? -3.051 5.556 11.494 1.00 93.12 194 GLY A O 1
ATOM 1456 N N . THR A 1 195 ? -3.263 4.295 13.340 1.00 94.62 195 THR A N 1
ATOM 1457 C CA . THR A 1 195 ? -4.717 4.524 13.483 1.00 94.62 195 THR A CA 1
ATOM 1458 C C . THR A 1 195 ? -5.012 6.004 13.733 1.00 94.62 195 THR A C 1
ATOM 1460 O O . THR A 1 195 ? -5.868 6.589 13.072 1.00 94.62 195 THR A O 1
ATOM 1463 N N . ILE A 1 196 ? -4.252 6.640 14.630 1.00 95.31 196 ILE A N 1
ATOM 1464 C CA . ILE A 1 196 ? -4.409 8.063 14.952 1.00 95.31 196 ILE A CA 1
ATOM 1465 C C . ILE A 1 196 ? -4.066 8.937 13.730 1.00 95.31 196 ILE A C 1
ATOM 1467 O O . ILE A 1 196 ? -4.818 9.853 13.398 1.00 95.31 196 ILE A O 1
ATOM 1471 N N . ALA A 1 197 ? -2.982 8.631 13.009 1.00 91.19 197 ALA A N 1
ATOM 1472 C CA . ALA A 1 197 ? -2.591 9.371 11.807 1.00 91.19 197 ALA A CA 1
ATOM 1473 C C . ALA A 1 197 ? -3.631 9.278 10.676 1.00 91.19 197 ALA A C 1
ATOM 1475 O O . ALA A 1 197 ? -3.861 10.251 9.960 1.00 91.19 197 ALA A O 1
ATOM 1476 N N . ASN A 1 198 ? -4.306 8.133 10.540 1.00 88.94 198 ASN A N 1
ATOM 1477 C CA . ASN A 1 198 ? -5.311 7.902 9.501 1.00 88.94 198 ASN A CA 1
ATOM 1478 C C . ASN A 1 198 ? -6.726 8.377 9.872 1.00 88.94 198 ASN A C 1
ATOM 1480 O O . ASN A 1 198 ? -7.658 8.183 9.087 1.00 88.94 198 ASN A O 1
ATOM 1484 N N . ALA A 1 199 ? -6.907 9.046 11.015 1.00 92.56 199 ALA A N 1
ATOM 1485 C CA . ALA A 1 199 ? -8.226 9.476 11.466 1.00 92.56 199 ALA A CA 1
ATOM 1486 C C . ALA A 1 199 ? -8.916 10.440 10.481 1.00 92.56 199 ALA A C 1
ATOM 1488 O O . ALA A 1 199 ? -10.111 10.299 10.222 1.00 92.56 199 ALA A O 1
ATOM 1489 N N . LEU A 1 200 ? -8.184 11.407 9.917 1.00 93.12 200 LEU A N 1
ATOM 1490 C CA . LEU A 1 200 ? -8.753 12.482 9.091 1.00 93.12 200 LEU A CA 1
ATOM 1491 C C . LEU A 1 200 ? -8.442 12.474 7.589 1.00 93.12 200 LEU A C 1
ATOM 1493 O O . LEU A 1 200 ? -9.282 13.005 6.863 1.00 93.12 200 LEU A O 1
ATOM 1497 N N . PRO A 1 201 ? -7.320 11.925 7.081 1.00 88.75 201 PRO A N 1
ATOM 1498 C CA . PRO A 1 201 ? -6.932 12.076 5.683 1.00 88.75 201 PRO A CA 1
ATOM 1499 C C . PRO A 1 201 ? -8.035 11.931 4.638 1.00 88.75 201 PRO A C 1
ATOM 1501 O O . PRO A 1 201 ? -8.224 12.836 3.827 1.00 88.75 201 PRO A O 1
ATOM 1504 N N . PHE A 1 202 ? -8.816 10.846 4.698 1.00 88.81 202 PHE A N 1
ATOM 1505 C CA . PHE A 1 202 ? -9.911 10.619 3.755 1.00 88.81 202 PHE A CA 1
ATOM 1506 C C . PHE A 1 202 ? -10.935 11.757 3.782 1.00 88.81 202 PHE A C 1
ATOM 1508 O O . PHE A 1 202 ? -11.303 12.245 2.725 1.00 88.81 202 PHE A O 1
ATOM 1515 N N . LEU A 1 203 ? -11.323 12.271 4.953 1.00 92.94 203 LEU A N 1
ATOM 1516 C CA . LEU A 1 203 ? -12.277 13.384 5.061 1.00 92.94 203 LEU A CA 1
ATOM 1517 C C . LEU A 1 203 ? -11.738 14.709 4.513 1.00 92.94 203 LEU A C 1
ATOM 1519 O O . LEU A 1 203 ? -12.528 15.618 4.263 1.00 92.94 203 LEU A O 1
ATOM 1523 N N . LEU A 1 204 ? -10.424 14.852 4.349 1.00 91.50 204 LEU A N 1
ATOM 1524 C CA . LEU A 1 204 ? -9.783 16.085 3.885 1.00 91.50 204 LEU A CA 1
ATOM 1525 C C . LEU A 1 204 ? -9.593 16.101 2.368 1.00 91.50 204 LEU A C 1
ATOM 1527 O O . LEU A 1 204 ? -9.704 17.164 1.761 1.00 91.50 204 LEU A O 1
ATOM 1531 N N . ILE A 1 205 ? -9.365 14.935 1.761 1.00 87.44 205 ILE A N 1
ATOM 1532 C CA . ILE A 1 205 ? -9.077 14.820 0.323 1.00 87.44 205 ILE A CA 1
ATOM 1533 C C . ILE A 1 205 ? -10.287 14.421 -0.526 1.00 87.44 205 ILE A C 1
ATOM 1535 O O . ILE A 1 205 ? -10.261 14.615 -1.734 1.00 87.44 205 ILE A O 1
ATOM 1539 N N . ARG A 1 206 ? -11.326 13.857 0.097 1.00 87.19 206 ARG A N 1
ATOM 1540 C CA . ARG A 1 206 ? -12.551 13.369 -0.550 1.00 87.19 206 ARG A CA 1
ATOM 1541 C C . ARG A 1 206 ? -13.665 14.409 -0.522 1.00 87.19 206 ARG A C 1
ATOM 1543 O O . ARG A 1 206 ? -13.836 15.085 0.492 1.00 87.19 206 ARG A O 1
ATOM 1550 N N . ASP A 1 207 ? -14.426 14.538 -1.604 1.00 87.44 207 ASP A N 1
ATOM 1551 C CA . ASP A 1 207 ? -15.526 15.498 -1.775 1.00 87.44 207 ASP A CA 1
ATOM 1552 C C . ASP A 1 207 ? -16.917 14.838 -1.880 1.00 87.44 207 ASP A C 1
ATOM 1554 O O . ASP A 1 207 ? -17.931 15.516 -2.037 1.00 87.44 207 ASP A O 1
ATOM 1558 N N . GLU A 1 208 ? -16.990 13.522 -1.679 1.00 86.81 208 GLU A N 1
ATOM 1559 C CA . GLU A 1 208 ? -18.202 12.703 -1.773 1.00 86.81 208 GLU A CA 1
ATOM 1560 C C . GLU A 1 208 ? -19.256 13.051 -0.703 1.00 86.81 208 GLU A C 1
ATOM 1562 O O . GLU A 1 208 ? -20.424 12.670 -0.816 1.00 86.81 208 GLU A O 1
ATOM 1567 N N . MET A 1 209 ? -18.853 13.757 0.356 1.00 92.25 209 MET A N 1
ATOM 1568 C CA . MET A 1 209 ? -19.721 14.244 1.428 1.00 92.25 209 MET A CA 1
ATOM 1569 C C . MET A 1 209 ? -19.841 15.776 1.358 1.00 92.25 209 MET A C 1
ATOM 1571 O O . MET A 1 209 ? -18.824 16.449 1.177 1.00 92.25 209 MET A O 1
ATOM 1575 N N . PRO A 1 210 ? -21.032 16.362 1.607 1.00 94.19 210 PRO A N 1
ATOM 1576 C CA . PRO A 1 210 ? -21.171 17.813 1.739 1.00 94.19 210 PRO A CA 1
ATOM 1577 C C . PRO A 1 210 ? -20.203 18.381 2.785 1.00 94.19 210 PRO A C 1
ATOM 1579 O O . PRO A 1 210 ? -20.031 17.772 3.845 1.00 94.19 210 PRO A O 1
ATOM 1582 N N . MET A 1 211 ? -19.628 19.566 2.545 1.00 95.12 211 MET A N 1
ATOM 1583 C CA . MET A 1 211 ? -18.619 20.163 3.437 1.00 95.12 211 MET A CA 1
ATOM 1584 C C . MET A 1 211 ? -19.084 20.245 4.897 1.00 95.12 211 MET A C 1
ATOM 1586 O O . MET A 1 211 ? -18.321 19.936 5.808 1.00 95.12 211 MET A O 1
ATOM 1590 N N . THR A 1 212 ? -20.356 20.569 5.146 1.00 94.44 212 THR A N 1
ATOM 1591 C CA . THR A 1 212 ? -20.918 20.583 6.507 1.00 94.44 212 THR A CA 1
ATOM 1592 C C . THR A 1 212 ? -20.819 19.215 7.186 1.00 94.44 212 THR A C 1
ATOM 1594 O O . THR A 1 212 ? -20.349 19.129 8.316 1.00 94.44 212 THR A O 1
ATOM 1597 N N . ALA A 1 213 ? -21.195 18.141 6.484 1.00 95.06 213 ALA A N 1
ATOM 1598 C CA . ALA A 1 213 ? -21.115 16.779 7.008 1.00 95.06 213 ALA A CA 1
ATOM 1599 C C . ALA A 1 213 ? -19.658 16.324 7.198 1.00 95.06 213 ALA A C 1
ATOM 1601 O O . ALA A 1 213 ? -19.360 15.618 8.159 1.00 95.06 213 ALA A O 1
ATOM 1602 N N . ARG A 1 214 ? -18.739 16.763 6.324 1.00 95.56 214 ARG A N 1
ATOM 1603 C CA . ARG A 1 214 ? -17.294 16.525 6.483 1.00 95.56 214 ARG A CA 1
ATOM 1604 C C . ARG A 1 214 ? -16.754 17.187 7.742 1.00 95.56 214 ARG A C 1
ATOM 1606 O O . ARG A 1 214 ? -16.050 16.533 8.499 1.00 95.56 214 ARG A O 1
ATOM 1613 N N . LEU A 1 215 ? -17.098 18.451 7.994 1.00 96.19 215 LEU A N 1
ATOM 1614 C CA . LEU A 1 215 ? -16.672 19.155 9.207 1.00 96.19 215 LEU A CA 1
ATOM 1615 C C . LEU A 1 215 ? -17.231 18.507 10.478 1.00 96.19 215 LEU A C 1
ATOM 1617 O O . LEU A 1 215 ? -16.501 18.379 11.458 1.00 96.19 215 LEU A O 1
ATOM 1621 N N . ASP A 1 216 ? -18.490 18.065 10.457 1.00 94.94 216 ASP A N 1
ATOM 1622 C CA . ASP A 1 216 ? -19.094 17.364 11.593 1.00 94.94 216 ASP A CA 1
ATOM 1623 C C . ASP A 1 216 ? -18.406 15.999 11.830 1.00 94.94 216 ASP A C 1
ATOM 1625 O O . ASP A 1 216 ? -18.118 15.639 12.972 1.00 94.94 216 ASP A O 1
ATOM 1629 N N . ALA A 1 217 ? -18.049 15.269 10.765 1.00 96.88 217 ALA A N 1
ATOM 1630 C CA . ALA A 1 217 ? -17.277 14.027 10.860 1.00 96.88 217 ALA A CA 1
ATOM 1631 C C . ALA A 1 217 ? -15.836 14.248 11.344 1.00 96.88 217 ALA A C 1
ATOM 1633 O O . ALA A 1 217 ? -15.347 13.486 12.177 1.00 96.88 217 ALA A O 1
ATOM 1634 N N . ILE A 1 218 ? -15.170 15.308 10.876 1.00 97.06 218 ILE A N 1
ATOM 1635 C CA . ILE A 1 218 ? -13.848 15.721 11.361 1.00 97.06 218 ILE A CA 1
ATOM 1636 C C . ILE A 1 218 ? -13.919 15.991 12.866 1.00 97.06 218 ILE A C 1
ATOM 1638 O O . ILE A 1 218 ? -13.118 15.439 13.618 1.00 97.06 218 ILE A O 1
ATOM 1642 N N . ALA A 1 219 ? -14.902 16.775 13.319 1.00 96.88 219 ALA A N 1
ATOM 1643 C CA . ALA A 1 219 ? -15.097 17.067 14.737 1.00 96.88 219 ALA A CA 1
ATOM 1644 C C . ALA A 1 219 ? -15.305 15.785 15.561 1.00 96.88 219 ALA A C 1
ATOM 1646 O O . ALA A 1 219 ? -14.645 15.596 16.583 1.00 96.88 219 ALA A O 1
ATOM 1647 N N . ALA A 1 220 ? -16.176 14.885 15.092 1.00 97.06 220 ALA A N 1
ATOM 1648 C CA . ALA A 1 220 ? -16.465 13.619 15.763 1.00 97.06 220 ALA A CA 1
ATOM 1649 C C . ALA A 1 220 ? -15.224 12.718 15.873 1.00 97.06 220 ALA A C 1
ATOM 1651 O O . ALA A 1 220 ? -14.947 12.184 16.944 1.00 97.06 220 ALA A O 1
ATOM 1652 N N . ARG A 1 221 ? -14.433 12.587 14.801 1.00 97.75 221 ARG A N 1
ATOM 1653 C CA . ARG A 1 221 ? -13.215 11.763 14.821 1.00 97.75 221 ARG A CA 1
ATOM 1654 C C . ARG A 1 221 ? -12.119 12.343 15.704 1.00 97.75 221 ARG A C 1
ATOM 1656 O O . ARG A 1 221 ? -11.474 11.585 16.417 1.00 97.75 221 ARG A O 1
ATOM 1663 N N . ILE A 1 222 ? -11.920 13.663 15.706 1.00 97.75 222 ILE A N 1
ATOM 1664 C CA . ILE A 1 222 ? -10.954 14.302 16.616 1.00 97.75 222 ILE A CA 1
ATOM 1665 C C . ILE A 1 222 ? -11.367 14.066 18.075 1.00 97.75 222 ILE A C 1
ATOM 1667 O O . ILE A 1 222 ? -10.513 13.772 18.907 1.00 97.75 222 ILE A O 1
ATOM 1671 N N . ALA A 1 223 ? -12.666 14.128 18.385 1.00 97.00 223 ALA A N 1
ATOM 1672 C CA . ALA A 1 223 ? -13.174 13.867 19.731 1.00 97.00 223 ALA A CA 1
ATOM 1673 C C . ALA A 1 223 ? -12.943 12.417 20.213 1.00 97.00 223 ALA A C 1
ATOM 1675 O O . ALA A 1 223 ? -12.886 12.182 21.418 1.00 97.00 223 ALA A O 1
ATOM 1676 N N . GLU A 1 224 ? -12.757 11.461 19.297 1.00 97.44 224 GLU A N 1
ATOM 1677 C CA . GLU A 1 224 ? -12.416 10.064 19.606 1.00 97.44 224 GLU A CA 1
ATOM 1678 C C . GLU A 1 224 ? -10.905 9.834 19.814 1.00 97.44 224 GLU A C 1
ATOM 1680 O O . GLU A 1 224 ? -10.518 8.840 20.432 1.00 97.44 224 GLU A O 1
ATOM 1685 N N . VAL A 1 225 ? -10.033 10.741 19.349 1.00 97.50 225 VAL A N 1
ATOM 1686 C CA . VAL A 1 225 ? -8.567 10.615 19.503 1.00 97.50 225 VAL A CA 1
ATOM 1687 C C . VAL A 1 225 ? -8.144 10.460 20.972 1.00 97.50 225 VAL A C 1
ATOM 1689 O O . VAL A 1 225 ? -7.343 9.566 21.244 1.00 97.50 225 VAL A O 1
ATOM 1692 N N . PRO A 1 226 ? -8.687 11.226 21.942 1.00 97.25 226 PRO A N 1
ATOM 1693 C CA . PRO A 1 226 ? -8.435 11.006 23.366 1.00 97.25 226 PRO A CA 1
ATOM 1694 C C . PRO A 1 226 ? -8.658 9.572 23.854 1.00 97.25 226 PRO A C 1
ATOM 1696 O O . PRO A 1 226 ? -7.846 9.040 24.611 1.00 97.25 226 PRO A O 1
ATOM 1699 N N . ARG A 1 227 ? -9.738 8.919 23.402 1.00 97.19 227 ARG A N 1
ATOM 1700 C CA . ARG A 1 227 ? -10.028 7.525 23.765 1.00 97.19 227 ARG A CA 1
ATOM 1701 C C . ARG A 1 227 ? -8.944 6.596 23.223 1.00 97.19 227 ARG A C 1
ATOM 1703 O O . ARG A 1 227 ? -8.422 5.783 23.978 1.00 97.19 227 ARG A O 1
ATOM 1710 N N . LEU A 1 228 ? -8.578 6.746 21.948 1.00 97.12 228 LEU A N 1
ATOM 1711 C CA . LEU A 1 228 ? -7.512 5.958 21.319 1.00 97.12 228 LEU A CA 1
ATOM 1712 C C . LEU A 1 228 ? -6.151 6.164 21.991 1.00 97.12 228 LEU A C 1
ATOM 1714 O O . LEU A 1 228 ? -5.421 5.199 22.192 1.00 97.12 228 LEU A O 1
ATOM 1718 N N . VAL A 1 229 ? -5.813 7.402 22.358 1.00 98.38 229 VAL A N 1
ATOM 1719 C CA . VAL A 1 229 ? -4.591 7.716 23.112 1.00 98.38 229 VAL A CA 1
ATOM 1720 C C . VAL A 1 229 ? -4.589 7.017 24.473 1.00 98.38 229 VAL A C 1
ATOM 1722 O O . VAL A 1 229 ? -3.563 6.465 24.868 1.00 98.38 229 VAL A O 1
ATOM 1725 N N . GLY A 1 230 ? -5.730 7.006 25.168 1.00 98.12 230 GLY A N 1
ATOM 1726 C CA . GLY A 1 230 ? -5.902 6.282 26.426 1.00 98.12 230 GLY A CA 1
ATOM 1727 C C . GLY A 1 230 ? -5.693 4.775 26.269 1.00 98.12 230 GLY A C 1
ATOM 1728 O O . GLY A 1 230 ? -4.854 4.206 26.964 1.00 98.12 230 GLY A O 1
ATOM 1729 N N . GLU A 1 231 ? -6.385 4.148 25.311 1.00 98.12 231 GLU A N 1
ATOM 1730 C CA . GLU A 1 231 ? -6.231 2.715 25.008 1.00 98.12 231 GLU A CA 1
ATOM 1731 C C . GLU A 1 231 ? -4.770 2.366 24.647 1.00 98.12 231 GLU A C 1
ATOM 1733 O O . GLU A 1 231 ? -4.210 1.404 25.178 1.00 98.12 231 GLU A O 1
ATOM 1738 N N . ALA A 1 232 ? -4.112 3.189 23.819 1.00 98.19 232 ALA A N 1
ATOM 1739 C CA . ALA A 1 232 ? -2.707 3.017 23.447 1.00 98.19 232 ALA A CA 1
ATOM 1740 C C . ALA A 1 232 ? -1.765 3.114 24.654 1.00 98.19 232 ALA A C 1
ATOM 1742 O O . ALA A 1 232 ? -0.857 2.295 24.813 1.00 98.19 232 ALA A O 1
ATOM 1743 N N . GLY A 1 233 ? -1.972 4.122 25.507 1.00 98.12 233 GLY A N 1
ATOM 1744 C CA . GLY A 1 233 ? -1.168 4.349 26.703 1.00 98.12 233 GLY A CA 1
ATOM 1745 C C . GLY A 1 233 ? -1.288 3.207 27.709 1.00 98.12 233 GLY A C 1
ATOM 1746 O O . GLY A 1 233 ? -0.279 2.778 28.272 1.00 98.12 233 GLY A O 1
ATOM 1747 N N . GLU A 1 234 ? -2.493 2.666 27.894 1.00 97.31 234 GLU A N 1
ATOM 1748 C CA . GLU A 1 234 ? -2.720 1.490 28.733 1.00 97.31 234 GLU A CA 1
ATOM 1749 C C . GLU A 1 234 ? -2.021 0.249 28.165 1.00 97.31 234 GLU A C 1
ATOM 1751 O O . GLU A 1 234 ? -1.250 -0.396 28.883 1.00 97.31 234 GLU A O 1
ATOM 1756 N N . ALA A 1 235 ? -2.230 -0.057 26.880 1.00 97.31 235 ALA A N 1
ATOM 1757 C CA . ALA A 1 235 ? -1.666 -1.230 26.213 1.00 97.31 235 ALA A CA 1
ATOM 1758 C C . ALA A 1 235 ? -0.125 -1.218 26.190 1.00 97.31 235 ALA A C 1
ATOM 1760 O O . ALA A 1 235 ? 0.528 -2.148 26.674 1.00 97.31 235 ALA A O 1
ATOM 1761 N N . LEU A 1 236 ? 0.478 -0.133 25.703 1.00 97.62 236 LEU A N 1
ATOM 1762 C CA . LEU A 1 236 ? 1.935 -0.021 25.560 1.00 97.62 236 LEU A CA 1
ATOM 1763 C C . LEU A 1 236 ? 2.629 0.261 26.902 1.00 97.62 236 LEU A C 1
ATOM 1765 O O . LEU A 1 236 ? 3.796 -0.097 27.095 1.00 97.62 236 LEU A O 1
ATOM 1769 N N . GLY A 1 237 ? 1.915 0.865 27.857 1.00 95.44 237 GLY A N 1
ATOM 1770 C CA . GLY A 1 237 ? 2.389 1.064 29.224 1.00 95.44 237 GLY A CA 1
ATOM 1771 C C . GLY A 1 237 ? 2.520 -0.249 30.002 1.00 95.44 237 GLY A C 1
ATOM 1772 O O . GLY A 1 237 ? 3.504 -0.427 30.732 1.00 95.44 237 GLY A O 1
ATOM 1773 N N . ARG A 1 238 ? 1.572 -1.186 29.817 1.00 94.81 238 ARG A N 1
ATOM 1774 C CA . ARG A 1 238 ? 1.579 -2.510 30.472 1.00 94.81 238 ARG A CA 1
ATOM 1775 C C . ARG A 1 238 ? 2.491 -3.540 29.804 1.00 94.81 238 ARG A C 1
ATOM 1777 O O . ARG A 1 238 ? 2.846 -4.520 30.456 1.00 94.81 238 ARG A O 1
ATOM 1784 N N . ALA A 1 239 ? 2.853 -3.344 28.536 1.00 96.94 239 ALA A N 1
ATOM 1785 C CA . ALA A 1 239 ? 3.690 -4.277 27.784 1.00 96.94 239 ALA A CA 1
ATOM 1786 C C . ALA A 1 239 ? 5.048 -4.526 28.468 1.00 96.94 239 ALA A C 1
ATOM 1788 O O . ALA A 1 239 ? 5.636 -3.619 29.069 1.00 96.94 239 ALA A O 1
ATOM 1789 N N . ASP A 1 240 ? 5.585 -5.747 28.366 1.00 97.31 240 ASP A N 1
ATOM 1790 C CA . ASP A 1 240 ? 6.949 -6.018 28.824 1.00 97.31 240 ASP A CA 1
ATOM 1791 C C . ASP A 1 240 ? 7.938 -5.282 27.909 1.00 97.31 240 ASP A C 1
ATOM 1793 O O . ASP A 1 240 ? 7.799 -5.255 26.686 1.00 97.31 240 ASP A O 1
ATOM 1797 N N . ARG A 1 241 ? 8.988 -4.699 28.489 1.00 97.31 241 ARG A N 1
ATOM 1798 C CA . ARG A 1 241 ? 10.078 -4.081 27.723 1.00 97.31 241 ARG A CA 1
ATOM 1799 C C . ARG A 1 241 ? 10.736 -5.045 26.729 1.00 97.31 241 ARG A C 1
ATOM 1801 O O . ARG A 1 241 ? 11.317 -4.580 25.756 1.00 97.31 241 ARG A O 1
ATOM 1808 N N . ALA A 1 242 ? 10.694 -6.355 26.982 1.00 97.38 242 ALA A N 1
ATOM 1809 C CA . ALA A 1 242 ? 11.213 -7.381 26.081 1.00 97.38 242 ALA A CA 1
ATOM 1810 C C . ALA A 1 242 ? 10.358 -7.557 24.815 1.00 97.38 242 ALA A C 1
ATOM 1812 O O . ALA A 1 242 ? 10.876 -8.034 23.810 1.00 97.38 242 ALA A O 1
ATOM 1813 N N . ASP A 1 243 ? 9.094 -7.134 24.848 1.00 96.56 243 ASP A N 1
ATOM 1814 C CA . ASP A 1 243 ? 8.176 -7.216 23.711 1.00 96.56 243 ASP A CA 1
ATOM 1815 C C . ASP A 1 243 ? 8.142 -5.922 22.881 1.00 96.56 243 ASP A C 1
ATOM 1817 O O . ASP A 1 243 ? 7.686 -5.920 21.742 1.00 96.56 243 ASP A O 1
ATOM 1821 N N . LEU A 1 244 ? 8.645 -4.813 23.431 1.00 98.31 244 LEU A N 1
ATOM 1822 C CA . LEU A 1 244 ? 8.661 -3.513 22.765 1.00 98.31 244 LEU A CA 1
ATOM 1823 C C . LEU A 1 244 ? 9.939 -3.324 21.943 1.00 98.31 244 LEU A C 1
ATOM 1825 O O . LEU A 1 244 ? 11.043 -3.393 22.486 1.00 98.31 244 LEU A O 1
ATOM 1829 N N . SER A 1 245 ? 9.798 -3.024 20.651 1.00 98.06 245 SER A N 1
ATOM 1830 C CA . SER A 1 245 ? 10.929 -2.685 19.779 1.00 98.06 245 SER A CA 1
ATOM 1831 C C . SER A 1 245 ? 11.322 -1.205 19.920 1.00 98.06 245 SER A C 1
ATOM 1833 O O . SER A 1 245 ? 10.485 -0.335 19.662 1.00 98.06 245 SER A O 1
ATOM 1835 N N . PRO A 1 246 ? 12.593 -0.887 20.251 1.00 98.31 246 PRO A N 1
ATOM 1836 C CA . PRO A 1 246 ? 13.080 0.493 20.257 1.00 98.31 246 PRO A CA 1
ATOM 1837 C C . PRO A 1 246 ? 12.950 1.187 18.894 1.00 98.31 246 PRO A C 1
ATOM 1839 O O . PRO A 1 246 ? 12.664 2.383 18.843 1.00 98.31 246 PRO A O 1
ATOM 1842 N N . ASP A 1 247 ? 13.133 0.444 17.797 1.00 97.62 247 ASP A N 1
ATOM 1843 C CA . ASP A 1 247 ? 13.024 0.967 16.432 1.00 97.62 247 ASP A CA 1
ATOM 1844 C C . ASP A 1 247 ? 11.581 1.359 16.090 1.00 97.62 247 ASP A C 1
ATOM 1846 O O . ASP A 1 247 ? 11.339 2.472 15.621 1.00 97.62 247 ASP A O 1
ATOM 1850 N N . LEU A 1 248 ? 10.609 0.483 16.380 1.00 98.25 248 LEU A N 1
ATOM 1851 C CA . LEU A 1 248 ? 9.193 0.780 16.131 1.00 98.25 248 LEU A CA 1
ATOM 1852 C C . LEU A 1 248 ? 8.697 1.922 17.023 1.00 98.25 248 LEU A C 1
ATOM 1854 O O . LEU A 1 248 ? 7.966 2.788 16.548 1.00 98.25 248 LEU A O 1
ATOM 1858 N N . LEU A 1 249 ? 9.147 1.984 18.282 1.00 98.62 249 LEU A N 1
ATOM 1859 C CA . LEU A 1 249 ? 8.856 3.114 19.169 1.00 98.62 249 LEU A CA 1
ATOM 1860 C C . LEU A 1 249 ? 9.416 4.426 18.611 1.00 98.62 249 LEU A C 1
ATOM 1862 O O . LEU A 1 249 ? 8.698 5.419 18.590 1.00 98.62 249 LEU A O 1
ATOM 1866 N N . ALA A 1 250 ? 10.653 4.437 18.103 1.00 98.12 250 ALA A N 1
ATOM 1867 C CA . ALA A 1 250 ? 11.237 5.635 17.496 1.00 98.12 250 ALA A CA 1
ATOM 1868 C C . ALA A 1 250 ? 10.406 6.143 16.304 1.00 98.12 250 ALA A C 1
ATOM 1870 O O . ALA A 1 250 ? 10.182 7.346 16.168 1.00 98.12 250 ALA A O 1
ATOM 1871 N N . ILE A 1 251 ? 9.933 5.227 15.452 1.00 95.94 251 ILE A N 1
ATOM 1872 C CA . ILE A 1 251 ? 9.076 5.565 14.309 1.00 95.94 251 ILE A CA 1
ATOM 1873 C C . ILE A 1 251 ? 7.725 6.102 14.796 1.00 95.94 251 ILE A C 1
ATOM 1875 O O . ILE A 1 251 ? 7.286 7.150 14.324 1.00 95.94 251 ILE A O 1
ATOM 1879 N N . ALA A 1 252 ? 7.091 5.430 15.761 1.00 97.50 252 ALA A N 1
ATOM 1880 C CA . ALA A 1 252 ? 5.810 5.851 16.319 1.00 97.50 252 ALA A CA 1
ATOM 1881 C C . ALA A 1 252 ? 5.890 7.242 16.965 1.00 97.50 252 ALA A C 1
ATOM 1883 O O . ALA A 1 252 ? 5.019 8.072 16.726 1.00 97.50 252 ALA A O 1
ATOM 1884 N N . VAL A 1 253 ? 6.955 7.532 17.723 1.00 98.25 253 VAL A N 1
ATOM 1885 C CA . VAL A 1 253 ? 7.203 8.856 18.322 1.00 98.25 253 VAL A CA 1
ATOM 1886 C C . VAL A 1 253 ? 7.282 9.933 17.241 1.00 98.25 253 VAL A C 1
ATOM 1888 O O . VAL A 1 253 ? 6.620 10.964 17.359 1.00 98.25 253 VAL A O 1
ATOM 1891 N N . GLY A 1 254 ? 8.030 9.684 16.160 1.00 94.50 254 GLY A N 1
ATOM 1892 C CA . GLY A 1 254 ? 8.103 10.603 15.021 1.00 94.50 254 GLY A CA 1
ATOM 1893 C C . GLY A 1 254 ? 6.738 10.840 14.367 1.00 94.50 254 GLY A C 1
ATOM 1894 O O . GLY A 1 254 ? 6.346 11.986 14.158 1.00 94.50 254 GLY A O 1
ATOM 1895 N N . GLN A 1 255 ? 5.979 9.770 14.111 1.00 94.19 255 GLN A N 1
ATOM 1896 C CA . GLN A 1 255 ? 4.635 9.856 13.530 1.00 94.19 255 GLN A CA 1
ATOM 1897 C C . GLN A 1 255 ? 3.663 10.637 14.424 1.00 94.19 255 GLN A C 1
ATOM 1899 O O . GLN A 1 255 ? 2.954 11.515 13.937 1.00 94.19 255 GLN A O 1
ATOM 1904 N N . LEU A 1 256 ? 3.643 10.360 15.730 1.00 96.81 256 LEU A N 1
ATOM 1905 C CA . LEU A 1 256 ? 2.793 11.074 16.686 1.00 96.81 256 LEU A CA 1
ATOM 1906 C C . LEU A 1 256 ? 3.184 12.553 16.791 1.00 96.81 256 LEU A C 1
ATOM 1908 O O . LEU A 1 256 ? 2.300 13.401 16.881 1.00 96.81 256 LEU A O 1
ATOM 1912 N N . GLY A 1 257 ? 4.478 12.879 16.708 1.00 95.69 257 GLY A N 1
ATOM 1913 C CA . GLY A 1 257 ? 4.954 14.262 16.610 1.00 95.69 257 GLY A CA 1
ATOM 1914 C C . GLY A 1 257 ? 4.344 14.994 15.412 1.00 95.69 257 GLY A C 1
ATOM 1915 O O . GLY A 1 257 ? 3.680 16.017 15.588 1.00 95.69 257 GLY A O 1
ATOM 1916 N N . SER A 1 258 ? 4.464 14.414 14.214 1.00 91.19 258 SER A N 1
ATOM 1917 C CA . SER A 1 258 ? 3.847 14.941 12.989 1.00 91.19 258 SER A CA 1
ATOM 1918 C C . SER A 1 258 ? 2.325 15.099 13.101 1.00 91.19 258 SER A C 1
ATOM 1920 O O . SER A 1 258 ? 1.767 16.091 12.630 1.00 91.19 258 SER A O 1
ATOM 1922 N N . VAL A 1 259 ? 1.629 14.145 13.732 1.00 93.06 259 VAL A N 1
ATOM 1923 C CA . VAL A 1 259 ? 0.175 14.224 13.959 1.00 93.06 259 VAL A CA 1
ATOM 1924 C C . VAL A 1 259 ? -0.195 15.327 14.952 1.00 93.06 259 VAL A C 1
ATOM 1926 O O . VAL A 1 259 ? -1.164 16.053 14.732 1.00 93.06 259 VAL A O 1
ATOM 1929 N N . ALA A 1 260 ? 0.574 15.501 16.024 1.00 95.81 260 ALA A N 1
ATOM 1930 C CA . ALA A 1 260 ? 0.340 16.575 16.980 1.00 95.81 260 ALA A CA 1
ATOM 1931 C C . ALA A 1 260 ? 0.536 17.963 16.351 1.00 95.81 260 ALA A C 1
ATOM 1933 O O . ALA A 1 260 ? -0.245 18.874 16.627 1.00 95.81 260 ALA A O 1
ATOM 1934 N N . GLU A 1 261 ? 1.548 18.131 15.495 1.00 93.94 261 GLU A N 1
ATOM 1935 C CA . GLU A 1 261 ? 1.736 19.357 14.706 1.00 93.94 261 GLU A CA 1
ATOM 1936 C C . GLU A 1 261 ? 0.566 19.587 13.746 1.00 93.94 261 GLU A C 1
ATOM 1938 O O . GLU A 1 261 ? 0.043 20.701 13.652 1.00 93.94 261 GLU A O 1
ATOM 1943 N N . PHE A 1 262 ? 0.094 18.515 13.106 1.00 92.94 262 PHE A N 1
ATOM 1944 C CA . PHE A 1 262 ? -1.038 18.580 12.195 1.00 92.94 262 PHE A CA 1
ATOM 1945 C C . PHE A 1 262 ? -2.311 19.087 12.895 1.00 92.94 262 PHE A C 1
ATOM 1947 O O . PHE A 1 262 ? -2.939 20.043 12.438 1.00 92.94 262 PHE A O 1
ATOM 1954 N N . TYR A 1 263 ? -2.677 18.494 14.036 1.00 94.88 263 TYR A N 1
ATOM 1955 C CA . TYR A 1 263 ? -3.845 18.928 14.808 1.00 94.88 263 TYR A CA 1
ATOM 1956 C C . TYR A 1 263 ? -3.666 20.312 15.439 1.00 94.88 263 TYR A C 1
ATOM 1958 O O . TYR A 1 263 ? -4.626 21.077 15.518 1.00 94.88 263 TYR A O 1
ATOM 1966 N N . GLY A 1 264 ? -2.450 20.648 15.874 1.00 92.50 264 GLY A N 1
ATOM 1967 C CA . GLY A 1 264 ? -2.155 21.921 16.529 1.00 92.50 264 GLY A CA 1
ATOM 1968 C C . GLY A 1 264 ? -2.069 23.123 15.584 1.00 92.50 264 GLY A C 1
ATOM 1969 O O . GLY A 1 264 ? -2.170 24.257 16.051 1.00 92.50 264 GLY A O 1
ATOM 1970 N N . GLY A 1 265 ? -1.876 22.904 14.280 1.00 89.50 265 GLY A N 1
ATOM 1971 C CA . GLY A 1 265 ? -1.670 23.989 13.320 1.00 89.50 265 GLY A CA 1
ATOM 1972 C C . GLY A 1 265 ? -2.214 23.707 11.927 1.00 89.50 265 GLY A C 1
ATOM 1973 O O . GLY A 1 265 ? -3.031 24.480 11.424 1.00 89.50 265 GLY A O 1
ATOM 1974 N N . ASP A 1 266 ? -1.777 22.623 11.288 1.00 89.94 266 ASP A N 1
ATOM 1975 C CA . ASP A 1 266 ? -2.029 22.423 9.857 1.00 89.94 266 ASP A CA 1
ATOM 1976 C C . ASP A 1 266 ? -3.514 22.269 9.511 1.00 89.94 266 ASP A C 1
ATOM 1978 O O . ASP A 1 266 ? -3.961 22.818 8.500 1.00 89.94 266 ASP A O 1
ATOM 1982 N N . LEU A 1 267 ? -4.304 21.617 10.372 1.00 93.38 267 LEU A N 1
ATOM 1983 C CA . LEU A 1 267 ? -5.749 21.455 10.184 1.00 93.38 267 LEU A CA 1
ATOM 1984 C C . LEU A 1 267 ? -6.475 22.801 10.018 1.00 93.38 267 LEU A C 1
ATOM 1986 O O . LEU A 1 267 ? -7.445 22.891 9.260 1.00 93.38 267 LEU A O 1
ATOM 1990 N N . ALA A 1 268 ? -5.985 23.869 10.658 1.00 94.06 268 ALA A N 1
ATOM 1991 C CA . ALA A 1 268 ? -6.558 25.202 10.501 1.00 94.06 268 ALA A CA 1
ATOM 1992 C C . ALA A 1 268 ? -6.498 25.687 9.048 1.00 94.06 268 ALA A C 1
ATOM 1994 O O . ALA A 1 268 ? -7.406 26.388 8.619 1.00 94.06 268 ALA A O 1
ATOM 1995 N N . ARG A 1 269 ? -5.507 25.262 8.248 1.00 92.44 269 ARG A N 1
ATOM 1996 C CA . ARG A 1 269 ? -5.436 25.615 6.819 1.00 92.44 269 ARG A CA 1
ATOM 1997 C C . ARG A 1 269 ? -6.606 25.047 6.019 1.00 92.44 269 ARG A C 1
ATOM 1999 O O . ARG A 1 269 ? -7.059 25.691 5.079 1.00 92.44 269 ARG A O 1
ATOM 2006 N N . PHE A 1 270 ? -7.108 23.869 6.390 1.00 93.44 270 PHE A N 1
ATOM 2007 C CA . PHE A 1 270 ? -8.297 23.298 5.760 1.00 93.44 270 PHE A CA 1
ATOM 2008 C C . PHE A 1 270 ? -9.571 24.030 6.196 1.00 93.44 270 PHE A C 1
ATOM 2010 O O . PHE A 1 270 ? -10.390 24.407 5.357 1.00 93.44 270 PHE A O 1
ATOM 2017 N N . VAL A 1 271 ? -9.721 24.266 7.504 1.00 95.00 271 VAL A N 1
ATOM 2018 C CA . VAL A 1 271 ? -10.913 24.923 8.062 1.00 95.00 271 VAL A CA 1
ATOM 2019 C C . VAL A 1 271 ? -11.011 26.387 7.610 1.00 95.00 271 VAL A C 1
ATOM 2021 O O . VAL A 1 271 ? -12.095 26.846 7.262 1.00 95.00 271 VAL A O 1
ATOM 2024 N N . ASP A 1 272 ? -9.889 27.105 7.557 1.00 94.88 272 ASP A N 1
ATOM 2025 C CA . ASP A 1 272 ? -9.820 28.531 7.197 1.00 94.88 272 ASP A CA 1
ATOM 2026 C C . ASP A 1 272 ? -9.650 28.784 5.696 1.00 94.88 272 ASP A C 1
ATOM 2028 O O . ASP A 1 272 ? -9.766 29.926 5.253 1.00 94.88 272 ASP A O 1
ATOM 2032 N N . GLY A 1 273 ? -9.353 27.738 4.926 1.00 93.38 273 GLY A N 1
ATOM 2033 C CA . GLY A 1 273 ? -9.261 27.772 3.471 1.00 93.38 273 GLY A CA 1
ATOM 2034 C C . GLY A 1 273 ? -10.494 27.119 2.843 1.00 93.38 273 GLY A C 1
ATOM 2035 O O . GLY A 1 273 ? -11.567 27.722 2.902 1.00 93.38 273 GLY A O 1
ATOM 2036 N N . PRO A 1 274 ? -10.385 25.891 2.294 1.00 92.00 274 PRO A N 1
ATOM 2037 C CA . PRO A 1 274 ? -11.473 25.220 1.575 1.00 92.00 274 PRO A CA 1
ATOM 2038 C C . PRO A 1 274 ? -12.841 25.270 2.272 1.00 92.00 274 PRO A C 1
ATOM 2040 O O . PRO A 1 274 ? -13.850 25.579 1.642 1.00 92.00 274 PRO A O 1
ATOM 2043 N N . ALA A 1 275 ? -12.898 25.015 3.583 1.00 93.88 275 ALA A N 1
ATOM 2044 C CA . ALA A 1 275 ? -14.171 25.012 4.298 1.00 93.88 275 ALA A CA 1
ATOM 2045 C C . ALA A 1 275 ? -14.756 26.423 4.499 1.00 93.88 275 ALA A C 1
ATOM 2047 O O . ALA A 1 275 ? -15.972 26.601 4.420 1.00 93.88 275 ALA A O 1
ATOM 2048 N N . ALA A 1 276 ? -13.915 27.433 4.740 1.00 95.19 276 ALA A N 1
ATOM 2049 C CA . ALA A 1 276 ? -14.348 28.824 4.874 1.00 95.19 276 ALA A CA 1
ATOM 2050 C C . ALA A 1 276 ? -14.754 29.440 3.528 1.00 95.19 276 ALA A C 1
ATOM 2052 O O . ALA A 1 276 ? -15.666 30.265 3.490 1.00 95.19 276 ALA A O 1
ATOM 2053 N N . GLU A 1 277 ? -14.124 29.032 2.427 1.00 95.38 277 GLU A N 1
ATOM 2054 C CA . GLU A 1 277 ? -14.524 29.446 1.078 1.00 95.38 277 GLU A CA 1
ATOM 2055 C C . GLU A 1 277 ? -15.954 28.992 0.750 1.00 95.38 277 GLU A C 1
ATOM 2057 O O . GLU A 1 277 ? -16.732 29.769 0.196 1.00 95.38 277 GLU A O 1
ATOM 2062 N N . GLU A 1 278 ? -16.328 27.772 1.148 1.00 95.06 278 GLU A N 1
ATOM 2063 C CA . GLU A 1 278 ? -17.662 27.220 0.890 1.00 95.06 278 GLU A CA 1
ATOM 2064 C C . GLU A 1 278 ? -18.712 27.660 1.926 1.00 95.06 278 GLU A C 1
ATOM 2066 O O . GLU A 1 278 ? -19.843 28.006 1.574 1.00 95.06 278 GLU A O 1
ATOM 2071 N N . LEU A 1 279 ? -18.359 27.659 3.217 1.00 95.38 279 LEU A N 1
ATOM 2072 C CA . LEU A 1 279 ? -19.314 27.818 4.320 1.00 95.38 279 LEU A CA 1
ATOM 2073 C C . LEU A 1 279 ? -19.111 29.090 5.153 1.00 95.38 279 LEU A C 1
ATOM 2075 O O . LEU A 1 279 ? -19.914 29.357 6.043 1.00 95.38 279 LEU A O 1
ATOM 2079 N N . GLY A 1 280 ? -18.085 29.902 4.888 1.00 90.25 280 GLY A N 1
ATOM 2080 C CA . GLY A 1 280 ? -17.679 31.012 5.761 1.00 90.25 280 GLY A CA 1
ATOM 2081 C C . GLY A 1 280 ? -18.741 32.092 5.978 1.00 90.25 280 GLY A C 1
ATOM 2082 O O . GLY A 1 280 ? -18.762 32.740 7.023 1.00 90.25 280 GLY A O 1
ATOM 2083 N N . GLY A 1 281 ? -19.648 32.270 5.014 1.00 90.81 281 GLY A N 1
ATOM 2084 C CA . GLY A 1 281 ? -20.787 33.186 5.125 1.00 90.81 281 GLY A CA 1
ATOM 2085 C C . GLY A 1 281 ? -22.014 32.605 5.835 1.00 90.81 281 GLY A C 1
ATOM 2086 O O . GLY A 1 281 ? -22.991 33.328 6.026 1.00 90.81 281 GLY A O 1
ATOM 2087 N N . GLN A 1 282 ? -22.007 31.317 6.192 1.00 93.19 282 GLN A N 1
ATOM 2088 C CA . GLN A 1 282 ? -23.142 30.655 6.831 1.00 93.19 282 GLN A CA 1
ATOM 2089 C C . GLN A 1 282 ? -23.190 30.944 8.335 1.00 93.19 282 GLN A C 1
ATOM 2091 O O . GLN A 1 282 ? -22.171 30.968 9.031 1.00 93.19 282 GLN A O 1
ATOM 2096 N N . GLU A 1 283 ? -24.404 31.126 8.857 1.00 92.75 283 GLU A N 1
ATOM 2097 C CA . GLU A 1 283 ? -24.631 31.281 10.292 1.00 92.75 283 GLU A CA 1
ATOM 2098 C C . GLU A 1 283 ? -24.111 30.049 11.051 1.00 92.75 283 GLU A C 1
ATOM 2100 O O . GLU A 1 283 ? -24.347 28.907 10.661 1.00 92.75 283 GLU A O 1
ATOM 2105 N N . GLY A 1 284 ? -23.360 30.280 12.129 1.00 91.88 284 GLY A N 1
ATOM 2106 C CA . GLY A 1 284 ? -22.774 29.213 12.943 1.00 91.88 284 GLY A CA 1
ATOM 2107 C C . GLY A 1 284 ? -21.423 28.674 12.456 1.00 91.88 284 GLY A C 1
ATOM 2108 O O . GLY A 1 284 ? -20.777 27.958 13.222 1.00 91.88 284 GLY A O 1
ATOM 2109 N N . PHE A 1 285 ? -20.927 29.052 11.267 1.00 95.56 285 PHE A N 1
ATOM 2110 C CA . PHE A 1 285 ? -19.608 28.597 10.798 1.00 95.56 285 PHE A CA 1
ATOM 2111 C C . PHE A 1 285 ? -18.476 29.009 11.748 1.00 95.56 285 PHE A C 1
ATOM 2113 O O . PHE A 1 285 ? -17.644 28.179 12.100 1.00 95.56 285 PHE A O 1
ATOM 2120 N N . ALA A 1 286 ? -18.476 30.256 12.230 1.00 95.69 286 ALA A N 1
ATOM 2121 C CA . ALA A 1 286 ? -17.456 30.741 13.163 1.00 95.69 286 ALA A CA 1
ATOM 2122 C C . ALA A 1 286 ? -17.408 29.920 14.466 1.00 95.69 286 ALA A C 1
ATOM 2124 O O . ALA A 1 286 ? -16.325 29.567 14.925 1.00 95.69 286 ALA A O 1
ATOM 2125 N N . ALA A 1 287 ? -18.574 29.558 15.015 1.00 95.38 287 ALA A N 1
ATOM 2126 C CA . ALA A 1 287 ? -18.666 28.723 16.211 1.00 95.38 287 ALA A CA 1
ATOM 2127 C C . ALA A 1 287 ? -18.221 27.276 15.932 1.00 95.38 287 ALA A C 1
ATOM 2129 O O . ALA A 1 287 ? -17.490 26.696 16.731 1.00 95.38 287 ALA A O 1
ATOM 2130 N N . ARG A 1 288 ? -18.601 26.704 14.777 1.00 95.25 288 ARG A N 1
ATOM 2131 C CA . ARG A 1 288 ? -18.145 25.370 14.347 1.00 95.25 288 ARG A CA 1
ATOM 2132 C C . ARG A 1 288 ? -16.624 25.330 14.187 1.00 95.25 288 ARG A C 1
ATOM 2134 O O . ARG A 1 288 ? -15.984 24.412 14.688 1.00 95.25 288 ARG A O 1
ATOM 2141 N N . ARG A 1 289 ? -16.051 26.334 13.521 1.00 96.62 289 ARG A N 1
ATOM 2142 C CA . ARG A 1 289 ? -14.603 26.516 13.369 1.00 96.62 289 ARG A CA 1
ATOM 2143 C C . ARG A 1 289 ? -13.910 26.545 14.729 1.00 96.62 289 ARG A C 1
ATOM 2145 O O . ARG A 1 289 ? -12.954 25.807 14.929 1.00 96.62 289 ARG A O 1
ATOM 2152 N N . GLU A 1 290 ? -14.374 27.393 15.648 1.00 96.94 290 GLU A N 1
ATOM 2153 C CA . GLU A 1 290 ? -13.791 27.511 16.990 1.00 96.94 290 GLU A CA 1
ATOM 2154 C C . GLU A 1 290 ? -13.834 26.176 17.743 1.00 96.94 290 GLU A C 1
ATOM 2156 O O . GLU A 1 290 ? -12.811 25.752 18.274 1.00 96.94 290 GLU A O 1
ATOM 2161 N N . ALA A 1 291 ? -14.972 25.476 17.709 1.00 96.56 291 ALA A N 1
ATOM 2162 C CA . ALA A 1 291 ? -15.123 24.172 18.347 1.00 96.56 291 ALA A CA 1
ATOM 2163 C C . ALA A 1 291 ? -14.160 23.123 17.768 1.00 96.56 291 ALA A C 1
ATOM 2165 O O . ALA A 1 291 ? -13.443 22.478 18.527 1.00 96.56 291 ALA A O 1
ATOM 2166 N N . ILE A 1 292 ? -14.086 22.992 16.436 1.00 97.31 292 ILE A N 1
ATOM 2167 C CA . ILE A 1 292 ? -13.189 22.033 15.768 1.00 97.31 292 ILE A CA 1
ATOM 2168 C C . ILE A 1 292 ? -11.734 22.294 16.150 1.00 97.31 292 ILE A C 1
ATOM 2170 O O . ILE A 1 292 ? -11.023 21.364 16.526 1.00 97.31 292 ILE A O 1
ATOM 2174 N N . LEU A 1 293 ? -11.285 23.549 16.068 1.00 97.56 293 LEU A N 1
ATOM 2175 C CA . LEU A 1 293 ? -9.891 23.893 16.342 1.00 97.56 293 LEU A CA 1
ATOM 2176 C C . LEU A 1 293 ? -9.542 23.764 17.830 1.00 97.56 293 LEU A C 1
ATOM 2178 O O . LEU A 1 293 ? -8.424 23.366 18.148 1.00 97.56 293 LEU A O 1
ATOM 2182 N N . ALA A 1 294 ? -10.483 24.038 18.738 1.00 96.88 294 ALA A N 1
ATOM 2183 C CA . ALA A 1 294 ? -10.290 23.800 20.167 1.00 96.88 294 ALA A CA 1
ATOM 2184 C C . ALA A 1 294 ? -10.149 22.300 20.472 1.00 96.88 294 ALA A C 1
ATOM 2186 O O . ALA A 1 294 ? -9.178 21.893 21.106 1.00 96.88 294 ALA A O 1
ATOM 2187 N N . THR A 1 295 ? -11.053 21.460 19.951 1.00 97.06 295 THR A N 1
ATOM 2188 C CA . THR A 1 295 ? -10.961 19.999 20.120 1.00 97.06 295 THR A CA 1
ATOM 2189 C C . THR A 1 295 ? -9.685 19.438 19.483 1.00 97.06 295 THR A C 1
ATOM 2191 O O . THR A 1 295 ? -9.057 18.547 20.051 1.00 97.06 295 THR A O 1
ATOM 2194 N N . ALA A 1 296 ? -9.253 19.979 18.338 1.00 97.69 296 ALA A N 1
ATOM 2195 C CA . ALA A 1 296 ? -7.993 19.599 17.702 1.00 97.69 296 ALA A CA 1
ATOM 2196 C C . ALA A 1 296 ? -6.776 19.956 18.566 1.00 97.69 296 ALA A C 1
ATOM 2198 O O . ALA A 1 296 ? -5.873 19.136 18.712 1.00 97.69 296 ALA A O 1
ATOM 2199 N N . ALA A 1 297 ? -6.759 21.141 19.182 1.00 97.88 297 ALA A N 1
ATOM 2200 C CA . ALA A 1 297 ? -5.682 21.547 20.081 1.00 97.88 297 ALA A CA 1
ATOM 2201 C C . ALA A 1 297 ? -5.580 20.632 21.316 1.00 97.88 297 ALA A C 1
ATOM 2203 O O . ALA A 1 297 ? -4.472 20.239 21.693 1.00 97.88 297 ALA A O 1
ATOM 2204 N N . ASP A 1 298 ? -6.719 20.242 21.895 1.00 97.00 298 ASP A N 1
ATOM 2205 C CA . ASP A 1 298 ? -6.772 19.294 23.013 1.00 97.00 298 ASP A CA 1
ATOM 2206 C C . ASP A 1 298 ? -6.282 17.898 22.593 1.00 97.00 298 ASP A C 1
ATOM 2208 O O . ASP A 1 298 ? -5.459 17.290 23.282 1.00 97.00 298 ASP A O 1
ATOM 2212 N N . ALA A 1 299 ? -6.723 17.399 21.432 1.00 98.06 299 ALA A N 1
ATOM 2213 C CA . ALA A 1 299 ? -6.251 16.129 20.880 1.00 98.06 299 ALA A CA 1
ATOM 2214 C C . ALA A 1 299 ? -4.739 16.158 20.596 1.00 98.06 299 ALA A C 1
ATOM 2216 O O . ALA A 1 299 ? -4.034 15.203 20.919 1.00 98.06 299 ALA A O 1
ATOM 2217 N N . ALA A 1 300 ? -4.217 17.265 20.060 1.00 98.31 300 ALA A N 1
ATOM 2218 C CA . ALA A 1 300 ? -2.790 17.448 19.811 1.00 98.31 300 ALA A CA 1
ATOM 2219 C C . ALA A 1 300 ? -1.959 17.314 21.095 1.00 98.31 300 ALA A C 1
ATOM 2221 O O . ALA A 1 300 ? -0.874 16.734 21.069 1.00 98.31 300 ALA A O 1
ATOM 2222 N N . GLU A 1 301 ? -2.454 17.835 22.220 1.00 98.38 301 GLU A N 1
ATOM 2223 C CA . GLU A 1 301 ? -1.774 17.722 23.512 1.00 98.38 301 GLU A CA 1
ATOM 2224 C C . GLU A 1 301 ? -1.739 16.282 24.022 1.00 98.38 301 GLU A C 1
ATOM 2226 O O . GLU A 1 301 ? -0.694 15.808 24.462 1.00 98.38 301 GLU A O 1
ATOM 2231 N N . GLN A 1 302 ? -2.838 15.547 23.886 1.00 98.38 302 GLN A N 1
ATOM 2232 C CA . GLN A 1 302 ? -2.877 14.139 24.281 1.00 98.38 302 GLN A CA 1
ATOM 2233 C C . GLN A 1 302 ? -1.979 13.267 23.395 1.00 98.38 302 GLN A C 1
ATOM 2235 O O . GLN A 1 302 ? -1.260 12.403 23.892 1.00 98.38 302 GLN A O 1
ATOM 2240 N N . VAL A 1 303 ? -1.937 13.540 22.089 1.00 98.62 303 VAL A N 1
ATOM 2241 C CA . VAL A 1 303 ? -1.010 12.870 21.164 1.00 98.62 303 VAL A CA 1
ATOM 2242 C C . VAL A 1 303 ? 0.450 13.149 21.548 1.00 98.62 303 VAL A C 1
ATOM 2244 O O . VAL A 1 303 ? 1.264 12.224 21.535 1.00 98.62 303 VAL A O 1
ATOM 2247 N N . ARG A 1 304 ? 0.793 14.382 21.960 1.00 98.62 304 ARG A N 1
ATOM 2248 C CA . ARG A 1 304 ? 2.135 14.699 22.492 1.00 98.62 304 ARG A CA 1
ATOM 2249 C C . ARG A 1 304 ? 2.452 13.910 23.757 1.00 98.62 304 ARG A C 1
ATOM 2251 O O . ARG A 1 304 ? 3.555 13.385 23.869 1.00 98.62 304 ARG A O 1
ATOM 2258 N N . GLN A 1 305 ? 1.499 13.793 24.678 1.00 98.38 305 GLN A N 1
ATOM 2259 C CA . GLN A 1 305 ? 1.678 13.017 25.909 1.00 98.38 305 GLN A CA 1
ATOM 2260 C C . GLN A 1 305 ? 1.936 11.537 25.615 1.00 98.38 305 GLN A C 1
ATOM 2262 O O . GLN A 1 305 ? 2.837 10.947 26.211 1.00 98.38 305 GLN A O 1
ATOM 2267 N N . LEU A 1 306 ? 1.218 10.952 24.650 1.00 98.69 306 LEU A N 1
ATOM 2268 C CA . LEU A 1 306 ? 1.501 9.594 24.189 1.00 98.69 306 LEU A CA 1
ATOM 2269 C C . LEU A 1 306 ? 2.909 9.487 23.596 1.00 98.69 306 LEU A C 1
ATOM 2271 O O . LEU A 1 306 ? 3.641 8.572 23.954 1.00 98.69 306 LEU A O 1
ATOM 2275 N N . ALA A 1 307 ? 3.319 10.426 22.739 1.00 98.62 307 ALA A N 1
ATOM 2276 C CA . ALA A 1 307 ? 4.669 10.434 22.175 1.00 98.62 307 ALA A CA 1
ATOM 2277 C C . ALA A 1 307 ? 5.750 10.501 23.270 1.00 98.62 307 ALA A C 1
ATOM 2279 O O . ALA A 1 307 ? 6.739 9.775 23.194 1.00 98.62 307 ALA A O 1
ATOM 2280 N N . THR A 1 308 ? 5.547 11.308 24.319 1.00 98.56 308 THR A N 1
ATOM 2281 C CA . THR A 1 308 ? 6.436 11.344 25.491 1.00 98.56 308 THR A CA 1
ATOM 2282 C C . THR A 1 308 ? 6.488 9.995 26.204 1.00 98.56 308 THR A C 1
ATOM 2284 O O . THR A 1 308 ? 7.581 9.490 26.443 1.00 98.56 308 THR A O 1
ATOM 2287 N N . LEU A 1 309 ? 5.337 9.369 26.472 1.00 98.12 309 LEU A N 1
ATOM 2288 C CA . LEU A 1 309 ? 5.291 8.032 27.067 1.00 98.12 309 LEU A CA 1
ATOM 2289 C C . LEU A 1 309 ? 6.069 7.020 26.214 1.00 98.12 309 LEU A C 1
ATOM 2291 O O . LEU A 1 309 ? 6.871 6.256 26.744 1.00 98.12 309 LEU A O 1
ATOM 2295 N N . LEU A 1 310 ? 5.859 7.004 24.895 1.00 98.44 310 LEU A N 1
ATOM 2296 C CA . LEU A 1 310 ? 6.543 6.061 24.006 1.00 98.44 310 LEU A CA 1
ATOM 2297 C C . LEU A 1 310 ? 8.055 6.292 23.964 1.00 98.44 310 LEU A C 1
ATOM 2299 O O . LEU A 1 310 ? 8.808 5.319 23.912 1.00 98.44 310 LEU A O 1
ATOM 2303 N N . GLU A 1 311 ? 8.502 7.543 24.045 1.00 98.50 311 GLU A N 1
ATOM 2304 C CA . GLU A 1 311 ? 9.923 7.877 24.142 1.00 98.50 311 GLU A CA 1
ATOM 2305 C C . GLU A 1 311 ? 10.533 7.376 25.461 1.00 98.50 311 GLU A C 1
ATOM 2307 O O . GLU A 1 311 ? 11.576 6.727 25.443 1.00 98.50 311 GLU A O 1
ATOM 2312 N N . GLU A 1 312 ? 9.850 7.550 26.596 1.00 97.88 312 GLU A N 1
ATOM 2313 C CA . GLU A 1 312 ? 10.285 6.990 27.887 1.00 97.88 312 GLU A CA 1
ATOM 2314 C C . GLU A 1 312 ? 10.345 5.452 27.850 1.00 97.88 312 GLU A C 1
ATOM 2316 O O . GLU A 1 312 ? 11.283 4.822 28.348 1.00 97.88 312 GLU A O 1
ATOM 2321 N N . ARG A 1 313 ? 9.357 4.812 27.211 1.00 97.88 313 ARG A N 1
ATOM 2322 C CA . ARG A 1 313 ? 9.362 3.358 26.998 1.00 97.88 313 ARG A CA 1
ATOM 2323 C C . ARG A 1 313 ? 10.531 2.928 26.112 1.00 97.88 313 ARG A C 1
ATOM 2325 O O . ARG A 1 313 ? 11.145 1.897 26.401 1.00 97.88 313 ARG A O 1
ATOM 2332 N N . ARG A 1 314 ? 10.879 3.716 25.090 1.00 98.00 314 ARG A N 1
ATOM 2333 C CA . ARG A 1 314 ? 11.982 3.445 24.154 1.00 98.00 314 ARG A CA 1
ATOM 2334 C C . ARG A 1 314 ? 13.326 3.327 24.859 1.00 98.00 314 ARG A C 1
ATOM 2336 O O . ARG A 1 314 ? 14.097 2.436 24.517 1.00 98.00 314 ARG A O 1
ATOM 2343 N N . GLU A 1 315 ? 13.581 4.148 25.877 1.00 96.81 315 GLU A N 1
ATOM 2344 C CA . GLU A 1 315 ? 14.836 4.119 26.648 1.00 96.81 315 GLU A CA 1
ATOM 2345 C C . GLU A 1 315 ? 15.081 2.785 27.371 1.00 96.81 315 GLU A C 1
ATOM 2347 O O . GLU A 1 315 ? 16.224 2.421 27.662 1.00 96.81 315 GLU A O 1
ATOM 2352 N N . THR A 1 316 ? 14.015 2.038 27.673 1.00 96.50 316 THR A N 1
ATOM 2353 C CA . THR A 1 316 ? 14.095 0.778 28.428 1.00 96.50 316 THR A CA 1
ATOM 2354 C C . THR A 1 316 ? 13.751 -0.465 27.610 1.00 96.50 316 THR A C 1
ATOM 2356 O O . THR A 1 316 ? 13.990 -1.581 28.089 1.00 96.50 316 THR A O 1
ATOM 2359 N N . ALA A 1 317 ? 13.217 -0.276 26.401 1.00 98.12 317 ALA A N 1
ATOM 2360 C CA . ALA A 1 317 ? 12.806 -1.311 25.463 1.00 98.12 317 ALA A CA 1
ATOM 2361 C C . ALA A 1 317 ? 13.983 -2.203 25.024 1.00 98.12 317 ALA A C 1
ATOM 2363 O O . ALA A 1 317 ? 15.129 -1.767 24.909 1.00 98.12 317 ALA A O 1
ATOM 2364 N N . ARG A 1 318 ? 13.700 -3.492 24.819 1.00 97.38 318 ARG A N 1
ATOM 2365 C CA . ARG A 1 318 ? 14.686 -4.544 24.505 1.00 97.38 318 ARG A CA 1
ATOM 2366 C C . ARG A 1 318 ? 14.215 -5.522 23.429 1.00 97.38 318 ARG A C 1
ATOM 2368 O O . ARG A 1 318 ? 14.971 -6.427 23.086 1.00 97.38 318 ARG A O 1
ATOM 2375 N N . GLY A 1 319 ? 12.983 -5.382 22.950 1.00 96.69 319 GLY A N 1
ATOM 2376 C CA . GLY A 1 319 ? 12.419 -6.225 21.906 1.00 96.69 319 GLY A CA 1
ATOM 2377 C C . GLY A 1 319 ? 12.997 -5.924 20.528 1.00 96.69 319 GLY A C 1
ATOM 2378 O O . GLY A 1 319 ? 13.743 -4.965 20.324 1.00 96.69 319 GLY A O 1
ATOM 2379 N N . SER A 1 320 ? 12.628 -6.757 19.559 1.00 96.44 320 SER A N 1
ATOM 2380 C CA . SER A 1 320 ? 13.038 -6.620 18.163 1.00 96.44 320 SER A CA 1
ATOM 2381 C C . SER A 1 320 ? 11.816 -6.583 17.256 1.00 96.44 320 SER A C 1
ATOM 2383 O O . SER A 1 320 ? 10.856 -7.313 17.483 1.00 96.44 320 SER A O 1
ATOM 2385 N N . PHE A 1 321 ? 11.877 -5.769 16.201 1.00 96.19 321 PHE A N 1
ATOM 2386 C CA . PHE A 1 321 ? 10.894 -5.803 15.115 1.00 96.19 321 PHE A CA 1
ATOM 2387 C C . PHE A 1 321 ? 11.055 -7.056 14.236 1.00 96.19 321 PHE A C 1
ATOM 2389 O O . PHE A 1 321 ? 10.176 -7.389 13.443 1.00 96.19 321 PHE A O 1
ATOM 2396 N N . ARG A 1 322 ? 12.199 -7.753 14.328 1.00 97.50 322 ARG A N 1
ATOM 2397 C CA . ARG A 1 322 ? 12.488 -8.903 13.472 1.00 97.50 322 ARG A CA 1
ATOM 2398 C C . ARG A 1 322 ? 11.607 -10.088 13.866 1.00 97.50 322 ARG A C 1
ATOM 2400 O O . ARG A 1 322 ? 11.559 -10.487 15.026 1.00 97.50 322 ARG A O 1
ATOM 2407 N N . LEU A 1 323 ? 10.943 -10.679 12.875 1.00 95.94 323 LEU A N 1
ATOM 2408 C CA . LEU A 1 323 ? 10.053 -11.821 13.062 1.00 95.94 323 LEU A CA 1
ATOM 2409 C C . LEU A 1 323 ? 10.784 -13.137 13.357 1.00 95.94 323 LEU A C 1
ATOM 2411 O O . LEU A 1 323 ? 10.196 -13.982 14.027 1.00 95.94 323 LEU A O 1
ATOM 2415 N N . ALA A 1 324 ? 12.034 -13.299 12.909 1.00 94.12 324 ALA A N 1
ATOM 2416 C CA . ALA A 1 324 ? 12.836 -14.504 13.125 1.00 94.12 324 ALA A CA 1
ATOM 2417 C C . ALA A 1 324 ? 12.085 -15.784 12.705 1.00 94.12 324 ALA A C 1
ATOM 2419 O O . ALA A 1 324 ? 11.622 -15.886 11.570 1.00 94.12 324 ALA A O 1
ATOM 2420 N N . ASP A 1 325 ? 11.920 -16.744 13.614 1.00 92.75 325 ASP A N 1
ATOM 2421 C CA . ASP A 1 325 ? 11.211 -18.011 13.401 1.00 92.75 325 ASP A CA 1
ATOM 2422 C C . ASP A 1 325 ? 9.739 -17.830 12.992 1.00 92.75 325 ASP A C 1
ATOM 2424 O O . ASP A 1 325 ? 9.160 -18.685 12.321 1.00 92.75 325 ASP A O 1
ATOM 2428 N N . ARG A 1 326 ? 9.138 -16.684 13.326 1.00 95.44 326 ARG A N 1
ATOM 2429 C CA . ARG A 1 326 ? 7.769 -16.339 12.923 1.00 95.44 326 ARG A CA 1
ATOM 2430 C C . ARG A 1 326 ? 7.666 -15.848 11.477 1.00 95.44 326 ARG A C 1
ATOM 2432 O O . ARG A 1 326 ? 6.553 -15.800 10.948 1.00 95.44 326 ARG A O 1
ATOM 2439 N N . TYR A 1 327 ? 8.785 -15.493 10.833 1.00 97.69 327 TYR A N 1
ATOM 2440 C CA . TYR A 1 327 ? 8.785 -14.926 9.482 1.00 97.69 327 TYR A CA 1
ATOM 2441 C C . TYR A 1 327 ? 8.181 -15.884 8.462 1.00 97.69 327 TYR A C 1
ATOM 2443 O O . TYR A 1 327 ? 7.258 -15.500 7.756 1.00 97.69 327 TYR A O 1
ATOM 2451 N N . GLU A 1 328 ? 8.636 -17.139 8.419 1.00 96.44 328 GLU A N 1
ATOM 2452 C CA . GLU A 1 328 ? 8.166 -18.110 7.422 1.00 96.44 328 GLU A CA 1
ATOM 2453 C C . GLU A 1 328 ? 6.652 -18.319 7.504 1.00 96.44 328 GLU A C 1
ATOM 2455 O O . GLU A 1 328 ? 5.958 -18.398 6.487 1.00 96.44 328 GLU A O 1
ATOM 2460 N N . ARG A 1 329 ? 6.117 -18.358 8.726 1.00 96.31 329 ARG A N 1
ATOM 2461 C CA . ARG A 1 329 ? 4.681 -18.489 8.925 1.00 96.31 329 ARG A CA 1
ATOM 2462 C C . ARG A 1 329 ? 3.926 -17.255 8.440 1.00 96.31 329 ARG A C 1
ATOM 2464 O O . ARG A 1 329 ? 2.935 -17.420 7.732 1.00 96.31 329 ARG A O 1
ATOM 2471 N N . ARG A 1 330 ? 4.373 -16.048 8.805 1.00 97.25 330 ARG A N 1
ATOM 2472 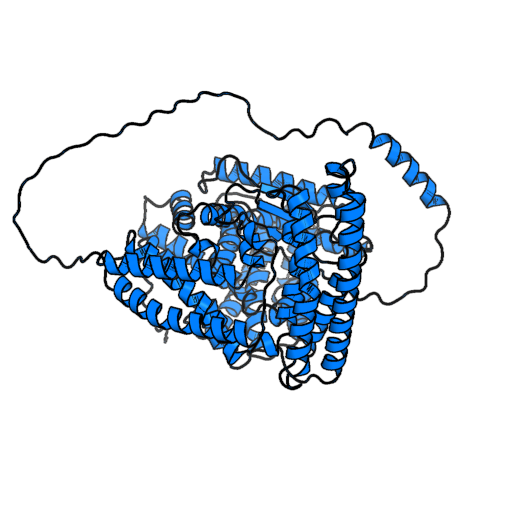C CA . ARG A 1 330 ? 3.751 -14.802 8.332 1.00 97.25 330 ARG A CA 1
ATOM 2473 C C . ARG A 1 330 ? 3.825 -14.705 6.811 1.00 97.25 330 ARG A C 1
ATOM 2475 O O . ARG A 1 330 ? 2.814 -14.426 6.181 1.00 97.25 330 ARG A O 1
ATOM 2482 N N . PHE A 1 331 ? 4.990 -15.001 6.242 1.00 98.12 331 PHE A N 1
ATOM 2483 C CA . PHE A 1 331 ? 5.238 -15.024 4.808 1.00 98.12 331 PHE A CA 1
ATOM 2484 C C . PHE A 1 331 ? 4.211 -15.903 4.093 1.00 98.12 331 PHE A C 1
ATOM 2486 O O . PHE A 1 331 ? 3.436 -15.385 3.300 1.00 98.12 331 PHE A O 1
ATOM 2493 N N . ARG A 1 332 ? 4.085 -17.180 4.474 1.00 96.94 332 ARG A N 1
ATOM 2494 C CA . ARG A 1 332 ? 3.096 -18.106 3.894 1.00 96.94 332 ARG A CA 1
ATOM 2495 C C . ARG A 1 332 ? 1.647 -17.648 4.073 1.00 96.94 332 ARG A C 1
ATOM 2497 O O . ARG A 1 332 ? 0.845 -17.816 3.161 1.00 96.94 332 ARG A O 1
ATOM 2504 N N . LEU A 1 333 ? 1.292 -17.114 5.245 1.00 96.62 333 LEU A N 1
ATOM 2505 C CA . LEU A 1 333 ? -0.070 -16.637 5.514 1.00 96.62 333 LEU A CA 1
ATOM 2506 C C . LEU A 1 333 ? -0.461 -15.463 4.615 1.00 96.62 333 LEU A C 1
ATOM 2508 O O . LEU A 1 333 ? -1.608 -15.397 4.188 1.00 96.62 333 LEU A O 1
ATOM 2512 N N . VAL A 1 334 ? 0.479 -14.553 4.360 1.00 96.44 334 VAL A N 1
ATOM 2513 C CA . VAL A 1 334 ? 0.228 -13.310 3.628 1.00 96.44 334 VAL A CA 1
ATOM 2514 C C . VAL A 1 334 ? 0.378 -13.489 2.116 1.00 96.44 334 VAL A C 1
ATOM 2516 O O . VAL A 1 334 ? -0.389 -12.895 1.37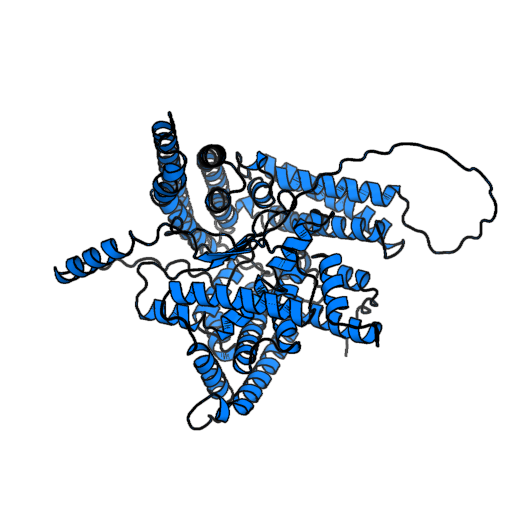0 1.00 96.44 334 VAL A O 1
ATOM 2519 N N . THR A 1 335 ? 1.342 -14.290 1.652 1.00 96.25 335 THR A N 1
ATOM 2520 C CA . THR A 1 335 ? 1.626 -14.456 0.212 1.00 96.25 335 THR A CA 1
ATOM 2521 C C . THR A 1 335 ? 0.969 -15.684 -0.410 1.00 96.25 335 THR A C 1
ATOM 2523 O O . THR A 1 335 ? 0.933 -15.805 -1.630 1.00 96.25 335 THR A O 1
ATOM 2526 N N . GLY A 1 336 ? 0.528 -16.647 0.406 1.00 94.50 336 GLY A N 1
ATOM 2527 C CA . GLY A 1 336 ? 0.112 -17.965 -0.075 1.00 94.50 336 GLY A CA 1
ATOM 2528 C C . GLY A 1 336 ? 1.260 -18.826 -0.624 1.00 94.50 336 GLY A C 1
ATOM 2529 O O . GLY A 1 336 ? 1.005 -19.919 -1.130 1.00 94.50 336 GLY A O 1
ATOM 2530 N N . GLU A 1 337 ? 2.515 -18.375 -0.521 1.00 94.88 337 GLU A N 1
ATOM 2531 C CA . GLU A 1 337 ? 3.679 -19.085 -1.050 1.00 94.88 337 GLU A CA 1
ATOM 2532 C C . GLU A 1 337 ? 3.914 -20.410 -0.310 1.00 94.88 337 GLU A C 1
ATOM 2534 O O . GLU A 1 337 ? 3.954 -20.484 0.924 1.00 94.88 337 GLU A O 1
ATOM 2539 N N . THR A 1 338 ? 4.087 -21.477 -1.086 1.00 93.31 338 THR A N 1
ATOM 2540 C CA . THR A 1 338 ? 4.257 -22.840 -0.567 1.00 93.31 338 THR A CA 1
ATOM 2541 C C . THR A 1 338 ? 5.717 -23.271 -0.514 1.00 93.31 338 THR A C 1
ATOM 2543 O O . THR A 1 338 ? 6.058 -24.127 0.307 1.00 93.31 338 THR A O 1
ATOM 2546 N N . ARG A 1 339 ? 6.585 -22.653 -1.324 1.00 95.12 339 ARG A N 1
ATOM 2547 C CA . ARG A 1 339 ? 8.033 -22.868 -1.290 1.00 95.12 339 ARG A CA 1
ATOM 2548 C C . ARG A 1 339 ? 8.618 -22.436 0.062 1.00 95.12 339 ARG A C 1
ATOM 2550 O O . ARG A 1 339 ? 8.155 -21.455 0.653 1.00 95.12 339 ARG A O 1
ATOM 2557 N N . PRO A 1 340 ? 9.656 -23.123 0.566 1.00 96.62 340 PRO A N 1
ATOM 2558 C CA . PRO A 1 340 ? 10.454 -22.625 1.680 1.00 96.62 340 PRO A CA 1
ATOM 2559 C C . PRO A 1 340 ? 11.022 -21.229 1.387 1.00 96.62 340 PRO A C 1
ATOM 2561 O O . PRO A 1 340 ? 11.503 -20.966 0.286 1.00 96.62 340 PRO A O 1
ATOM 2564 N N . VAL A 1 341 ? 11.050 -20.349 2.393 1.00 97.56 341 VAL A N 1
ATOM 2565 C CA . VAL A 1 341 ? 11.581 -18.975 2.252 1.00 97.56 341 VAL A CA 1
ATOM 2566 C C . VAL A 1 341 ? 13.029 -18.962 1.744 1.00 97.56 341 VAL A C 1
ATOM 2568 O O . VAL A 1 341 ? 13.393 -18.090 0.962 1.00 97.56 341 VAL A O 1
ATOM 2571 N N . ALA A 1 342 ? 13.844 -19.948 2.127 1.00 97.38 342 ALA A N 1
ATOM 2572 C CA . ALA A 1 342 ? 15.218 -20.075 1.641 1.00 97.38 342 ALA A CA 1
ATOM 2573 C C . ALA A 1 342 ? 15.300 -20.333 0.122 1.00 97.38 342 ALA A C 1
ATOM 2575 O O . ALA A 1 342 ? 16.211 -19.835 -0.532 1.00 97.38 342 ALA A O 1
ATOM 2576 N N . GLU A 1 343 ? 14.344 -21.071 -0.452 1.00 98.38 343 GLU A N 1
ATOM 2577 C CA . GLU A 1 343 ? 14.282 -21.296 -1.903 1.00 98.38 343 GLU A CA 1
ATOM 2578 C C . GLU A 1 343 ? 13.842 -20.027 -2.639 1.00 98.38 343 GLU A C 1
ATOM 2580 O O . GLU A 1 343 ? 14.397 -19.693 -3.684 1.00 98.38 343 GLU A O 1
ATOM 2585 N N . VAL A 1 344 ? 12.885 -19.287 -2.070 1.00 98.31 344 VAL A N 1
ATOM 2586 C CA . VAL A 1 344 ? 12.456 -17.979 -2.590 1.00 98.31 344 VAL A CA 1
ATOM 2587 C C . VAL A 1 344 ? 13.625 -16.992 -2.591 1.00 98.31 344 VAL A C 1
ATOM 2589 O O . VAL A 1 344 ? 13.854 -16.317 -3.593 1.00 98.31 344 VAL A O 1
ATOM 2592 N N . LEU A 1 345 ? 14.391 -16.941 -1.497 1.00 98.69 345 LEU A N 1
ATOM 2593 C CA . LEU A 1 345 ? 15.579 -16.099 -1.376 1.00 98.69 345 LEU A CA 1
ATOM 2594 C C . LEU A 1 345 ? 16.635 -16.455 -2.428 1.00 98.69 345 LEU A C 1
ATOM 2596 O O . LEU A 1 345 ? 17.099 -15.569 -3.140 1.00 98.69 345 LEU A O 1
ATOM 2600 N N . ALA A 1 346 ? 16.971 -17.741 -2.570 1.00 98.75 346 ALA A N 1
ATOM 2601 C CA . ALA A 1 346 ? 17.949 -18.196 -3.556 1.00 98.75 346 ALA A CA 1
ATOM 2602 C C . ALA A 1 346 ? 17.526 -17.846 -4.994 1.00 98.75 346 ALA A C 1
ATOM 2604 O O . ALA A 1 346 ? 18.343 -17.375 -5.784 1.00 98.75 346 ALA A O 1
ATOM 2605 N N . ALA A 1 347 ? 16.240 -18.012 -5.320 1.00 98.62 347 ALA A N 1
ATOM 2606 C CA . ALA A 1 347 ? 15.703 -17.642 -6.626 1.00 98.62 347 ALA A CA 1
ATOM 2607 C C . ALA A 1 347 ? 15.771 -16.124 -6.879 1.00 98.62 347 ALA A C 1
ATOM 2609 O O . ALA A 1 347 ? 16.115 -15.704 -7.982 1.00 98.62 347 ALA A O 1
ATOM 2610 N N . ALA A 1 348 ? 15.492 -15.296 -5.867 1.00 98.62 348 ALA A N 1
ATOM 2611 C CA . ALA A 1 348 ? 15.627 -13.845 -5.982 1.00 98.62 348 ALA A CA 1
ATOM 2612 C C . ALA A 1 348 ? 17.098 -13.417 -6.154 1.00 98.62 348 ALA A C 1
ATOM 2614 O O . ALA A 1 348 ? 17.395 -12.525 -6.945 1.00 98.62 348 ALA A O 1
ATOM 2615 N N . GLU A 1 349 ? 18.040 -14.058 -5.459 1.00 98.75 349 GLU A N 1
ATOM 2616 C CA . GLU A 1 349 ? 19.478 -13.788 -5.602 1.00 98.75 349 GLU A CA 1
ATOM 2617 C C . GLU A 1 349 ? 20.007 -14.145 -6.997 1.00 98.75 349 GLU A C 1
ATOM 2619 O O . GLU A 1 349 ? 20.762 -13.369 -7.593 1.00 98.75 349 GLU A O 1
ATOM 2624 N N . GLU A 1 350 ? 19.585 -15.290 -7.541 1.00 98.69 350 GLU A N 1
ATOM 2625 C CA . GLU A 1 350 ? 19.906 -15.690 -8.912 1.00 98.69 350 GLU A CA 1
ATOM 2626 C C . GLU A 1 350 ? 19.338 -14.688 -9.929 1.00 98.69 350 GLU A C 1
ATOM 2628 O O . GLU A 1 350 ? 20.053 -14.240 -10.833 1.00 98.69 350 GLU A O 1
ATOM 2633 N N . ASP A 1 351 ? 18.077 -14.281 -9.754 1.00 98.50 351 ASP A N 1
ATOM 2634 C CA . ASP A 1 351 ? 17.425 -13.325 -10.647 1.00 98.50 351 ASP A CA 1
ATOM 2635 C C . ASP A 1 351 ? 18.068 -11.932 -10.567 1.00 98.50 351 ASP A C 1
ATOM 2637 O O . ASP A 1 351 ? 18.239 -11.278 -11.595 1.00 98.50 351 ASP A O 1
ATOM 2641 N N . LEU A 1 352 ? 18.535 -11.495 -9.388 1.00 98.69 352 LEU A N 1
ATOM 2642 C CA . LEU A 1 352 ? 19.271 -10.233 -9.248 1.00 98.69 352 LEU A CA 1
ATOM 2643 C C . LEU A 1 352 ? 20.558 -10.251 -10.079 1.00 98.69 352 LEU A C 1
ATOM 2645 O O . LEU A 1 352 ? 20.842 -9.305 -10.817 1.00 98.69 352 LEU A O 1
ATOM 2649 N N . ALA A 1 353 ? 21.331 -11.336 -9.978 1.00 98.31 353 ALA A N 1
ATOM 2650 C CA . ALA A 1 353 ? 22.578 -11.489 -10.719 1.00 98.31 353 ALA A CA 1
ATOM 2651 C C . ALA A 1 353 ? 22.331 -11.509 -12.234 1.00 98.31 353 ALA A C 1
ATOM 2653 O O . ALA A 1 353 ? 23.027 -10.819 -12.989 1.00 98.31 353 ALA A O 1
ATOM 2654 N N . LYS A 1 354 ? 21.305 -12.248 -12.674 1.00 98.25 354 LYS A N 1
ATOM 2655 C CA . LYS A 1 354 ? 20.884 -12.300 -14.076 1.00 98.25 354 LYS A CA 1
ATOM 2656 C C . LYS A 1 354 ? 20.444 -10.925 -14.575 1.00 98.25 354 LYS A C 1
ATOM 2658 O O . LYS A 1 354 ? 20.953 -10.457 -15.595 1.00 98.25 354 LYS A O 1
ATOM 2663 N N . ARG A 1 355 ? 19.554 -10.252 -13.841 1.00 98.12 355 ARG A N 1
ATOM 2664 C CA . ARG A 1 355 ? 19.023 -8.938 -14.213 1.00 98.12 355 ARG A CA 1
ATOM 2665 C C . ARG A 1 355 ? 20.125 -7.892 -14.290 1.00 98.12 355 ARG A C 1
ATOM 2667 O O . ARG A 1 355 ? 20.129 -7.095 -15.220 1.00 98.12 355 ARG A O 1
ATOM 2674 N N . ARG A 1 356 ? 21.108 -7.930 -13.385 1.00 98.19 356 ARG A N 1
ATOM 2675 C CA . ARG A 1 356 ? 22.281 -7.046 -13.452 1.00 98.19 356 ARG A CA 1
ATOM 2676 C C . ARG A 1 356 ? 23.068 -7.254 -14.746 1.00 98.19 356 ARG A C 1
ATOM 2678 O O . ARG A 1 356 ? 23.419 -6.276 -15.401 1.00 98.19 356 ARG A O 1
ATOM 2685 N N . GLY A 1 357 ? 23.301 -8.507 -15.141 1.00 98.19 357 GLY A N 1
ATOM 2686 C CA . GLY A 1 357 ? 23.955 -8.833 -16.411 1.00 98.19 357 GLY A CA 1
ATOM 2687 C C . GLY A 1 357 ? 23.167 -8.342 -17.630 1.00 98.19 357 GLY A C 1
ATOM 2688 O O . GLY A 1 357 ? 23.742 -7.747 -18.540 1.00 98.19 357 GLY A O 1
ATOM 2689 N N . GLU A 1 358 ? 21.845 -8.523 -17.634 1.00 98.19 358 GLU A N 1
ATOM 2690 C CA . GLU A 1 358 ? 20.967 -8.020 -18.698 1.00 98.19 358 GLU A CA 1
ATOM 2691 C C . GLU A 1 358 ? 21.001 -6.492 -18.804 1.00 98.19 358 GLU A C 1
ATOM 2693 O O . GLU A 1 358 ? 21.145 -5.962 -19.907 1.00 98.19 358 GLU A O 1
ATOM 2698 N N . THR A 1 359 ? 20.943 -5.782 -17.674 1.00 98.50 359 THR A N 1
ATOM 2699 C CA . THR A 1 359 ? 21.054 -4.318 -17.641 1.00 98.50 359 THR A CA 1
ATOM 2700 C C . THR A 1 359 ? 22.399 -3.856 -18.178 1.00 98.50 359 THR A C 1
ATOM 2702 O O . THR A 1 359 ? 22.456 -2.925 -18.978 1.00 98.50 359 THR A O 1
ATOM 2705 N N . ALA A 1 360 ? 23.484 -4.534 -17.805 1.00 98.38 360 ALA A N 1
ATOM 2706 C CA . ALA A 1 360 ? 24.816 -4.216 -18.294 1.00 98.38 360 ALA A CA 1
ATOM 2707 C C . ALA A 1 360 ? 24.938 -4.425 -19.814 1.00 98.38 360 ALA A C 1
ATOM 2709 O O . ALA A 1 360 ? 25.545 -3.609 -20.506 1.00 98.38 360 ALA A O 1
ATOM 2710 N N . LEU A 1 361 ? 24.370 -5.504 -20.359 1.00 98.38 361 LEU A N 1
ATOM 2711 C CA . LEU A 1 361 ? 24.356 -5.754 -21.804 1.00 98.38 361 LEU A CA 1
ATOM 2712 C C . LEU A 1 361 ? 23.508 -4.722 -22.551 1.00 98.38 361 LEU A C 1
ATOM 2714 O O . LEU A 1 361 ? 23.934 -4.213 -23.588 1.00 98.38 361 LEU A O 1
ATOM 2718 N N . PHE A 1 362 ? 22.333 -4.393 -22.013 1.00 98.31 362 PHE A N 1
ATOM 2719 C CA . PHE A 1 362 ? 21.450 -3.381 -22.580 1.00 98.31 362 PHE A CA 1
ATOM 2720 C C . PHE A 1 362 ? 22.126 -2.008 -22.616 1.00 98.31 362 PHE A C 1
ATOM 2722 O O . PHE A 1 362 ? 22.186 -1.381 -23.669 1.00 98.31 362 PHE A O 1
ATOM 2729 N N . ALA A 1 363 ? 22.723 -1.590 -21.500 1.00 98.00 363 ALA A N 1
ATOM 2730 C CA . ALA A 1 363 ? 23.427 -0.320 -21.390 1.00 98.00 363 ALA A CA 1
ATOM 2731 C C . ALA A 1 363 ? 24.559 -0.181 -22.421 1.00 98.00 363 ALA A C 1
ATOM 2733 O O . ALA A 1 363 ? 24.702 0.871 -23.036 1.00 98.00 363 ALA A O 1
ATOM 2734 N N . ARG A 1 364 ? 25.319 -1.256 -22.684 1.00 98.00 364 ARG A N 1
ATOM 2735 C CA . ARG A 1 364 ? 26.349 -1.260 -23.741 1.00 98.00 364 ARG A CA 1
ATOM 2736 C C . ARG A 1 364 ? 25.761 -1.140 -25.137 1.00 98.00 364 ARG A C 1
ATOM 2738 O O . ARG A 1 364 ? 26.331 -0.458 -25.980 1.00 98.00 364 ARG A O 1
ATOM 2745 N N . ARG A 1 365 ? 24.638 -1.817 -25.392 1.00 97.56 365 ARG A N 1
ATOM 2746 C CA . ARG A 1 365 ? 23.968 -1.805 -26.699 1.00 97.56 365 ARG A CA 1
ATOM 2747 C C . ARG A 1 365 ? 23.555 -0.393 -27.108 1.00 97.56 365 ARG A C 1
ATOM 2749 O O . ARG A 1 365 ? 23.661 -0.064 -28.281 1.00 97.56 365 ARG A O 1
ATOM 2756 N N . ILE A 1 366 ? 23.090 0.404 -26.149 1.00 97.19 366 ILE A N 1
ATOM 2757 C CA . ILE A 1 366 ? 22.531 1.738 -26.397 1.00 97.19 366 ILE A CA 1
ATOM 2758 C C . ILE A 1 366 ? 23.524 2.875 -26.103 1.00 97.19 366 ILE A C 1
ATOM 2760 O O . ILE A 1 366 ? 23.165 4.048 -26.205 1.00 97.19 366 ILE A O 1
ATOM 2764 N N . TRP A 1 367 ? 24.766 2.541 -25.724 1.00 97.06 367 TRP A N 1
ATOM 2765 C CA . TRP A 1 367 ? 25.749 3.507 -25.229 1.00 97.06 367 TRP A CA 1
ATOM 2766 C C . TRP A 1 367 ? 26.039 4.614 -26.239 1.00 97.06 367 TRP A C 1
ATOM 2768 O O . TRP A 1 367 ? 25.878 5.786 -25.921 1.00 97.06 367 TRP A O 1
ATOM 2778 N N . ASP A 1 368 ? 26.403 4.243 -27.467 1.00 95.69 368 ASP A N 1
ATOM 2779 C CA . ASP A 1 368 ? 26.785 5.202 -28.511 1.00 95.69 368 ASP A CA 1
ATOM 2780 C C . ASP A 1 368 ? 25.609 6.073 -28.992 1.00 95.69 368 ASP A C 1
ATOM 2782 O O . ASP A 1 368 ? 25.826 7.125 -29.594 1.00 95.69 368 ASP A O 1
ATOM 2786 N N . GLU A 1 369 ? 24.369 5.635 -28.752 1.00 96.31 369 GLU A N 1
ATOM 2787 C CA . GLU A 1 369 ? 23.154 6.347 -29.157 1.00 96.31 369 GLU A CA 1
ATOM 2788 C C . GLU A 1 369 ? 22.677 7.338 -28.087 1.00 96.31 369 GLU A C 1
ATOM 2790 O O . GLU A 1 369 ? 22.296 8.463 -28.416 1.00 96.31 369 GLU A O 1
ATOM 2795 N N . HIS A 1 370 ? 22.717 6.948 -26.809 1.00 96.12 370 HIS A N 1
ATOM 2796 C CA . HIS A 1 370 ? 22.102 7.720 -25.724 1.00 96.12 370 HIS A CA 1
ATOM 2797 C C . HIS A 1 370 ? 23.088 8.338 -24.730 1.00 96.12 370 HIS A C 1
ATOM 2799 O O . HIS A 1 370 ? 22.713 9.275 -24.017 1.00 96.12 370 HIS A O 1
ATOM 2805 N N . LEU A 1 371 ? 24.316 7.826 -24.654 1.00 94.62 371 LEU A N 1
ATOM 2806 C CA . LEU A 1 371 ? 25.347 8.273 -23.723 1.00 94.62 371 LEU A CA 1
ATOM 2807 C C . LEU A 1 371 ? 26.518 8.919 -24.470 1.00 94.62 371 LEU A C 1
ATOM 2809 O O . LEU A 1 371 ? 26.659 8.819 -25.685 1.00 94.62 371 LEU A O 1
ATOM 2813 N N . SER A 1 372 ? 27.358 9.642 -23.730 1.00 85.19 372 SER A N 1
ATOM 2814 C CA . SER A 1 372 ? 28.530 10.318 -24.285 1.00 85.19 372 SER A CA 1
ATOM 2815 C C . SER A 1 372 ? 29.809 9.871 -23.583 1.00 85.19 372 SER A C 1
ATOM 2817 O O . SER A 1 372 ? 29.797 9.519 -22.405 1.00 85.19 372 SER A O 1
ATOM 2819 N N . GLY A 1 373 ? 30.926 9.905 -24.311 1.00 89.88 373 GLY A N 1
ATOM 2820 C CA . GLY A 1 373 ? 32.234 9.494 -23.799 1.00 89.88 373 GLY A CA 1
ATOM 2821 C C . GLY A 1 373 ? 32.565 8.021 -24.050 1.00 89.88 373 GLY A C 1
ATOM 2822 O O . GLY A 1 373 ? 31.778 7.263 -24.613 1.00 89.88 373 GLY A O 1
ATOM 2823 N N . GLU A 1 374 ? 33.781 7.636 -23.663 1.00 92.94 374 GLU A N 1
ATOM 2824 C CA . GLU A 1 374 ? 34.271 6.265 -23.815 1.00 92.94 374 GLU A CA 1
ATOM 2825 C C . GLU A 1 374 ? 33.506 5.316 -22.885 1.00 92.94 374 GLU A C 1
ATOM 2827 O O . GLU A 1 374 ? 33.401 5.565 -21.683 1.00 92.94 374 GLU A O 1
ATOM 2832 N N . MET A 1 375 ? 32.982 4.227 -23.450 1.00 95.56 375 MET A N 1
ATOM 2833 C CA . MET A 1 375 ? 32.249 3.213 -22.699 1.00 95.56 375 MET A CA 1
ATOM 2834 C C . MET A 1 375 ? 33.162 2.543 -21.659 1.00 95.56 375 MET A C 1
ATOM 2836 O O . MET A 1 375 ? 34.195 1.975 -22.032 1.00 95.56 375 MET A O 1
ATOM 2840 N N . PRO A 1 376 ? 32.789 2.547 -20.365 1.00 95.12 376 PRO A N 1
ATOM 2841 C CA . PRO A 1 376 ? 33.528 1.827 -19.341 1.00 95.12 376 PRO A CA 1
ATOM 2842 C C . PRO A 1 376 ? 33.592 0.321 -19.625 1.00 95.12 376 PRO A C 1
ATOM 2844 O O . PRO A 1 376 ? 32.701 -0.266 -20.238 1.00 95.12 376 PRO A O 1
ATOM 2847 N N . PHE A 1 377 ? 34.636 -0.337 -19.124 1.00 92.19 377 PHE A N 1
ATOM 2848 C CA . PHE A 1 377 ? 34.771 -1.788 -19.268 1.00 92.19 377 PHE A CA 1
ATOM 2849 C C . PHE A 1 377 ? 33.847 -2.568 -18.313 1.00 92.19 377 PHE A C 1
ATOM 2851 O O . PHE A 1 377 ? 33.238 -3.565 -18.712 1.00 92.19 377 PHE A O 1
ATOM 2858 N N . GLY A 1 378 ? 33.745 -2.129 -17.053 1.00 96.12 378 GLY A N 1
ATOM 2859 C CA . GLY A 1 378 ? 33.039 -2.855 -15.995 1.00 96.12 378 GLY A CA 1
ATOM 2860 C C . GLY A 1 378 ? 31.518 -2.691 -16.031 1.00 96.12 378 GLY A C 1
ATOM 2861 O O . GLY A 1 378 ? 30.996 -1.623 -16.340 1.00 96.12 378 GLY A O 1
ATOM 2862 N N . ASP A 1 379 ? 30.796 -3.771 -15.704 1.00 95.94 379 ASP A N 1
ATOM 2863 C CA . ASP A 1 379 ? 29.323 -3.784 -15.685 1.00 95.94 379 ASP A CA 1
ATOM 2864 C C . ASP A 1 379 ? 28.752 -2.723 -14.744 1.00 95.94 379 ASP A C 1
ATOM 2866 O O . ASP A 1 379 ? 27.784 -2.052 -15.091 1.00 95.94 379 ASP A O 1
ATOM 2870 N N . ARG A 1 380 ? 29.372 -2.543 -13.571 1.00 95.94 380 ARG A N 1
ATOM 2871 C CA . ARG A 1 380 ? 28.932 -1.573 -12.565 1.00 95.94 380 ARG A CA 1
ATOM 2872 C C . ARG A 1 380 ? 28.943 -0.155 -13.126 1.00 95.94 380 ARG A C 1
ATOM 2874 O O . ARG A 1 380 ? 27.952 0.559 -13.007 1.00 95.94 380 ARG A O 1
ATOM 2881 N N . GLU A 1 381 ? 30.051 0.244 -13.738 1.00 96.00 381 GLU A N 1
ATOM 2882 C CA . GLU A 1 381 ? 30.244 1.588 -14.277 1.00 96.00 381 GLU A CA 1
ATOM 2883 C C . GLU A 1 381 ? 29.331 1.849 -15.477 1.00 96.00 381 GLU A C 1
ATOM 2885 O O . GLU A 1 381 ? 28.778 2.941 -15.598 1.00 96.00 381 GLU A O 1
ATOM 2890 N N . VAL A 1 382 ? 29.122 0.847 -16.336 1.00 97.19 382 VAL A N 1
ATOM 2891 C CA . VAL A 1 382 ? 28.212 0.978 -17.480 1.00 97.19 382 VAL A CA 1
ATOM 2892 C C . VAL A 1 382 ? 26.754 1.109 -17.016 1.00 97.19 382 VAL A C 1
ATOM 2894 O O . VAL A 1 382 ? 26.030 1.968 -17.520 1.00 97.19 382 VAL A O 1
ATOM 2897 N N . ILE A 1 383 ? 26.317 0.307 -16.036 1.00 97.56 383 ILE A N 1
ATOM 2898 C CA . ILE A 1 383 ? 24.968 0.425 -15.454 1.00 97.56 383 ILE A CA 1
ATOM 2899 C C . ILE A 1 383 ? 24.790 1.791 -14.787 1.00 97.56 383 ILE A C 1
ATOM 2901 O O . ILE A 1 383 ? 23.766 2.438 -14.992 1.00 97.56 383 ILE A O 1
ATOM 2905 N N . GLN A 1 384 ? 25.783 2.246 -14.016 1.00 95.62 384 GLN A N 1
ATOM 2906 C CA . GLN A 1 384 ? 25.718 3.549 -13.360 1.00 95.62 384 GLN A CA 1
ATOM 2907 C C . GLN A 1 384 ? 25.582 4.678 -14.386 1.00 95.62 384 GLN A C 1
ATOM 2909 O O . GLN A 1 384 ? 24.716 5.528 -14.220 1.00 95.62 384 GLN A O 1
ATOM 2914 N N . GLY A 1 385 ? 26.360 4.644 -15.474 1.00 95.94 385 GLY A N 1
ATOM 2915 C CA . GLY A 1 385 ? 26.238 5.618 -16.560 1.00 95.94 385 GLY A CA 1
ATOM 2916 C C . GLY A 1 385 ? 24.838 5.637 -17.179 1.00 95.94 385 GLY A C 1
ATOM 2917 O O . GLY A 1 385 ? 24.280 6.710 -17.400 1.00 95.94 385 GLY A O 1
ATOM 2918 N N . LEU A 1 386 ? 24.227 4.465 -17.394 1.00 96.88 386 LEU A N 1
ATOM 2919 C CA . LEU A 1 386 ? 22.849 4.368 -17.883 1.00 96.88 386 LEU A CA 1
ATOM 2920 C C . LEU A 1 386 ? 21.838 4.989 -16.907 1.00 96.88 386 LEU A C 1
ATOM 2922 O O . LEU A 1 386 ? 20.952 5.734 -17.325 1.00 96.88 386 LEU A O 1
ATOM 2926 N N . PHE A 1 387 ? 21.963 4.697 -15.612 1.00 95.75 387 PHE A N 1
ATOM 2927 C CA . PHE A 1 387 ? 21.058 5.236 -14.595 1.00 95.75 387 PHE A CA 1
ATOM 2928 C C . PHE A 1 387 ? 21.253 6.736 -14.369 1.00 95.75 387 PHE A C 1
ATOM 2930 O O . PHE A 1 387 ? 20.276 7.451 -14.156 1.00 95.75 387 PHE A O 1
ATOM 2937 N N . ASP A 1 388 ? 22.483 7.232 -14.489 1.00 94.75 388 ASP A N 1
ATOM 2938 C CA . ASP A 1 388 ? 22.761 8.665 -14.502 1.00 94.75 388 ASP A CA 1
ATOM 2939 C C . ASP A 1 388 ? 22.088 9.330 -15.706 1.00 94.75 388 ASP A C 1
ATOM 2941 O O . ASP A 1 388 ? 21.435 10.358 -15.539 1.00 94.75 388 ASP A O 1
ATOM 2945 N N . ARG A 1 389 ? 22.163 8.706 -16.890 1.00 95.81 389 ARG A N 1
ATOM 2946 C CA . ARG A 1 389 ? 21.571 9.239 -18.120 1.00 95.81 389 ARG A CA 1
ATOM 2947 C C . ARG A 1 389 ? 20.052 9.366 -18.045 1.00 95.81 389 ARG A C 1
ATOM 2949 O O . ARG A 1 389 ? 19.533 10.411 -18.434 1.00 95.81 389 ARG A O 1
ATOM 2956 N N . ILE A 1 390 ? 19.330 8.346 -17.571 1.00 95.56 390 ILE A N 1
ATOM 2957 C CA . ILE A 1 390 ? 17.861 8.456 -17.437 1.00 95.56 390 ILE A CA 1
ATOM 2958 C C . ILE A 1 390 ? 17.471 9.522 -16.409 1.00 95.56 390 ILE A C 1
ATOM 2960 O O . ILE A 1 390 ? 16.441 10.168 -16.552 1.00 95.56 390 ILE A O 1
ATOM 2964 N N . ALA A 1 391 ? 18.315 9.754 -15.401 1.00 93.94 391 ALA A N 1
ATOM 2965 C CA . ALA A 1 391 ? 18.051 10.729 -14.357 1.00 93.94 391 ALA A CA 1
ATOM 2966 C C . ALA A 1 391 ? 18.301 12.190 -14.784 1.00 93.94 391 ALA A C 1
ATOM 2968 O O . ALA A 1 391 ? 17.988 13.111 -14.028 1.00 93.94 391 ALA A O 1
ATOM 2969 N N . GLU A 1 392 ? 18.872 12.422 -15.970 1.00 94.56 392 GLU A N 1
ATOM 2970 C CA . GLU A 1 392 ? 19.038 13.761 -16.548 1.00 94.56 392 GLU A CA 1
ATOM 2971 C C . GLU A 1 392 ? 17.726 14.333 -17.098 1.00 94.56 392 GLU A C 1
ATOM 2973 O O . GLU A 1 392 ? 17.557 15.554 -17.080 1.00 94.56 392 GLU A O 1
ATOM 2978 N N . ASP A 1 393 ? 16.803 13.479 -17.559 1.00 94.62 393 ASP A N 1
ATOM 2979 C CA . ASP A 1 393 ? 15.509 13.903 -18.102 1.00 94.62 393 ASP A CA 1
ATOM 2980 C C . ASP A 1 393 ? 14.475 14.050 -16.983 1.00 94.62 393 ASP A C 1
ATOM 2982 O O . ASP A 1 393 ? 13.762 13.115 -16.623 1.00 94.62 393 ASP A O 1
ATOM 2986 N N . ARG A 1 394 ? 14.462 15.218 -16.344 1.00 94.31 394 ARG A N 1
ATOM 2987 C CA . ARG A 1 394 ? 13.693 15.469 -15.122 1.00 94.31 394 ARG A CA 1
ATOM 2988 C C . ARG A 1 394 ? 13.179 16.896 -15.046 1.00 94.31 394 ARG A C 1
ATOM 2990 O O . ARG A 1 394 ? 13.782 17.824 -15.584 1.00 94.31 394 ARG A O 1
ATOM 2997 N N . ALA A 1 395 ? 12.110 17.069 -14.278 1.00 93.81 395 ALA A N 1
ATOM 2998 C CA . ALA A 1 395 ? 11.605 18.380 -13.901 1.00 93.81 395 ALA A CA 1
ATOM 2999 C C . ALA A 1 395 ? 12.623 19.168 -13.054 1.00 93.81 395 ALA A C 1
ATOM 3001 O O . ALA A 1 395 ? 13.428 18.592 -12.320 1.00 93.81 395 ALA A O 1
ATOM 3002 N N . ALA A 1 396 ? 12.559 20.499 -13.117 1.00 90.56 396 ALA A N 1
ATOM 3003 C CA . ALA A 1 396 ? 13.310 21.392 -12.234 1.00 90.56 396 ALA A CA 1
ATOM 3004 C C . ALA A 1 396 ? 12.430 21.996 -11.126 1.00 90.56 396 ALA A C 1
ATOM 3006 O O . ALA A 1 396 ? 12.941 22.561 -10.157 1.00 90.56 396 ALA A O 1
ATOM 3007 N N . THR A 1 397 ? 11.106 21.901 -11.270 1.00 91.19 397 THR A N 1
ATOM 3008 C CA . THR A 1 397 ? 10.120 22.443 -10.328 1.00 91.19 397 THR A CA 1
ATOM 3009 C C . THR A 1 397 ? 8.996 21.447 -10.054 1.00 91.19 397 THR A C 1
ATOM 3011 O O . THR A 1 397 ? 8.754 20.526 -10.831 1.00 91.19 397 THR A O 1
ATOM 3014 N N . VAL A 1 398 ? 8.276 21.641 -8.943 1.00 88.81 398 VAL A N 1
ATOM 3015 C CA . VAL A 1 398 ? 7.119 20.799 -8.596 1.00 88.81 398 VAL A CA 1
ATOM 3016 C C . VAL A 1 398 ? 6.011 20.950 -9.639 1.00 88.81 398 VAL A C 1
ATOM 3018 O O . VAL A 1 398 ? 5.354 19.974 -9.975 1.00 88.81 398 VAL A O 1
ATOM 3021 N N . GLU A 1 399 ? 5.812 22.153 -10.175 1.00 91.88 399 GLU A N 1
ATOM 3022 C CA . GLU A 1 399 ? 4.824 22.414 -11.221 1.00 91.88 399 GLU A CA 1
ATOM 3023 C C . GLU A 1 399 ? 5.134 21.650 -12.516 1.00 91.88 399 GLU A C 1
ATOM 3025 O O . GLU A 1 399 ? 4.234 21.030 -13.075 1.00 91.88 399 GLU A O 1
ATOM 3030 N N . GLU A 1 400 ? 6.395 21.639 -12.961 1.00 94.62 400 GLU A N 1
ATOM 3031 C CA . GLU A 1 400 ? 6.825 20.833 -14.114 1.00 94.62 400 GLU A CA 1
ATOM 3032 C C . GLU A 1 400 ? 6.654 19.332 -13.853 1.00 94.62 400 GLU A C 1
ATOM 3034 O O . GLU A 1 400 ? 6.163 18.615 -14.717 1.00 94.62 400 GLU A O 1
ATOM 3039 N N . PHE A 1 401 ? 6.991 18.865 -12.648 1.00 92.75 401 PHE A N 1
ATOM 3040 C CA . PHE A 1 401 ? 6.816 17.468 -12.244 1.00 92.75 401 PHE A CA 1
ATOM 3041 C C . PHE A 1 401 ? 5.344 17.025 -12.266 1.00 92.75 401 PHE A C 1
ATOM 3043 O O . PHE A 1 401 ? 5.026 15.951 -12.767 1.00 92.75 401 PHE A O 1
ATOM 3050 N N . VAL A 1 402 ? 4.424 17.855 -11.767 1.00 92.69 402 VAL A N 1
ATOM 3051 C CA . VAL A 1 402 ? 2.984 17.553 -11.816 1.00 92.69 402 VAL A CA 1
ATOM 3052 C C . VAL A 1 402 ? 2.471 17.540 -13.261 1.00 92.69 402 VAL A C 1
ATOM 3054 O O . VAL A 1 402 ? 1.642 16.699 -13.610 1.00 92.69 402 VAL A O 1
ATOM 3057 N N . GLU A 1 403 ? 2.946 18.457 -14.106 1.00 95.25 403 GLU A N 1
ATOM 3058 C CA . GLU A 1 403 ? 2.529 18.530 -15.510 1.00 95.25 403 GLU A CA 1
ATOM 3059 C C . GLU A 1 403 ? 3.060 17.356 -16.349 1.00 95.25 403 GLU A C 1
ATOM 3061 O O . GLU A 1 403 ? 2.329 16.840 -17.198 1.00 95.25 403 GLU A O 1
ATOM 3066 N N . ASP A 1 404 ? 4.276 16.877 -16.065 1.00 94.69 404 ASP A N 1
ATOM 3067 C CA . ASP A 1 404 ? 4.841 15.650 -16.647 1.00 94.69 404 ASP A CA 1
ATOM 3068 C C . ASP A 1 404 ? 3.912 14.453 -16.394 1.00 94.69 404 ASP A C 1
ATOM 3070 O O . ASP A 1 404 ? 3.475 13.785 -17.331 1.00 94.69 404 ASP A O 1
ATOM 3074 N N . TYR A 1 405 ? 3.479 14.255 -15.144 1.00 94.31 405 TYR A N 1
ATOM 3075 C CA . TYR A 1 405 ? 2.521 13.197 -14.807 1.00 94.31 405 TYR A CA 1
ATOM 3076 C C . TYR A 1 405 ? 1.194 13.344 -15.547 1.00 94.31 405 TYR A C 1
ATOM 3078 O O . TYR A 1 405 ? 0.684 12.362 -16.081 1.00 94.31 405 TYR A O 1
ATOM 3086 N N . ARG A 1 406 ? 0.616 14.552 -15.587 1.00 95.12 406 ARG A N 1
ATOM 3087 C CA . ARG A 1 406 ? -0.655 14.795 -16.292 1.00 95.12 406 ARG A CA 1
ATOM 3088 C C . ARG A 1 406 ? -0.547 14.477 -17.778 1.00 95.12 406 ARG A C 1
ATOM 3090 O O . ARG A 1 406 ? -1.468 13.882 -18.333 1.00 95.12 406 ARG A O 1
ATOM 3097 N N . THR A 1 407 ? 0.576 14.829 -18.394 1.00 96.06 407 THR A N 1
ATOM 3098 C CA . THR A 1 407 ? 0.860 14.519 -19.797 1.00 96.06 407 THR A CA 1
ATOM 3099 C C . THR A 1 407 ? 0.965 13.010 -20.001 1.00 96.06 407 THR A C 1
ATOM 3101 O O . THR A 1 407 ? 0.213 12.454 -20.802 1.00 96.06 407 THR A O 1
ATOM 3104 N N . LEU A 1 408 ? 1.795 12.329 -19.205 1.00 96.06 408 LEU A N 1
ATOM 3105 C CA . LEU A 1 408 ? 1.974 10.880 -19.289 1.00 96.06 408 LEU A CA 1
ATOM 3106 C C . LEU A 1 408 ? 0.666 10.105 -19.057 1.00 96.06 408 LEU A C 1
ATOM 3108 O O . LEU A 1 408 ? 0.451 9.071 -19.683 1.00 96.06 408 LEU A O 1
ATOM 3112 N N . VAL A 1 409 ? -0.241 10.591 -18.199 1.00 95.25 409 VAL A N 1
ATOM 3113 C CA . VAL A 1 409 ? -1.571 9.980 -18.001 1.00 95.25 409 VAL A CA 1
ATOM 3114 C C . VAL A 1 409 ? -2.398 10.014 -19.285 1.00 95.25 409 VAL A C 1
ATOM 3116 O O . VAL A 1 409 ? -2.984 8.997 -19.658 1.00 95.25 409 VAL A O 1
ATOM 3119 N N . LEU A 1 410 ? -2.452 11.168 -19.958 1.00 95.38 410 LEU A N 1
ATOM 3120 C CA . LEU A 1 410 ? -3.201 11.329 -21.208 1.00 95.38 410 LEU A CA 1
ATOM 3121 C C . LEU A 1 410 ? -2.606 10.464 -22.324 1.00 95.38 410 LEU A C 1
ATOM 3123 O O . LEU A 1 410 ? -3.342 9.835 -23.087 1.00 95.38 410 LEU A O 1
ATOM 3127 N N . GLU A 1 411 ? -1.279 10.403 -22.399 1.00 96.94 411 GLU A N 1
ATOM 3128 C CA . GLU A 1 411 ? -0.562 9.563 -23.356 1.00 96.94 411 GLU A CA 1
ATOM 3129 C C . GLU A 1 411 ? -0.797 8.072 -23.090 1.00 96.94 411 GLU A C 1
ATOM 3131 O O . GLU A 1 411 ? -1.099 7.327 -24.024 1.00 96.94 411 GLU A O 1
ATOM 3136 N N . ALA A 1 412 ? -0.740 7.636 -21.828 1.00 96.88 412 ALA A N 1
ATOM 3137 C CA . ALA A 1 412 ? -0.987 6.249 -21.449 1.00 96.88 412 ALA A CA 1
ATOM 3138 C C . ALA A 1 412 ? -2.436 5.833 -21.736 1.00 96.88 412 ALA A C 1
ATOM 3140 O O . ALA A 1 412 ? -2.662 4.739 -22.255 1.00 96.88 412 ALA A O 1
ATOM 3141 N N . GLU A 1 413 ? -3.419 6.701 -21.465 1.00 96.56 413 GLU A N 1
ATOM 3142 C CA . GLU A 1 413 ? -4.814 6.443 -21.840 1.00 96.56 413 GLU A CA 1
ATOM 3143 C C . GLU A 1 413 ? -4.941 6.241 -23.354 1.00 96.56 413 GLU A C 1
ATOM 3145 O O . GLU A 1 413 ? -5.491 5.231 -23.807 1.00 96.56 413 GLU A O 1
ATOM 3150 N N . ALA A 1 414 ? -4.438 7.198 -24.140 1.00 96.88 414 ALA A N 1
ATOM 3151 C CA . ALA A 1 414 ? -4.522 7.149 -25.594 1.00 96.88 414 ALA A CA 1
ATOM 3152 C C . ALA A 1 414 ? -3.859 5.878 -26.141 1.00 96.88 414 ALA A C 1
ATOM 3154 O O . ALA A 1 414 ? -4.460 5.169 -26.951 1.00 96.88 414 ALA A O 1
ATOM 3155 N N . PHE A 1 415 ? -2.672 5.547 -25.633 1.00 98.12 415 PHE A N 1
ATOM 3156 C CA . PHE A 1 415 ? -1.915 4.369 -26.029 1.00 98.12 415 PHE A CA 1
ATOM 3157 C C . PHE A 1 415 ? -2.650 3.063 -25.706 1.00 98.12 415 PHE A C 1
ATOM 3159 O O . PHE A 1 415 ? -2.802 2.210 -26.584 1.00 98.12 415 PHE A O 1
ATOM 3166 N N . VAL A 1 416 ? -3.162 2.908 -24.478 1.00 98.06 416 VAL A N 1
ATOM 3167 C CA . VAL A 1 416 ? -3.919 1.714 -24.064 1.00 98.06 416 VAL A CA 1
ATOM 3168 C C . VAL A 1 416 ? -5.156 1.520 -24.941 1.00 98.06 416 VAL A C 1
ATOM 3170 O O . VAL A 1 416 ? -5.439 0.390 -25.355 1.00 98.06 416 VAL A O 1
ATOM 3173 N N . ARG A 1 417 ? -5.870 2.606 -25.273 1.00 96.88 417 ARG A N 1
ATOM 3174 C CA . ARG A 1 417 ? -7.042 2.561 -26.162 1.00 96.88 417 ARG A CA 1
ATOM 3175 C C . ARG A 1 417 ? -6.663 2.216 -27.602 1.00 96.88 417 ARG A C 1
ATOM 3177 O O . ARG A 1 417 ? -7.303 1.347 -28.188 1.00 96.88 417 ARG A O 1
ATOM 3184 N N . GLU A 1 418 ? -5.638 2.858 -28.163 1.00 97.38 418 GLU A N 1
ATOM 3185 C CA . GLU A 1 418 ? -5.190 2.641 -29.547 1.00 97.38 418 GLU A CA 1
ATOM 3186 C C . GLU A 1 418 ? -4.704 1.206 -29.768 1.00 97.38 418 GLU A C 1
ATOM 3188 O O . GLU A 1 418 ? -5.090 0.548 -30.735 1.00 97.38 418 GLU A O 1
ATOM 3193 N N . ARG A 1 419 ? -3.881 0.701 -28.846 1.00 97.62 419 ARG A N 1
ATOM 3194 C CA . ARG A 1 419 ? -3.342 -0.663 -28.891 1.00 97.62 419 ARG A CA 1
ATOM 3195 C C . ARG A 1 419 ? -4.365 -1.719 -28.475 1.00 97.62 419 ARG A C 1
ATOM 3197 O O . ARG A 1 419 ? -4.129 -2.905 -28.689 1.00 97.62 419 ARG A O 1
ATOM 3204 N N . GLY A 1 420 ? -5.489 -1.302 -27.889 1.00 96.88 420 GLY A N 1
ATOM 3205 C CA . GLY A 1 420 ? -6.519 -2.193 -27.372 1.00 96.88 420 GLY A CA 1
ATOM 3206 C C . GLY A 1 420 ? -5.980 -3.129 -26.293 1.00 96.88 420 GLY A C 1
ATOM 3207 O O . GLY A 1 420 ? -6.303 -4.311 -26.324 1.00 96.88 420 GLY A O 1
ATOM 3208 N N . ILE A 1 421 ? -5.140 -2.627 -25.381 1.00 97.81 421 ILE A N 1
ATOM 3209 C CA . ILE A 1 421 ? -4.426 -3.457 -24.391 1.00 97.81 421 ILE A CA 1
ATOM 3210 C C . ILE A 1 421 ? -5.389 -4.063 -23.382 1.00 97.81 421 ILE A C 1
ATOM 3212 O O . ILE A 1 421 ? -5.219 -5.221 -23.034 1.00 97.81 421 ILE A O 1
ATOM 3216 N N . VAL A 1 422 ? -6.372 -3.295 -22.914 1.00 96.94 422 VAL A N 1
ATOM 3217 C CA . VAL A 1 422 ? -7.396 -3.700 -21.940 1.00 96.94 422 VAL A CA 1
ATOM 3218 C C . VAL A 1 422 ? -8.615 -2.786 -22.088 1.00 96.94 422 VAL A C 1
ATOM 3220 O O . VAL A 1 422 ? -8.496 -1.652 -22.564 1.00 96.94 422 VAL A O 1
ATOM 3223 N N . GLY A 1 423 ? -9.798 -3.260 -21.707 1.00 94.19 423 GLY A N 1
ATOM 3224 C CA . GLY A 1 423 ? -10.986 -2.425 -21.578 1.00 94.19 423 GLY A CA 1
ATOM 3225 C C . GLY A 1 423 ? -10.801 -1.343 -20.510 1.00 94.19 423 GLY A C 1
ATOM 3226 O O . GLY A 1 423 ? -10.536 -1.647 -19.351 1.00 94.19 423 GLY A O 1
ATOM 3227 N N . LEU A 1 424 ? -10.975 -0.074 -20.891 1.00 93.38 424 LEU A N 1
ATOM 3228 C CA . LEU A 1 424 ? -10.956 1.054 -19.958 1.00 93.38 424 LEU A CA 1
ATOM 3229 C C . LEU A 1 424 ? -12.372 1.571 -19.677 1.00 93.38 424 LEU A C 1
ATOM 3231 O O . LEU A 1 424 ? -13.190 1.620 -20.604 1.00 93.38 424 LEU A O 1
ATOM 3235 N N . PRO A 1 425 ? -12.654 2.025 -18.442 1.00 89.12 425 PRO A N 1
ATOM 3236 C CA . PRO A 1 425 ? -13.886 2.742 -18.152 1.00 89.12 425 PRO A CA 1
ATOM 3237 C C . PRO A 1 425 ? -13.986 4.044 -18.970 1.00 89.12 425 PRO A C 1
ATOM 3239 O O . PRO A 1 425 ? -12.983 4.601 -19.422 1.00 89.12 425 PRO A O 1
ATOM 3242 N N . ASP A 1 426 ? -15.213 4.518 -19.187 1.00 86.62 426 ASP A N 1
ATOM 3243 C CA . ASP A 1 426 ? -15.490 5.772 -19.897 1.00 86.62 426 ASP A CA 1
ATOM 3244 C C . ASP A 1 426 ? -16.673 6.511 -19.232 1.00 86.62 426 ASP A C 1
ATOM 3246 O O . ASP A 1 426 ? -17.761 5.930 -19.130 1.00 86.62 426 ASP A O 1
ATOM 3250 N N . PRO A 1 427 ? -16.492 7.755 -18.745 1.00 87.75 427 PRO A N 1
ATOM 3251 C CA . PRO A 1 427 ? -15.219 8.478 -18.644 1.00 87.75 427 PRO A CA 1
ATOM 3252 C C . PRO A 1 427 ? -14.286 7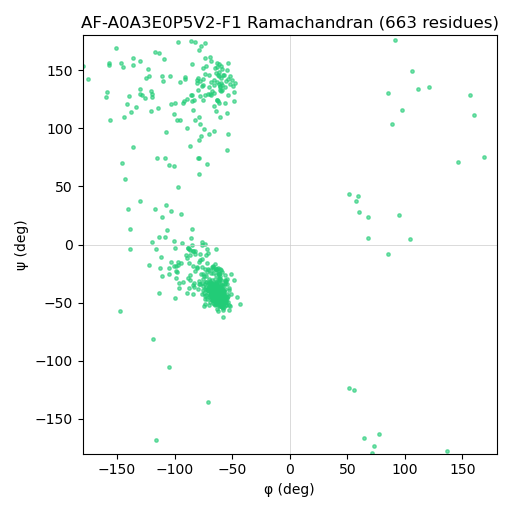.875 -17.583 1.00 87.75 427 PRO A C 1
ATOM 3254 O O . PRO A 1 427 ? -14.730 7.168 -16.671 1.00 87.75 427 PRO A O 1
ATOM 3257 N N . LEU A 1 428 ? -12.991 8.196 -17.669 1.00 90.56 428 LEU A N 1
ATOM 3258 C CA . LEU A 1 428 ? -12.073 7.981 -16.551 1.00 90.56 428 LEU A CA 1
ATOM 3259 C C . LEU A 1 428 ? -12.437 8.924 -15.394 1.00 90.56 428 LEU A C 1
ATOM 3261 O O . LEU A 1 428 ? -12.609 10.126 -15.584 1.00 90.56 428 LEU A O 1
ATOM 3265 N N . THR A 1 429 ? -12.526 8.371 -14.187 1.00 92.88 429 THR A N 1
ATOM 3266 C CA . THR A 1 429 ? -12.671 9.102 -12.914 1.00 92.88 429 THR A CA 1
ATOM 3267 C C . THR A 1 429 ? -11.344 9.095 -12.161 1.00 92.88 429 THR A C 1
ATOM 3269 O O . THR A 1 429 ? -11.171 8.372 -11.178 1.00 92.88 429 THR A O 1
ATOM 3272 N N . LEU A 1 430 ? -10.356 9.807 -12.705 1.00 91.94 430 LEU A N 1
ATOM 3273 C CA . LEU A 1 430 ? -8.984 9.881 -12.201 1.00 91.94 430 LEU A CA 1
ATOM 3274 C C . LEU A 1 430 ? -8.553 11.345 -12.079 1.00 91.94 430 LEU A C 1
ATOM 3276 O O . LEU A 1 430 ? -8.647 12.106 -13.040 1.00 91.94 430 LEU A O 1
ATOM 3280 N N . VAL A 1 431 ? -8.022 11.710 -10.917 1.00 91.88 431 VAL A N 1
ATOM 3281 C CA . VAL A 1 431 ? -7.454 13.031 -10.643 1.00 91.88 431 VAL A CA 1
ATOM 3282 C C . VAL A 1 431 ? -5.989 12.863 -10.280 1.00 91.88 431 VAL A C 1
ATOM 3284 O O . VAL A 1 431 ? -5.662 12.100 -9.374 1.00 91.88 431 VAL A O 1
ATOM 3287 N N . VAL A 1 432 ? -5.115 13.593 -10.971 1.00 91.69 432 VAL A N 1
ATOM 3288 C CA . VAL A 1 432 ? -3.679 13.635 -10.681 1.00 91.69 432 VAL A CA 1
ATOM 3289 C C . VAL A 1 432 ? -3.302 15.032 -10.218 1.00 91.69 432 VAL A C 1
ATOM 3291 O O . VAL A 1 432 ? -3.438 16.016 -10.960 1.00 91.69 432 VAL A O 1
ATOM 3294 N N . ASP A 1 433 ? -2.832 15.117 -8.981 1.00 89.62 433 ASP A N 1
ATOM 3295 C CA . ASP A 1 433 ? -2.384 16.374 -8.399 1.00 89.62 433 ASP A CA 1
ATOM 3296 C C . ASP A 1 433 ? -1.294 16.147 -7.354 1.00 89.62 433 ASP A C 1
ATOM 3298 O O . ASP A 1 433 ? -1.026 15.024 -6.933 1.00 89.62 433 ASP A O 1
ATOM 3302 N N . ARG A 1 434 ? -0.649 17.224 -6.919 1.00 87.88 434 ARG A N 1
ATOM 3303 C CA . ARG A 1 434 ? 0.262 17.171 -5.777 1.00 87.88 434 ARG A CA 1
ATOM 3304 C C . ARG A 1 434 ? -0.485 16.909 -4.477 1.00 87.88 434 ARG A C 1
ATOM 3306 O O . ARG A 1 434 ? -1.664 17.232 -4.326 1.00 87.88 434 ARG A O 1
ATOM 3313 N N . SER A 1 435 ? 0.254 16.399 -3.504 1.00 83.31 435 SER A N 1
ATOM 3314 C CA . SER A 1 435 ? -0.202 16.313 -2.128 1.00 83.31 435 SER A CA 1
ATOM 3315 C C . SER A 1 435 ? -0.792 17.643 -1.618 1.00 83.31 435 SER A C 1
ATOM 3317 O O . SER A 1 435 ? -0.176 18.700 -1.809 1.00 83.31 435 SER A O 1
ATOM 3319 N N . PRO A 1 436 ? -1.982 17.634 -0.985 1.00 81.81 436 PRO A N 1
ATOM 3320 C CA . PRO A 1 436 ? -2.610 18.845 -0.477 1.00 81.81 436 PRO A CA 1
ATOM 3321 C C . PRO A 1 436 ? -1.738 19.590 0.538 1.00 81.81 436 PRO A C 1
ATOM 3323 O O . PRO A 1 436 ? -1.223 19.003 1.486 1.00 81.81 436 PRO A O 1
ATOM 3326 N N . ALA A 1 437 ? -1.689 20.921 0.426 1.00 75.75 437 ALA A N 1
ATOM 3327 C CA . ALA A 1 437 ? -0.905 21.792 1.312 1.00 75.75 437 ALA A CA 1
ATOM 3328 C C . ALA A 1 437 ? -1.348 21.779 2.793 1.00 75.75 437 ALA A C 1
ATOM 3330 O O . ALA A 1 437 ? -0.733 22.440 3.626 1.00 75.75 437 ALA A O 1
ATOM 3331 N N . VAL A 1 438 ? -2.426 21.065 3.129 1.00 74.75 438 VAL A N 1
ATOM 3332 C CA . VAL A 1 438 ? -2.822 20.796 4.517 1.00 74.75 438 VAL A CA 1
ATOM 3333 C C . VAL A 1 438 ? -1.904 19.756 5.181 1.00 74.75 438 VAL A C 1
ATOM 3335 O O . VAL A 1 438 ? -1.805 19.748 6.397 1.00 74.75 438 VAL A O 1
ATOM 3338 N N . PHE A 1 439 ? -1.183 18.918 4.431 1.00 75.38 439 PHE A N 1
ATOM 3339 C CA . PHE A 1 439 ? -0.275 17.909 4.990 1.00 75.38 439 PHE A CA 1
ATOM 3340 C C . PHE A 1 439 ? 1.182 18.381 4.942 1.00 75.38 439 PHE A C 1
ATOM 3342 O O . PHE A 1 439 ? 1.989 17.841 4.192 1.00 75.38 439 PHE A O 1
ATOM 3349 N N . THR A 1 440 ? 1.538 19.412 5.719 1.00 66.38 440 THR A N 1
ATOM 3350 C CA . THR A 1 440 ? 2.931 19.906 5.727 1.00 66.38 440 THR A CA 1
ATOM 3351 C C . THR A 1 440 ? 3.834 19.125 6.672 1.00 66.38 440 THR A C 1
ATOM 3353 O O . THR A 1 440 ? 4.997 18.898 6.350 1.00 66.38 440 THR A O 1
ATOM 3356 N N . SER A 1 441 ? 3.298 18.665 7.805 1.00 57.12 441 SER A N 1
ATOM 3357 C CA . SER A 1 441 ? 4.036 17.857 8.785 1.00 57.12 441 SER A CA 1
ATOM 3358 C C . SER A 1 441 ? 3.953 16.343 8.536 1.00 57.12 441 SER A C 1
ATOM 3360 O O . SER A 1 441 ? 4.656 15.573 9.194 1.00 57.12 441 SER A O 1
ATOM 3362 N N . GLN A 1 442 ? 3.105 15.892 7.603 1.00 57.34 442 GLN A N 1
ATOM 3363 C CA . GLN A 1 442 ? 2.869 14.478 7.294 1.00 57.34 442 GLN A CA 1
ATOM 3364 C C . GLN A 1 442 ? 3.231 14.163 5.841 1.00 57.34 442 GLN A C 1
ATOM 3366 O O . GLN A 1 442 ? 2.756 14.821 4.922 1.00 57.34 442 GLN A O 1
ATOM 3371 N N . ALA A 1 443 ? 4.033 13.116 5.624 1.00 58.19 443 ALA A N 1
ATOM 3372 C CA . ALA A 1 443 ? 4.293 12.611 4.279 1.00 58.19 443 ALA A CA 1
ATOM 3373 C C . ALA A 1 443 ? 2.997 12.034 3.695 1.00 58.19 443 ALA A C 1
ATOM 3375 O O . ALA A 1 443 ? 2.423 11.099 4.255 1.00 58.19 443 ALA A O 1
ATOM 3376 N N . PHE A 1 444 ? 2.540 12.605 2.584 1.00 63.06 444 PHE A N 1
ATOM 3377 C CA . PHE A 1 444 ? 1.229 12.308 2.029 1.00 63.06 444 PHE A CA 1
ATOM 3378 C C . PHE A 1 444 ? 1.326 12.169 0.509 1.00 63.06 444 PHE A C 1
ATOM 3380 O O . PHE A 1 444 ? 1.664 13.130 -0.175 1.00 63.06 444 PHE A O 1
ATOM 3387 N N . GLY A 1 445 ? 1.080 10.966 -0.012 1.00 70.56 445 GLY A N 1
ATOM 3388 C CA . GLY A 1 445 ? 1.149 10.646 -1.439 1.00 70.56 445 GLY A CA 1
ATOM 3389 C C . GLY A 1 445 ? 0.793 9.181 -1.702 1.00 70.56 445 GLY A C 1
ATOM 3390 O O . GLY A 1 445 ? 0.925 8.351 -0.804 1.00 70.56 445 GLY A O 1
ATOM 3391 N N . GLY A 1 446 ? 0.295 8.875 -2.898 1.00 82.44 446 GLY A N 1
ATOM 3392 C CA . GLY A 1 446 ? -0.184 7.541 -3.274 1.00 82.44 446 GLY A CA 1
ATOM 3393 C C . GLY A 1 446 ? -1.499 7.564 -4.048 1.00 82.44 446 GLY A C 1
ATOM 3394 O O . GLY A 1 446 ? -2.058 8.629 -4.332 1.00 82.44 446 GLY A O 1
ATOM 3395 N N . VAL A 1 447 ? -1.990 6.368 -4.372 1.00 84.94 447 VAL A N 1
ATOM 3396 C CA . VAL A 1 447 ? -3.274 6.163 -5.049 1.00 84.94 447 VAL A CA 1
ATOM 3397 C C . VAL A 1 447 ? -4.376 5.940 -4.019 1.00 84.94 447 VAL A C 1
ATOM 3399 O O . VAL A 1 447 ? -4.352 4.991 -3.236 1.00 84.94 447 VAL A O 1
ATOM 3402 N N . TYR A 1 448 ? -5.388 6.798 -4.058 1.00 88.31 448 TYR A N 1
ATOM 3403 C CA . TYR A 1 448 ? -6.608 6.697 -3.271 1.00 88.31 448 TYR A CA 1
ATOM 3404 C C . TYR A 1 448 ? -7.735 6.295 -4.216 1.00 88.31 448 TYR A C 1
ATOM 3406 O O . TYR A 1 448 ? -8.318 7.143 -4.888 1.00 88.31 448 TYR A O 1
ATOM 3414 N N . SER A 1 449 ? -8.045 5.005 -4.284 1.00 88.94 449 SER A N 1
ATOM 3415 C CA . SER A 1 449 ? -9.115 4.466 -5.130 1.00 88.94 449 SER A CA 1
ATOM 3416 C C . SER A 1 449 ? -10.509 4.734 -4.567 1.00 88.94 449 SER A C 1
ATOM 3418 O O . SER A 1 449 ? -10.700 4.828 -3.355 1.00 88.94 449 SER A O 1
ATOM 3420 N N . SER A 1 450 ? -11.498 4.825 -5.455 1.00 90.38 450 SER A N 1
ATOM 3421 C CA . SER A 1 450 ? -12.910 4.680 -5.089 1.00 90.38 450 SER A CA 1
ATOM 3422 C C . SER A 1 450 ? -13.183 3.276 -4.549 1.00 90.38 450 SER A C 1
ATOM 3424 O O . SER A 1 450 ? -12.675 2.307 -5.112 1.00 90.38 450 SER A O 1
ATOM 3426 N N . GLY A 1 451 ? -14.006 3.157 -3.509 1.00 93.12 451 GLY A N 1
ATOM 3427 C CA . GLY A 1 451 ? -14.391 1.859 -2.955 1.00 93.12 451 GLY A CA 1
ATOM 3428 C C . GLY A 1 451 ? -15.741 1.326 -3.456 1.00 93.12 451 GLY A C 1
ATOM 3429 O O . GLY A 1 451 ? -16.470 2.054 -4.130 1.00 93.12 451 GLY A O 1
ATOM 3430 N N . PRO A 1 452 ? -16.111 0.082 -3.091 1.00 95.31 452 PRO A N 1
ATOM 3431 C CA . PRO A 1 452 ? -17.309 -0.601 -3.588 1.00 95.31 452 PRO A CA 1
ATOM 3432 C C . PRO A 1 452 ? -18.638 0.090 -3.280 1.00 95.31 452 PRO A C 1
ATOM 3434 O O . PRO A 1 452 ? -19.636 -0.150 -3.953 1.00 95.31 452 PRO A O 1
ATOM 3437 N N . TRP A 1 453 ? -18.673 0.967 -2.275 1.00 95.56 453 TRP A N 1
ATOM 3438 C CA . TRP A 1 453 ? -19.882 1.712 -1.899 1.00 95.56 453 TRP A CA 1
ATOM 3439 C C . TRP A 1 453 ? -19.925 3.138 -2.435 1.00 95.56 453 TRP A C 1
ATOM 3441 O O . TRP A 1 453 ? -20.933 3.823 -2.282 1.00 95.56 453 TRP A O 1
ATOM 3451 N N . ALA A 1 454 ? -18.861 3.562 -3.111 1.00 93.69 454 ALA A N 1
ATOM 3452 C CA . ALA A 1 454 ? -18.818 4.787 -3.892 1.00 93.69 454 ALA A CA 1
ATOM 3453 C C . ALA A 1 454 ? -17.977 4.571 -5.168 1.00 93.69 454 ALA A C 1
ATOM 3455 O O . ALA A 1 454 ? -17.001 5.291 -5.377 1.00 93.69 454 ALA A O 1
ATOM 3456 N N . PRO A 1 455 ? -18.313 3.587 -6.029 1.00 92.94 455 PRO A N 1
ATOM 3457 C CA . PRO A 1 455 ? -17.436 3.159 -7.128 1.00 92.94 455 PRO A CA 1
ATOM 3458 C C . PRO A 1 455 ? -17.239 4.229 -8.210 1.00 92.94 455 PRO A C 1
ATOM 3460 O O . PRO A 1 455 ? -16.248 4.218 -8.939 1.00 92.94 455 PRO A O 1
ATOM 3463 N N . GLU A 1 456 ? -18.167 5.182 -8.285 1.00 91.56 456 GLU A N 1
ATOM 3464 C CA . GLU A 1 456 ? -18.126 6.304 -9.223 1.00 91.56 456 GLU A CA 1
ATOM 3465 C C . GLU A 1 456 ? -17.329 7.507 -8.706 1.00 91.56 456 GLU A C 1
ATOM 3467 O O . GLU A 1 456 ? -17.143 8.463 -9.453 1.00 91.56 456 GLU A O 1
ATOM 3472 N N . ALA A 1 457 ? -16.850 7.473 -7.457 1.00 91.69 457 ALA A N 1
ATOM 3473 C CA . ALA A 1 457 ? -15.980 8.517 -6.932 1.00 91.69 457 ALA A CA 1
ATOM 3474 C C . ALA A 1 457 ? -14.659 8.584 -7.711 1.00 91.69 457 ALA A C 1
ATOM 3476 O O . ALA A 1 457 ? -14.207 7.591 -8.293 1.00 91.69 457 ALA A O 1
ATOM 3477 N N . ASP A 1 458 ? -14.004 9.740 -7.682 1.00 92.94 458 ASP A N 1
ATOM 3478 C CA . ASP A 1 458 ? -12.704 9.890 -8.324 1.00 92.94 458 ASP A CA 1
ATOM 3479 C C . ASP A 1 458 ? -11.645 9.033 -7.626 1.00 92.94 458 ASP A C 1
ATOM 3481 O O . ASP A 1 458 ? -11.624 8.868 -6.406 1.00 92.94 458 ASP A O 1
ATOM 3485 N N . THR A 1 459 ? -10.747 8.447 -8.405 1.00 92.00 459 THR A N 1
ATOM 3486 C CA . THR A 1 459 ? -9.489 7.935 -7.869 1.00 92.00 459 THR A CA 1
ATOM 3487 C C . THR A 1 459 ? -8.498 9.088 -7.853 1.00 92.00 459 THR A C 1
ATOM 3489 O O . THR A 1 459 ? -8.316 9.749 -8.871 1.00 92.00 459 THR A O 1
ATOM 3492 N N . LEU A 1 460 ? -7.860 9.334 -6.713 1.00 91.62 460 LEU A N 1
ATOM 3493 C CA . LEU A 1 460 ? -6.887 10.413 -6.568 1.00 91.62 460 LEU A CA 1
ATOM 3494 C C . LEU A 1 460 ? -5.484 9.818 -6.593 1.00 91.62 460 LEU A C 1
ATOM 3496 O O . LEU A 1 460 ? -5.148 9.003 -5.737 1.00 91.62 460 LEU A O 1
ATOM 3500 N N . LEU A 1 461 ? -4.665 10.243 -7.541 1.00 90.88 461 LEU A N 1
ATOM 3501 C CA . LEU A 1 461 ? -3.225 10.076 -7.488 1.00 90.88 461 LEU A CA 1
ATOM 3502 C C . LEU A 1 461 ? -2.632 11.363 -6.915 1.00 90.88 461 LEU A C 1
ATOM 3504 O O . LEU A 1 461 ? -2.604 12.396 -7.585 1.00 90.88 461 LEU A O 1
ATOM 3508 N N . LEU A 1 462 ? -2.176 11.286 -5.666 1.00 89.88 462 LEU A N 1
ATOM 3509 C CA . LEU A 1 462 ? -1.542 12.406 -4.983 1.00 89.88 462 LEU A CA 1
ATOM 3510 C C . LEU A 1 462 ? -0.029 12.231 -5.020 1.00 89.88 462 LEU A C 1
ATOM 3512 O O . LEU A 1 462 ? 0.518 11.314 -4.405 1.00 89.88 462 LEU A O 1
ATOM 3516 N N . LEU A 1 463 ? 0.641 13.104 -5.764 1.00 89.00 463 LEU A N 1
ATOM 3517 C CA . LEU A 1 463 ? 2.078 13.046 -5.969 1.00 89.00 463 LEU A CA 1
ATOM 3518 C C . LEU A 1 463 ? 2.814 13.557 -4.726 1.00 89.00 463 LEU A C 1
ATOM 3520 O O . LEU A 1 463 ? 2.424 14.596 -4.173 1.00 89.00 463 LEU A O 1
ATOM 3524 N N . PRO A 1 464 ? 3.882 12.867 -4.287 1.00 83.50 464 PRO A N 1
ATOM 3525 C CA . PRO A 1 464 ? 4.726 13.381 -3.224 1.00 83.50 464 PRO A CA 1
ATOM 3526 C C . PRO A 1 464 ? 5.358 14.702 -3.668 1.00 83.50 464 PRO A C 1
ATOM 3528 O O . PRO A 1 464 ? 5.653 14.906 -4.844 1.00 83.50 464 PRO A O 1
ATOM 3531 N N . THR A 1 465 ? 5.590 15.598 -2.716 1.00 81.81 465 THR A N 1
ATOM 3532 C CA . THR A 1 465 ? 6.318 16.844 -2.961 1.00 81.81 465 THR A CA 1
ATOM 3533 C C . THR A 1 465 ? 7.529 16.919 -2.046 1.00 81.81 465 THR A C 1
ATOM 3535 O O . THR A 1 465 ? 7.439 16.473 -0.897 1.00 81.81 465 THR A O 1
ATOM 3538 N N . PRO A 1 466 ? 8.648 17.502 -2.504 1.00 81.75 466 PRO A N 1
ATOM 3539 C CA . PRO A 1 466 ? 9.771 17.773 -1.623 1.00 81.75 466 PRO A CA 1
ATOM 3540 C C . PRO A 1 466 ? 9.332 18.698 -0.469 1.00 81.75 466 PRO A C 1
ATOM 3542 O O . PRO A 1 466 ? 8.402 19.496 -0.646 1.00 81.75 466 PRO A O 1
ATOM 3545 N N . PRO A 1 467 ? 9.978 18.609 0.710 1.00 76.25 467 PRO A N 1
ATOM 3546 C CA . PRO A 1 467 ? 9.716 19.518 1.822 1.00 76.25 467 PRO A CA 1
ATOM 3547 C C . PRO A 1 467 ? 9.813 20.988 1.400 1.00 76.25 467 PRO A C 1
ATOM 3549 O O . PRO A 1 467 ? 10.649 21.356 0.574 1.00 76.25 467 PRO A O 1
ATOM 3552 N N . ALA A 1 468 ? 8.980 21.848 1.987 1.00 76.38 468 ALA A N 1
ATOM 3553 C CA . ALA A 1 468 ? 8.938 23.270 1.629 1.00 76.38 468 ALA A CA 1
ATOM 3554 C C . ALA A 1 468 ? 10.252 24.020 1.932 1.00 76.38 468 ALA A C 1
ATOM 3556 O O . ALA A 1 468 ? 10.499 25.087 1.369 1.00 76.38 468 ALA A O 1
ATOM 3557 N N . ASP A 1 469 ? 11.074 23.484 2.832 1.00 80.00 469 ASP A N 1
ATOM 3558 C CA . ASP A 1 469 ? 12.381 23.995 3.237 1.00 80.00 469 ASP A CA 1
ATOM 3559 C C . ASP A 1 469 ? 13.556 23.170 2.685 1.00 80.00 469 ASP A C 1
ATOM 3561 O O . ASP A 1 469 ? 14.687 23.370 3.131 1.00 80.00 469 ASP A O 1
ATOM 3565 N N . ALA A 1 470 ? 13.299 22.277 1.721 1.00 82.69 470 ALA A N 1
ATOM 3566 C CA . ALA A 1 470 ? 14.333 21.472 1.088 1.00 82.69 470 ALA A CA 1
ATOM 3567 C C . ALA A 1 470 ? 15.433 22.352 0.475 1.00 82.69 470 ALA A C 1
ATOM 3569 O O . ALA A 1 470 ? 15.152 23.361 -0.181 1.00 82.69 470 ALA A O 1
ATOM 3570 N N . ASP A 1 471 ? 16.689 21.963 0.690 1.00 88.94 471 ASP A N 1
ATOM 3571 C CA . ASP A 1 471 ? 17.826 22.616 0.048 1.00 88.94 471 ASP A CA 1
ATOM 3572 C C . ASP A 1 471 ? 17.979 22.192 -1.426 1.00 88.94 471 ASP A C 1
ATOM 3574 O O . ASP A 1 471 ? 17.299 21.288 -1.922 1.00 88.94 471 ASP A O 1
ATOM 3578 N N . ASP A 1 472 ? 18.869 22.876 -2.152 1.00 89.38 472 ASP A N 1
ATOM 3579 C CA . ASP A 1 472 ? 19.082 22.636 -3.584 1.00 89.38 472 ASP A CA 1
ATOM 3580 C C . ASP A 1 472 ? 19.533 21.189 -3.874 1.00 89.38 472 ASP A C 1
ATOM 3582 O O . ASP A 1 472 ? 19.210 20.645 -4.931 1.00 89.38 472 ASP A O 1
ATOM 3586 N N . GLU A 1 473 ? 20.254 20.546 -2.948 1.00 88.50 473 GLU A N 1
ATOM 3587 C CA . GLU A 1 473 ? 20.717 19.161 -3.093 1.00 88.50 473 GLU A CA 1
ATOM 3588 C C . GLU A 1 473 ? 19.554 18.177 -2.923 1.00 88.50 473 GLU A C 1
ATOM 3590 O O . GLU A 1 473 ? 19.386 17.266 -3.734 1.00 88.50 473 GLU A O 1
ATOM 3595 N N . GLN A 1 474 ? 18.703 18.395 -1.920 1.00 85.81 474 GLN A N 1
ATOM 3596 C CA . GLN A 1 474 ? 17.501 17.601 -1.672 1.00 85.81 474 GLN A CA 1
ATOM 3597 C C . GLN A 1 474 ? 16.482 17.728 -2.808 1.00 85.81 474 GLN A C 1
ATOM 3599 O O . GLN A 1 474 ? 15.909 16.723 -3.229 1.00 85.81 474 GLN A O 1
ATOM 3604 N N . LEU A 1 475 ? 16.280 18.939 -3.335 1.00 87.12 475 LEU A N 1
ATOM 3605 C CA . LEU A 1 475 ? 15.428 19.170 -4.505 1.00 87.12 475 LEU A CA 1
ATOM 3606 C C . LEU A 1 475 ? 15.983 18.462 -5.744 1.00 87.12 475 LEU A C 1
ATOM 3608 O O . LEU A 1 475 ? 15.244 17.770 -6.446 1.00 87.12 475 LEU A O 1
ATOM 3612 N N . ALA A 1 476 ? 17.287 18.593 -5.999 1.00 87.56 476 ALA A N 1
ATOM 3613 C CA . ALA A 1 476 ? 17.926 17.930 -7.127 1.00 87.56 476 ALA A CA 1
ATOM 3614 C C . ALA A 1 476 ? 17.860 16.402 -7.010 1.00 87.56 476 ALA A C 1
ATOM 3616 O O . ALA A 1 476 ? 17.645 15.742 -8.025 1.00 87.56 476 ALA A O 1
ATOM 3617 N N . ALA A 1 477 ? 18.026 15.843 -5.808 1.00 86.12 477 ALA A N 1
ATOM 3618 C CA . ALA A 1 477 ? 17.869 14.414 -5.554 1.00 86.12 477 ALA A CA 1
ATOM 3619 C C . ALA A 1 477 ? 16.429 13.960 -5.828 1.00 86.12 477 ALA A C 1
ATOM 3621 O O . ALA A 1 477 ? 16.230 13.056 -6.631 1.00 86.12 477 ALA A O 1
ATOM 3622 N N . PHE A 1 478 ? 15.428 14.665 -5.287 1.00 87.69 478 PHE A N 1
ATOM 3623 C CA . PHE A 1 478 ? 14.015 14.350 -5.519 1.00 87.69 478 PHE A CA 1
ATOM 3624 C C . PHE A 1 478 ? 13.689 14.232 -7.017 1.00 87.69 478 PHE A C 1
ATOM 3626 O O . PHE A 1 478 ? 13.192 13.200 -7.463 1.00 87.69 478 PHE A O 1
ATOM 3633 N N . PHE A 1 479 ? 14.029 15.241 -7.824 1.00 90.38 479 PHE A N 1
ATOM 3634 C CA . PHE A 1 479 ? 13.751 15.186 -9.264 1.00 90.38 479 PHE A CA 1
ATOM 3635 C C . PHE A 1 479 ? 14.648 14.200 -10.025 1.00 90.38 479 PHE A C 1
ATOM 3637 O O . PHE A 1 479 ? 14.259 13.724 -11.085 1.00 90.38 479 PHE A O 1
ATOM 3644 N N . ARG A 1 480 ? 15.841 13.867 -9.511 1.00 90.06 480 ARG A N 1
ATOM 3645 C CA . ARG A 1 480 ? 16.693 12.801 -10.074 1.00 90.06 480 ARG A CA 1
ATOM 3646 C C . ARG A 1 480 ? 15.970 11.458 -10.052 1.00 90.06 480 ARG A C 1
ATOM 3648 O O . ARG A 1 480 ? 15.986 10.722 -11.038 1.00 90.06 480 ARG A O 1
ATOM 3655 N N . ASP A 1 481 ? 15.346 11.158 -8.921 1.00 85.19 481 ASP A N 1
ATOM 3656 C CA . ASP A 1 481 ? 14.681 9.880 -8.695 1.00 85.19 481 ASP A CA 1
ATOM 3657 C C . ASP A 1 481 ? 13.315 9.821 -9.383 1.00 85.19 481 ASP A C 1
ATOM 3659 O O . ASP A 1 481 ? 12.933 8.780 -9.912 1.00 85.19 481 ASP A O 1
ATOM 3663 N N . PHE A 1 482 ? 12.621 10.957 -9.452 1.00 88.00 482 PHE A N 1
ATOM 3664 C CA . PHE A 1 482 ? 11.365 11.132 -10.181 1.00 88.00 482 PHE A CA 1
ATOM 3665 C C . PHE A 1 482 ? 11.572 11.734 -11.583 1.00 88.00 482 PHE A C 1
ATOM 3667 O O . PHE A 1 482 ? 10.926 12.714 -11.966 1.00 88.00 482 PHE A O 1
ATOM 3674 N N . ASN A 1 483 ? 12.497 11.148 -12.344 1.00 93.75 483 ASN A N 1
ATOM 3675 C CA . ASN A 1 483 ? 12.753 11.512 -13.739 1.00 93.75 483 ASN A CA 1
ATOM 3676 C C . ASN A 1 483 ? 11.643 11.003 -14.679 1.00 93.75 483 ASN A C 1
ATOM 3678 O O . ASN A 1 483 ? 10.914 10.068 -14.344 1.00 93.75 483 ASN A O 1
ATOM 3682 N N . HIS A 1 484 ? 11.544 11.593 -15.868 1.00 95.94 484 HIS A N 1
ATOM 3683 C CA . HIS A 1 484 ? 10.505 11.323 -16.864 1.00 95.94 484 HIS A CA 1
ATOM 3684 C C . HIS A 1 484 ? 10.395 9.829 -17.220 1.00 95.94 484 HIS A C 1
ATOM 3686 O O . HIS A 1 484 ? 9.302 9.258 -17.231 1.00 95.94 484 HIS A O 1
ATOM 3692 N N . HIS A 1 485 ? 11.522 9.145 -17.430 1.00 96.19 485 HIS A N 1
ATOM 3693 C CA . HIS A 1 485 ? 11.530 7.721 -17.785 1.00 96.19 485 HIS A CA 1
ATOM 3694 C C . HIS A 1 485 ? 11.060 6.825 -16.631 1.00 96.19 485 HIS A C 1
ATOM 3696 O O . HIS A 1 485 ? 10.341 5.846 -16.843 1.00 96.19 485 HIS A O 1
ATOM 3702 N N . PHE A 1 486 ? 11.416 7.166 -15.392 1.00 92.94 486 PHE A N 1
ATOM 3703 C CA . PHE A 1 486 ? 10.908 6.471 -14.213 1.00 92.94 486 PHE A CA 1
ATOM 3704 C C . PHE A 1 486 ? 9.411 6.738 -14.008 1.00 92.94 486 PHE A C 1
ATOM 3706 O O . PHE A 1 486 ? 8.646 5.800 -13.773 1.00 92.94 486 PHE A O 1
ATOM 3713 N N . ASN A 1 487 ? 8.971 7.987 -14.191 1.00 94.44 487 ASN A N 1
ATOM 3714 C CA . ASN A 1 487 ? 7.562 8.383 -14.139 1.00 94.44 487 ASN A CA 1
ATOM 3715 C C . ASN A 1 487 ? 6.733 7.652 -15.207 1.00 94.44 487 ASN A C 1
ATOM 3717 O O . ASN A 1 487 ? 5.638 7.181 -14.915 1.00 94.44 487 ASN A O 1
ATOM 3721 N N . THR A 1 488 ? 7.289 7.444 -16.402 1.00 96.38 488 THR A N 1
ATOM 3722 C CA . THR A 1 488 ? 6.673 6.663 -17.490 1.00 96.38 488 THR A CA 1
ATOM 3723 C C . THR A 1 488 ? 6.325 5.236 -17.045 1.00 96.38 488 THR A C 1
ATOM 3725 O O . THR A 1 488 ? 5.264 4.713 -17.398 1.00 96.38 488 THR A O 1
ATOM 3728 N N . MET A 1 489 ? 7.177 4.607 -16.225 1.00 95.88 489 MET A N 1
ATOM 3729 C CA . MET A 1 489 ? 6.896 3.297 -15.619 1.00 95.88 489 MET A CA 1
ATOM 3730 C C . MET A 1 489 ? 5.960 3.391 -14.411 1.00 95.88 489 MET A C 1
ATOM 3732 O O . MET A 1 489 ? 5.187 2.469 -14.162 1.00 95.88 489 MET A O 1
ATOM 3736 N N . ILE A 1 490 ? 6.003 4.484 -13.645 1.00 92.81 490 ILE A N 1
ATOM 3737 C CA . ILE A 1 490 ? 5.039 4.731 -12.564 1.00 92.81 490 ILE A CA 1
ATOM 3738 C C . ILE A 1 490 ? 3.615 4.837 -13.120 1.00 92.81 490 ILE A C 1
ATOM 3740 O O . ILE A 1 490 ? 2.715 4.236 -12.546 1.00 92.81 490 ILE A O 1
ATOM 3744 N N . ILE A 1 491 ? 3.393 5.529 -14.241 1.00 94.88 491 ILE A N 1
ATOM 3745 C CA . ILE A 1 491 ? 2.054 5.638 -14.842 1.00 94.88 491 ILE A CA 1
ATOM 3746 C C . ILE A 1 491 ? 1.503 4.261 -15.230 1.00 94.88 491 ILE A C 1
ATOM 3748 O O . ILE A 1 491 ? 0.340 3.966 -14.948 1.00 94.88 491 ILE A O 1
ATOM 3752 N N . ALA A 1 492 ? 2.334 3.398 -15.820 1.00 96.31 492 ALA A N 1
ATOM 3753 C CA . ALA A 1 492 ? 1.927 2.035 -16.153 1.00 96.31 492 ALA A CA 1
ATOM 3754 C C . ALA A 1 492 ? 1.546 1.219 -14.901 1.00 96.31 492 ALA A C 1
ATOM 3756 O O . ALA A 1 492 ? 0.551 0.493 -14.919 1.00 96.31 492 ALA A O 1
ATOM 3757 N N . HIS A 1 493 ? 2.311 1.380 -13.816 1.00 96.62 493 HIS A N 1
ATOM 3758 C CA . HIS A 1 493 ? 2.136 0.668 -12.548 1.00 96.62 493 HIS A CA 1
ATOM 3759 C C . HIS A 1 493 ? 0.928 1.153 -11.736 1.00 96.62 493 HIS A C 1
ATOM 3761 O O . HIS A 1 493 ? 0.088 0.366 -11.310 1.00 96.62 493 HIS A O 1
ATOM 3767 N N . GLU A 1 494 ? 0.823 2.460 -11.517 1.00 93.94 494 GLU A N 1
ATOM 3768 C CA . GLU A 1 494 ? -0.166 3.056 -10.618 1.00 93.94 494 GLU A CA 1
ATOM 3769 C C . GLU A 1 494 ? -1.496 3.333 -11.301 1.00 93.94 494 GLU A C 1
ATOM 3771 O O . GLU A 1 494 ? -2.532 3.383 -10.638 1.00 93.94 494 GLU A O 1
ATOM 3776 N N . LEU A 1 495 ? -1.493 3.537 -12.620 1.00 93.50 495 LEU A N 1
ATOM 3777 C CA . LEU A 1 495 ? -2.668 4.025 -13.324 1.00 93.50 495 LEU A CA 1
ATOM 3778 C C . LEU A 1 495 ? -3.181 3.041 -14.374 1.00 93.50 495 LEU A C 1
ATOM 3780 O O . LEU A 1 495 ? -4.153 2.320 -14.144 1.00 93.50 495 LEU A O 1
ATOM 3784 N N . MET A 1 496 ? -2.569 3.037 -15.554 1.00 91.25 496 MET A N 1
ATOM 3785 C CA . MET A 1 496 ? -3.131 2.364 -16.721 1.00 91.25 496 MET A CA 1
ATOM 3786 C C . MET A 1 496 ? -2.059 1.537 -17.433 1.00 91.25 496 MET A C 1
ATOM 3788 O O . MET A 1 496 ? -1.095 2.118 -17.927 1.00 91.25 496 MET A O 1
ATOM 3792 N N . PRO A 1 497 ? -2.225 0.203 -17.527 1.00 95.50 497 PRO A N 1
ATOM 3793 C CA . PRO A 1 497 ? -3.359 -0.609 -17.060 1.00 95.50 497 PRO A CA 1
ATOM 3794 C C . PRO A 1 497 ? -3.285 -1.037 -15.575 1.00 95.50 497 PRO A C 1
ATOM 3796 O O . PRO A 1 497 ? -4.040 -1.920 -15.175 1.00 95.50 497 PRO A O 1
ATOM 3799 N N . GLY A 1 498 ? -2.392 -0.448 -14.773 1.00 95.25 498 GLY A N 1
ATOM 3800 C CA . GLY A 1 498 ? -2.111 -0.833 -13.386 1.00 95.25 498 GLY A CA 1
ATOM 3801 C C . GLY A 1 498 ? -3.196 -0.529 -12.335 1.00 95.25 498 GLY A C 1
ATOM 3802 O O . GLY A 1 498 ? -4.378 -0.828 -12.524 1.00 95.25 498 GLY A O 1
ATOM 3803 N N . HIS A 1 499 ? -2.796 0.001 -11.171 1.00 94.50 499 HIS A N 1
ATOM 3804 C CA . HIS A 1 499 ? -3.645 0.029 -9.968 1.00 94.50 499 HIS A CA 1
ATOM 3805 C C . HIS A 1 499 ? -4.950 0.811 -10.106 1.00 94.50 499 HIS A C 1
ATOM 3807 O O . HIS A 1 499 ? -5.973 0.350 -9.598 1.00 94.50 499 HIS A O 1
ATOM 3813 N N . TYR A 1 500 ? -4.964 1.958 -10.792 1.00 94.69 500 TYR A N 1
ATOM 3814 C CA . TYR A 1 500 ? -6.208 2.696 -11.021 1.00 94.69 500 TYR A CA 1
ATOM 3815 C C . TYR A 1 500 ? -7.251 1.803 -11.688 1.00 9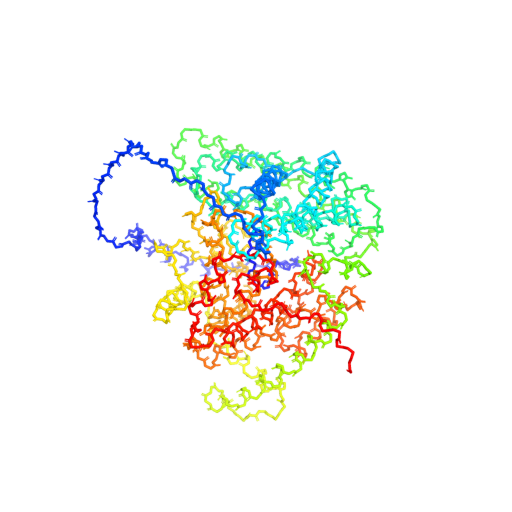4.69 500 TYR A C 1
ATOM 3817 O O . TYR A 1 500 ? -8.368 1.701 -11.179 1.00 94.69 500 TYR A O 1
ATOM 3825 N N . LEU A 1 501 ? -6.893 1.151 -12.799 1.00 95.19 501 LEU A N 1
ATOM 3826 C CA . LEU A 1 501 ? -7.825 0.298 -13.527 1.00 95.19 501 LEU A CA 1
ATOM 3827 C C . LEU A 1 501 ? -8.240 -0.900 -12.670 1.00 95.19 501 LEU A C 1
ATOM 3829 O O . LEU A 1 501 ? -9.434 -1.123 -12.481 1.00 95.19 501 LEU A O 1
ATOM 3833 N N . GLN A 1 502 ? -7.263 -1.613 -12.109 1.00 95.06 502 GLN A N 1
ATOM 3834 C CA . GLN A 1 502 ? -7.481 -2.787 -11.264 1.00 95.06 502 GLN A CA 1
ATOM 3835 C C . GLN A 1 502 ? -8.459 -2.497 -10.118 1.00 95.06 502 GLN A C 1
ATOM 3837 O O . GLN A 1 502 ? -9.452 -3.204 -9.938 1.00 95.06 502 GLN A O 1
ATOM 3842 N N . LEU A 1 503 ? -8.209 -1.434 -9.350 1.00 93.00 503 LEU A N 1
ATOM 3843 C CA . LEU A 1 503 ? -9.027 -1.078 -8.193 1.00 93.00 503 LEU A CA 1
ATOM 3844 C C . LEU A 1 503 ? -10.380 -0.494 -8.610 1.00 93.00 503 LEU A C 1
ATOM 3846 O O . LEU A 1 503 ? -11.377 -0.753 -7.937 1.00 93.00 503 LEU A O 1
ATOM 3850 N N . LYS A 1 504 ? -10.453 0.252 -9.722 1.00 94.06 504 LYS A N 1
ATOM 3851 C CA . LYS A 1 504 ? -11.725 0.769 -10.255 1.00 94.06 504 LYS A CA 1
ATOM 3852 C C . LYS A 1 504 ? -12.640 -0.368 -10.709 1.00 94.06 504 LYS A C 1
ATOM 3854 O O . LYS A 1 504 ? -13.837 -0.324 -10.430 1.00 94.06 504 LYS A O 1
ATOM 3859 N N . VAL A 1 505 ? -12.090 -1.385 -11.373 1.00 94.19 505 VAL A N 1
ATOM 3860 C CA . VAL A 1 505 ? -12.839 -2.585 -11.770 1.00 94.19 505 VAL A CA 1
ATOM 3861 C C . VAL A 1 505 ? -13.286 -3.365 -10.536 1.00 94.19 505 VAL A C 1
ATOM 3863 O O . VAL A 1 505 ? -14.473 -3.660 -10.413 1.00 94.19 505 VAL A O 1
ATOM 3866 N N . ALA A 1 506 ? -12.391 -3.607 -9.574 1.00 94.25 506 ALA A N 1
ATOM 3867 C CA . ALA A 1 506 ? -12.741 -4.298 -8.332 1.00 94.25 506 ALA A CA 1
ATOM 3868 C C . ALA A 1 506 ? -13.830 -3.560 -7.529 1.00 94.25 506 ALA A C 1
ATOM 3870 O O . ALA A 1 506 ? -14.717 -4.197 -6.969 1.00 94.25 506 ALA A O 1
ATOM 3871 N N . ALA A 1 507 ? -13.812 -2.224 -7.505 1.00 94.44 507 ALA A N 1
ATOM 3872 C CA . ALA A 1 507 ? -14.845 -1.424 -6.849 1.00 94.44 507 ALA A CA 1
ATOM 3873 C C . ALA A 1 507 ? -16.216 -1.516 -7.545 1.00 94.44 507 ALA A C 1
ATOM 3875 O O . ALA A 1 507 ? -17.240 -1.408 -6.880 1.00 94.44 507 ALA A O 1
ATOM 3876 N N . ARG A 1 508 ? -16.257 -1.710 -8.869 1.00 94.38 508 ARG A N 1
ATOM 3877 C CA . ARG A 1 508 ? -17.506 -1.871 -9.641 1.00 94.38 508 ARG A CA 1
ATOM 3878 C C . ARG A 1 508 ? -18.015 -3.313 -9.703 1.00 94.38 508 ARG A C 1
ATOM 3880 O O . ARG A 1 508 ? -19.118 -3.533 -10.198 1.00 94.38 508 ARG A O 1
ATOM 3887 N N . SER A 1 509 ? -17.217 -4.272 -9.244 1.00 93.56 509 SER A N 1
ATOM 3888 C CA . SER A 1 509 ? -17.574 -5.689 -9.219 1.00 93.56 509 SER A CA 1
ATOM 3889 C C . SER A 1 509 ? -18.747 -5.960 -8.271 1.00 93.56 509 SER A C 1
ATOM 3891 O O . SER A 1 509 ? -18.913 -5.285 -7.255 1.00 93.56 509 SER A O 1
ATOM 3893 N N . GLU A 1 510 ? -19.526 -7.004 -8.564 1.00 93.94 510 GLU A N 1
ATOM 3894 C CA . GLU A 1 510 ? -20.525 -7.551 -7.636 1.00 93.94 510 GLU A CA 1
ATOM 3895 C C . GLU A 1 510 ? -19.902 -8.307 -6.446 1.00 93.94 510 GLU A C 1
ATOM 3897 O O . GLU A 1 510 ? -20.613 -8.688 -5.519 1.00 93.94 510 GLU A O 1
ATOM 3902 N N . HIS A 1 511 ? -18.569 -8.447 -6.432 1.00 95.69 511 HIS A N 1
ATOM 3903 C CA . HIS A 1 511 ? -17.776 -9.119 -5.401 1.00 95.69 511 HIS A CA 1
ATOM 3904 C C . HIS A 1 511 ? -16.966 -8.118 -4.549 1.00 95.69 511 HIS A C 1
ATOM 3906 O O . HIS A 1 511 ? -15.738 -8.036 -4.677 1.00 95.69 511 HIS A O 1
ATOM 3912 N N . PRO A 1 512 ? -17.593 -7.356 -3.628 1.00 96.00 512 PRO A N 1
ATOM 3913 C CA . PRO A 1 512 ? -16.893 -6.371 -2.791 1.00 96.00 512 PRO A CA 1
ATOM 3914 C C . PRO A 1 512 ? -15.789 -6.986 -1.914 1.00 96.00 512 PRO A C 1
ATOM 3916 O O . PRO A 1 512 ? -14.853 -6.285 -1.517 1.00 96.00 512 PRO A O 1
ATOM 3919 N N . ALA A 1 513 ? -15.857 -8.296 -1.648 1.00 96.69 513 ALA A N 1
ATOM 3920 C CA . ALA A 1 513 ? -14.810 -9.047 -0.963 1.00 96.69 513 ALA A CA 1
ATOM 3921 C C . ALA A 1 513 ? -13.456 -8.955 -1.682 1.00 96.69 513 ALA A C 1
ATOM 3923 O O . ALA A 1 513 ? -12.433 -8.842 -1.013 1.00 96.69 513 ALA A O 1
ATOM 3924 N N . ARG A 1 514 ? -13.437 -8.923 -3.022 1.00 96.06 514 ARG A N 1
ATOM 3925 C CA . ARG A 1 514 ? -12.198 -8.834 -3.810 1.00 96.06 514 ARG A CA 1
ATOM 3926 C C . ARG A 1 514 ? -11.518 -7.484 -3.649 1.00 96.06 514 ARG A C 1
ATOM 3928 O O . ARG A 1 514 ? -10.300 -7.432 -3.616 1.00 96.06 514 ARG A O 1
ATOM 3935 N N . TYR A 1 515 ? -12.265 -6.393 -3.479 1.00 95.38 515 TYR A N 1
ATOM 3936 C CA . TYR A 1 515 ? -11.675 -5.088 -3.156 1.00 95.38 515 TYR A CA 1
ATOM 3937 C C . TYR A 1 515 ? -11.213 -5.015 -1.698 1.00 95.38 515 TYR A C 1
ATOM 3939 O O . TYR A 1 515 ? -10.170 -4.441 -1.389 1.00 95.38 515 TYR A O 1
ATOM 3947 N N . LEU A 1 516 ? -12.016 -5.546 -0.772 1.00 95.19 516 LEU A N 1
ATOM 3948 C CA . LEU A 1 516 ? -11.687 -5.456 0.643 1.00 95.19 516 LEU A CA 1
ATOM 3949 C C . LEU A 1 516 ? -10.490 -6.332 0.983 1.00 95.19 516 LEU A C 1
ATOM 3951 O O . LEU A 1 516 ? -9.542 -5.825 1.569 1.00 95.19 516 LEU A O 1
ATOM 3955 N N . TYR A 1 517 ? -10.523 -7.604 0.618 1.00 96.56 517 TYR A N 1
ATOM 3956 C CA . TYR A 1 517 ? -9.564 -8.628 1.018 1.00 96.56 517 TYR A CA 1
ATOM 3957 C C . TYR A 1 517 ? -8.637 -9.021 -0.139 1.00 96.56 517 TYR A C 1
ATOM 3959 O O . TYR A 1 517 ? -8.299 -10.192 -0.276 1.00 96.56 517 TYR A O 1
ATOM 3967 N N . SER A 1 518 ? -8.291 -8.065 -1.009 1.00 94.75 518 SER A N 1
ATOM 3968 C CA . SER A 1 518 ? -7.470 -8.306 -2.201 1.00 94.75 518 SER A CA 1
ATOM 3969 C C . SER A 1 518 ? -6.202 -9.098 -1.881 1.00 94.75 518 SER A C 1
ATOM 3971 O O . SER A 1 518 ? -5.507 -8.764 -0.921 1.00 94.75 518 SER A O 1
ATOM 3973 N N . ASP A 1 519 ? -5.864 -10.083 -2.718 1.00 96.19 519 ASP A N 1
ATOM 3974 C CA . ASP A 1 519 ? -4.568 -10.761 -2.631 1.00 96.19 519 ASP A CA 1
ATOM 3975 C C . ASP A 1 519 ? -3.442 -9.755 -2.928 1.00 96.19 519 ASP A C 1
ATOM 3977 O O . ASP A 1 519 ? -3.351 -9.243 -4.051 1.00 96.19 519 ASP A O 1
ATOM 3981 N N . PRO A 1 520 ? -2.572 -9.431 -1.956 1.00 94.44 520 PRO A N 1
ATOM 3982 C CA . PRO A 1 520 ? -1.587 -8.378 -2.147 1.00 94.44 520 PRO A CA 1
ATOM 3983 C C . PRO A 1 520 ? -0.507 -8.754 -3.173 1.00 94.44 520 PRO A C 1
ATOM 3985 O O . PRO A 1 520 ? 0.063 -7.863 -3.805 1.00 94.44 520 PRO A O 1
ATOM 3988 N N . VAL A 1 521 ? -0.252 -10.053 -3.384 1.00 96.88 521 VAL A N 1
ATOM 3989 C CA . VAL A 1 521 ? 0.695 -10.532 -4.403 1.00 96.88 521 VAL A CA 1
ATOM 3990 C C . VAL A 1 521 ? 0.126 -10.321 -5.805 1.00 96.88 521 VAL A C 1
ATOM 3992 O O . VAL A 1 521 ? 0.845 -9.847 -6.684 1.00 96.88 521 VAL A O 1
ATOM 3995 N N . PHE A 1 522 ? -1.169 -10.583 -6.017 1.00 97.50 522 PHE A N 1
ATOM 3996 C CA . PHE A 1 522 ? -1.853 -10.179 -7.246 1.00 97.50 522 PHE A CA 1
ATOM 3997 C C . PHE A 1 522 ? -1.797 -8.665 -7.453 1.00 97.50 522 PHE A C 1
ATOM 3999 O O . PHE A 1 522 ? -1.496 -8.216 -8.558 1.00 97.50 522 PHE A O 1
ATOM 4006 N N . VAL A 1 523 ? -2.097 -7.876 -6.412 1.00 96.81 523 VAL A N 1
ATOM 4007 C CA . VAL A 1 523 ? -2.185 -6.413 -6.525 1.00 96.81 523 VAL A CA 1
ATOM 4008 C C . VAL A 1 523 ? -0.868 -5.824 -7.024 1.00 96.81 523 VAL A C 1
ATOM 4010 O O . VAL A 1 523 ? -0.830 -5.285 -8.130 1.00 96.81 523 VAL A O 1
ATOM 4013 N N . GLU A 1 524 ? 0.213 -5.985 -6.260 1.00 96.88 524 GLU A N 1
ATOM 4014 C CA . GLU A 1 524 ? 1.540 -5.434 -6.592 1.00 96.88 524 GLU A CA 1
ATOM 4015 C C . GLU A 1 524 ? 2.171 -6.134 -7.806 1.00 96.88 524 GLU A C 1
ATOM 4017 O O . GLU A 1 524 ? 2.899 -5.524 -8.599 1.00 96.88 524 GLU A O 1
ATOM 4022 N N . GLY A 1 525 ? 1.859 -7.420 -7.989 1.00 97.56 525 GLY A N 1
ATOM 4023 C CA . GLY A 1 525 ? 2.255 -8.182 -9.163 1.00 97.56 525 GLY A CA 1
ATOM 4024 C C . GLY A 1 525 ? 1.686 -7.608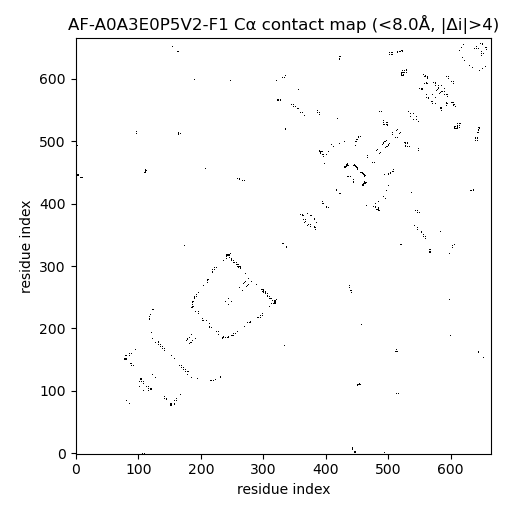 -10.447 1.00 97.56 525 GLY A C 1
ATOM 4025 O O . GLY A 1 525 ? 2.417 -7.463 -11.420 1.00 97.56 525 GLY A O 1
ATOM 4026 N N . TRP A 1 526 ? 0.398 -7.259 -10.459 1.00 98.12 526 TRP A N 1
ATOM 4027 C CA . TRP A 1 526 ? -0.264 -6.684 -11.628 1.00 98.12 526 TRP A CA 1
ATOM 4028 C C . TRP A 1 526 ? 0.301 -5.309 -11.974 1.00 98.12 526 TRP A C 1
ATOM 4030 O O . TRP A 1 526 ? 0.567 -5.048 -13.148 1.00 98.12 526 TRP A O 1
ATOM 4040 N N . GLY A 1 527 ? 0.522 -4.450 -10.972 1.00 96.62 527 GLY A N 1
ATOM 4041 C CA . GLY A 1 527 ? 1.170 -3.152 -11.170 1.00 96.62 527 GLY A CA 1
ATOM 4042 C C . GLY A 1 527 ? 2.548 -3.316 -11.816 1.00 96.62 527 GLY A C 1
ATOM 4043 O O . GLY A 1 527 ? 2.825 -2.731 -12.862 1.00 96.62 527 GLY A O 1
ATOM 4044 N N . THR A 1 528 ? 3.380 -4.203 -11.265 1.00 97.44 528 THR A N 1
ATOM 4045 C CA . THR A 1 528 ? 4.734 -4.470 -11.783 1.00 97.44 528 THR A CA 1
ATOM 4046 C C . THR A 1 528 ? 4.707 -5.100 -13.181 1.00 97.44 528 THR A C 1
ATOM 4048 O O . THR A 1 528 ? 5.419 -4.658 -14.082 1.00 97.44 528 THR A O 1
ATOM 4051 N N . PHE A 1 529 ? 3.830 -6.082 -13.403 1.00 98.19 529 PHE A N 1
ATOM 4052 C CA . PHE A 1 529 ? 3.621 -6.721 -14.703 1.00 98.19 529 PHE A CA 1
ATOM 4053 C C . PHE A 1 529 ? 3.167 -5.717 -15.771 1.00 98.19 529 PHE A C 1
ATOM 4055 O O . PHE A 1 529 ? 3.595 -5.803 -16.924 1.00 98.19 529 PHE A O 1
ATOM 4062 N N . SER A 1 530 ? 2.328 -4.747 -15.394 1.00 98.38 530 SER A N 1
ATOM 4063 C CA . SER A 1 530 ? 1.789 -3.724 -16.298 1.00 98.38 530 SER A CA 1
ATOM 4064 C C . SER A 1 530 ? 2.879 -2.844 -16.914 1.00 98.38 530 SER A C 1
ATOM 4066 O O . SER A 1 530 ? 2.742 -2.419 -18.060 1.00 98.38 530 SER A O 1
ATOM 4068 N N . GLU A 1 531 ? 3.989 -2.624 -16.205 1.00 98.00 531 GLU A N 1
ATOM 4069 C CA . GLU A 1 531 ? 5.158 -1.905 -16.730 1.00 98.00 531 GLU A CA 1
ATOM 4070 C C . GLU A 1 531 ? 5.744 -2.621 -17.948 1.00 98.00 531 GLU A C 1
ATOM 4072 O O . GLU A 1 531 ? 5.875 -2.046 -19.032 1.00 98.00 531 GLU A O 1
ATOM 4077 N N . ARG A 1 532 ? 6.035 -3.916 -17.782 1.00 96.50 532 ARG A N 1
ATOM 4078 C CA . ARG A 1 532 ? 6.558 -4.764 -18.851 1.00 96.50 532 ARG A CA 1
ATOM 4079 C C . ARG A 1 532 ? 5.549 -4.918 -19.979 1.00 96.50 532 ARG A C 1
ATOM 4081 O O . ARG A 1 532 ? 5.924 -4.824 -21.143 1.00 96.50 532 ARG A O 1
ATOM 4088 N N . LEU A 1 533 ? 4.278 -5.128 -19.641 1.00 98.12 533 LEU A N 1
ATOM 4089 C CA . LEU A 1 533 ? 3.194 -5.245 -20.610 1.00 98.12 533 LEU A CA 1
ATOM 4090 C C . LEU A 1 533 ? 3.161 -4.036 -21.549 1.00 98.12 533 LEU A C 1
ATOM 4092 O O . LEU A 1 533 ? 3.126 -4.208 -22.764 1.00 98.12 533 LEU A O 1
ATOM 4096 N N . MET A 1 534 ? 3.195 -2.824 -20.994 1.00 98.31 534 MET A N 1
ATOM 4097 C CA . MET A 1 534 ? 3.176 -1.589 -21.774 1.00 98.31 534 MET A CA 1
ATOM 4098 C C . MET A 1 534 ? 4.396 -1.498 -22.701 1.00 98.31 534 MET A C 1
ATOM 4100 O O . MET A 1 534 ? 4.227 -1.263 -23.900 1.00 98.31 534 MET A O 1
ATOM 4104 N N . LEU A 1 535 ? 5.604 -1.763 -22.189 1.00 98.06 535 LEU A N 1
ATOM 4105 C CA . LEU A 1 535 ? 6.840 -1.787 -22.988 1.00 98.06 535 LEU A CA 1
ATOM 4106 C C . LEU A 1 535 ? 6.762 -2.795 -24.146 1.00 98.06 535 LEU A C 1
ATOM 4108 O O . LEU A 1 535 ? 7.086 -2.461 -25.284 1.00 98.06 535 LEU A O 1
ATOM 4112 N N . GLU A 1 536 ? 6.263 -4.009 -23.894 1.00 96.94 536 GLU A N 1
ATOM 4113 C CA . GLU A 1 536 ? 6.075 -5.045 -24.921 1.00 96.94 536 GLU A CA 1
ATOM 4114 C C . GLU A 1 536 ? 5.074 -4.627 -26.015 1.00 96.94 536 GLU A C 1
ATOM 4116 O O . GLU A 1 536 ? 5.139 -5.138 -27.135 1.00 96.94 536 GLU A O 1
ATOM 4121 N N . GLN A 1 537 ? 4.150 -3.704 -25.719 1.00 97.94 537 GLN A N 1
ATOM 4122 C CA . GLN A 1 537 ? 3.224 -3.129 -26.704 1.00 97.94 537 GLN A CA 1
ATOM 4123 C C . GLN A 1 537 ? 3.788 -1.889 -27.425 1.00 97.94 537 GLN A C 1
ATOM 4125 O O . GLN A 1 537 ? 3.139 -1.370 -28.340 1.00 97.94 537 GLN A O 1
ATOM 4130 N N . GLY A 1 538 ? 4.988 -1.428 -27.053 1.00 97.31 538 GLY A N 1
ATOM 4131 C CA . GLY A 1 538 ? 5.673 -0.275 -27.644 1.00 97.31 538 GLY A CA 1
ATOM 4132 C C . GLY A 1 538 ? 5.459 1.051 -26.908 1.00 97.31 538 GLY A C 1
ATOM 4133 O O . GLY A 1 538 ? 5.498 2.098 -27.550 1.00 97.31 538 GLY A O 1
ATOM 4134 N N . TRP A 1 539 ? 5.164 1.014 -25.605 1.00 97.00 539 TRP A N 1
ATOM 4135 C CA . TRP A 1 539 ? 5.124 2.199 -24.744 1.00 97.00 539 TRP A CA 1
ATOM 4136 C C . TRP A 1 539 ? 6.536 2.608 -24.329 1.00 97.00 539 TRP A C 1
ATOM 4138 O O . TRP A 1 539 ? 7.290 1.761 -23.856 1.00 97.00 539 TRP A O 1
ATOM 4148 N N . GLY A 1 540 ? 6.866 3.896 -24.426 1.00 95.12 540 GLY A N 1
ATOM 4149 C CA . GLY A 1 540 ? 8.196 4.403 -24.085 1.00 95.12 540 GLY A CA 1
ATOM 4150 C C . GLY A 1 540 ? 9.288 4.013 -25.091 1.00 95.12 540 GLY A C 1
ATOM 4151 O O . GLY A 1 540 ? 9.035 3.368 -26.109 1.00 95.12 540 GLY A O 1
ATOM 4152 N N . ASP A 1 541 ? 10.512 4.449 -24.809 1.00 95.94 541 ASP A N 1
ATOM 4153 C CA . ASP A 1 541 ? 11.707 4.239 -25.628 1.00 95.94 541 ASP A CA 1
ATOM 4154 C C . ASP A 1 541 ? 12.768 3.386 -24.898 1.00 95.94 541 ASP A C 1
ATOM 4156 O O . ASP A 1 541 ? 12.510 2.780 -23.853 1.00 95.94 541 ASP A O 1
ATOM 4160 N N . ASP A 1 542 ? 13.988 3.334 -25.441 1.00 97.50 542 ASP A N 1
ATOM 4161 C CA . ASP A 1 542 ? 15.102 2.593 -24.840 1.00 97.50 542 ASP A CA 1
ATOM 4162 C C . ASP A 1 542 ? 15.471 3.119 -23.433 1.00 97.50 542 ASP A C 1
ATOM 4164 O O . ASP A 1 542 ? 15.890 2.339 -22.572 1.00 97.50 542 ASP A O 1
ATOM 4168 N N . LEU A 1 543 ? 15.255 4.408 -23.144 1.00 97.62 543 LEU A N 1
ATOM 4169 C CA . LEU A 1 543 ? 15.488 4.985 -21.816 1.00 97.62 543 LEU A CA 1
ATOM 4170 C C . LEU A 1 543 ? 14.350 4.655 -20.835 1.00 97.62 543 LEU A C 1
ATOM 4172 O O . LEU A 1 543 ? 14.613 4.380 -19.662 1.00 97.62 543 LEU A O 1
ATOM 4176 N N . ALA A 1 544 ? 13.103 4.571 -21.302 1.00 97.25 544 ALA A N 1
ATOM 4177 C CA . ALA A 1 544 ? 11.998 4.022 -20.513 1.00 97.25 544 ALA A CA 1
ATOM 4178 C C . ALA A 1 544 ? 12.230 2.537 -20.166 1.00 97.25 544 ALA A C 1
ATOM 4180 O O . ALA A 1 544 ? 12.011 2.119 -19.026 1.00 97.25 544 ALA A O 1
ATOM 4181 N N . TYR A 1 545 ? 12.759 1.744 -21.106 1.00 98.25 545 TYR A N 1
ATOM 4182 C CA . TYR A 1 545 ? 13.161 0.361 -20.831 1.00 98.25 545 TYR A CA 1
ATOM 4183 C C . TYR A 1 545 ? 14.315 0.282 -19.816 1.00 98.25 545 TYR A C 1
ATOM 4185 O O . TYR A 1 545 ? 14.301 -0.567 -18.921 1.00 98.25 545 TYR A O 1
ATOM 4193 N N . ALA A 1 546 ? 15.288 1.198 -19.880 1.00 98.06 546 ALA A N 1
ATOM 4194 C CA . ALA A 1 546 ? 16.333 1.315 -18.861 1.00 98.06 546 ALA A CA 1
ATOM 4195 C C . ALA A 1 546 ? 15.767 1.621 -17.463 1.00 98.06 546 ALA A C 1
ATOM 4197 O O . ALA A 1 546 ? 16.206 1.023 -16.476 1.00 98.06 546 ALA A O 1
ATOM 4198 N N . ALA A 1 547 ? 14.767 2.502 -17.368 1.00 96.94 547 ALA A N 1
ATOM 4199 C CA . ALA A 1 547 ? 14.076 2.780 -16.112 1.00 96.94 547 ALA A CA 1
ATOM 4200 C C . ALA A 1 547 ? 13.337 1.541 -15.574 1.00 96.94 547 ALA A C 1
ATOM 4202 O O . ALA A 1 547 ? 13.417 1.256 -14.377 1.00 96.94 547 ALA A O 1
ATOM 4203 N N . HIS A 1 548 ? 12.701 0.746 -16.441 1.00 97.75 548 HIS A N 1
ATOM 4204 C CA . HIS A 1 548 ? 12.106 -0.535 -16.044 1.00 97.75 548 HIS A CA 1
ATOM 4205 C C . HIS A 1 548 ? 13.150 -1.525 -15.511 1.00 97.75 548 HIS A C 1
ATOM 4207 O O . HIS A 1 548 ? 12.940 -2.137 -14.466 1.00 97.75 548 HIS A O 1
ATOM 4213 N N . LEU A 1 549 ? 14.317 -1.639 -16.153 1.00 98.12 549 LEU A N 1
ATOM 4214 C CA . LEU A 1 549 ? 15.413 -2.472 -15.644 1.00 98.12 549 LEU A CA 1
ATOM 4215 C C . LEU A 1 549 ? 15.891 -2.018 -14.254 1.00 98.12 549 LEU A C 1
ATOM 4217 O O . LEU A 1 549 ? 16.142 -2.863 -13.391 1.00 98.12 549 LEU A O 1
ATOM 4221 N N . LYS A 1 550 ? 15.967 -0.701 -14.004 1.00 97.00 550 LYS A N 1
ATOM 4222 C CA . LYS A 1 550 ? 16.257 -0.151 -12.667 1.00 97.00 550 LYS A CA 1
ATOM 4223 C C . LYS A 1 550 ? 15.197 -0.568 -11.645 1.00 97.00 550 LYS A C 1
ATOM 4225 O O . LYS A 1 550 ? 15.575 -1.015 -10.562 1.00 97.00 550 LYS A O 1
ATOM 4230 N N . LYS A 1 551 ? 13.904 -0.482 -11.988 1.00 95.62 551 LYS A N 1
ATOM 4231 C CA . LYS A 1 551 ? 12.789 -0.928 -11.126 1.00 95.62 551 LYS A CA 1
ATOM 4232 C C . LYS A 1 551 ? 12.827 -2.430 -10.851 1.00 95.62 551 LYS A C 1
ATOM 4234 O O . LYS A 1 551 ? 12.601 -2.838 -9.717 1.00 95.62 551 LYS A O 1
ATOM 4239 N N . GLN A 1 552 ? 13.173 -3.256 -11.838 1.00 97.69 552 GLN A N 1
ATOM 4240 C CA . GLN A 1 552 ? 13.286 -4.704 -11.641 1.00 97.69 552 GLN A CA 1
ATOM 4241 C C . GLN A 1 552 ? 14.417 -5.059 -10.669 1.00 97.69 552 GLN A C 1
ATOM 4243 O O . GLN A 1 552 ? 14.202 -5.851 -9.754 1.00 97.69 552 GLN A O 1
ATOM 4248 N N . LEU A 1 553 ? 15.591 -4.424 -10.791 1.00 98.31 553 LEU A N 1
ATOM 4249 C CA . LEU A 1 553 ? 16.660 -4.574 -9.794 1.00 98.31 553 LEU A CA 1
ATOM 4250 C C . LEU A 1 553 ? 16.193 -4.154 -8.393 1.00 98.31 553 LEU A C 1
ATOM 4252 O O . LEU A 1 553 ? 16.498 -4.834 -7.413 1.00 98.31 553 LEU A O 1
ATOM 4256 N N . GLU A 1 554 ? 15.422 -3.068 -8.297 1.00 97.12 554 GLU A N 1
ATOM 4257 C CA . GLU A 1 554 ? 14.838 -2.621 -7.034 1.00 97.12 554 GLU A CA 1
ATOM 4258 C C . GLU A 1 554 ? 13.875 -3.669 -6.447 1.00 97.12 554 GLU A C 1
ATOM 4260 O O . GLU A 1 554 ? 14.031 -4.053 -5.290 1.00 97.12 554 GLU A O 1
ATOM 4265 N N . ASN A 1 555 ? 12.912 -4.170 -7.223 1.00 97.81 555 ASN A N 1
ATOM 4266 C CA . ASN A 1 555 ? 11.902 -5.138 -6.776 1.00 97.81 555 ASN A CA 1
ATOM 4267 C C . ASN A 1 555 ? 12.505 -6.474 -6.322 1.00 97.81 555 ASN A C 1
ATOM 4269 O O . ASN A 1 555 ? 12.067 -7.050 -5.320 1.00 97.81 555 ASN A O 1
ATOM 4273 N N . ILE A 1 556 ? 13.550 -6.941 -7.006 1.00 98.75 556 ILE A N 1
ATOM 4274 C CA . ILE A 1 556 ? 14.293 -8.133 -6.589 1.00 98.75 556 ILE A CA 1
ATOM 4275 C C . ILE A 1 556 ? 15.031 -7.857 -5.268 1.00 98.75 556 ILE A C 1
ATOM 4277 O O . ILE A 1 556 ? 14.939 -8.638 -4.318 1.00 98.75 556 ILE A O 1
ATOM 4281 N N . ALA A 1 557 ? 15.707 -6.709 -5.157 1.00 98.62 557 ALA A N 1
ATOM 4282 C CA . ALA A 1 557 ? 16.419 -6.328 -3.939 1.00 98.62 557 ALA A CA 1
ATOM 4283 C C . ALA A 1 557 ? 15.486 -6.149 -2.732 1.00 98.62 557 ALA A C 1
ATOM 4285 O O . ALA A 1 557 ? 15.842 -6.569 -1.632 1.00 98.62 557 ALA A O 1
ATOM 4286 N N . ARG A 1 558 ? 14.281 -5.598 -2.933 1.00 98.50 558 ARG A N 1
ATOM 4287 C CA . ARG A 1 558 ? 13.229 -5.498 -1.906 1.00 98.50 558 ARG A CA 1
ATOM 4288 C C . ARG A 1 558 ? 12.911 -6.871 -1.306 1.00 98.50 558 ARG A C 1
ATOM 4290 O O . ARG A 1 558 ? 12.867 -6.996 -0.085 1.00 98.50 558 ARG A O 1
ATOM 4297 N N . THR A 1 559 ? 12.771 -7.895 -2.149 1.00 98.75 559 THR A N 1
ATOM 4298 C CA . THR A 1 559 ? 12.505 -9.277 -1.716 1.00 98.75 559 THR A CA 1
ATOM 4299 C C . THR A 1 559 ? 13.646 -9.835 -0.867 1.00 98.75 559 THR A C 1
ATOM 4301 O O . THR A 1 559 ? 13.414 -10.347 0.227 1.00 98.75 559 THR A O 1
ATOM 4304 N N . ILE A 1 560 ? 14.888 -9.684 -1.337 1.00 98.88 560 ILE A N 1
ATOM 4305 C CA . ILE A 1 560 ? 16.085 -10.163 -0.631 1.00 98.88 560 ILE A CA 1
ATOM 4306 C C . ILE A 1 560 ? 16.242 -9.457 0.721 1.00 98.88 560 ILE A C 1
ATOM 4308 O O . ILE A 1 560 ? 16.486 -10.112 1.733 1.00 98.88 560 ILE A O 1
ATOM 4312 N N . VAL A 1 561 ? 16.082 -8.130 0.754 1.00 98.75 561 VAL A N 1
ATOM 4313 C CA . VAL A 1 561 ? 16.200 -7.334 1.983 1.00 98.75 561 VAL A CA 1
ATOM 4314 C C . VAL A 1 561 ? 15.147 -7.746 3.005 1.00 98.75 561 VAL A C 1
ATOM 4316 O O . VAL A 1 561 ? 15.506 -7.966 4.156 1.00 98.75 561 VAL A O 1
ATOM 4319 N N . ASP A 1 562 ? 13.879 -7.886 2.613 1.00 98.69 562 ASP A N 1
ATOM 4320 C CA . ASP A 1 562 ? 12.807 -8.271 3.541 1.00 98.69 562 ASP A CA 1
ATOM 4321 C C . ASP A 1 562 ? 13.105 -9.616 4.212 1.00 98.69 562 ASP A C 1
ATOM 4323 O O . ASP A 1 562 ? 13.120 -9.711 5.442 1.00 98.69 562 ASP A O 1
ATOM 4327 N N . ILE A 1 563 ? 13.458 -10.624 3.408 1.00 98.69 563 ILE A N 1
ATOM 4328 C CA . ILE A 1 563 ? 13.787 -11.957 3.912 1.00 98.69 563 ILE A CA 1
ATOM 4329 C C . ILE A 1 563 ? 15.017 -11.891 4.823 1.00 98.69 563 ILE A C 1
ATOM 4331 O O . ILE A 1 563 ? 14.925 -12.240 5.999 1.00 98.69 563 ILE A O 1
ATOM 4335 N N . ARG A 1 564 ? 16.158 -11.387 4.333 1.00 98.69 564 ARG A N 1
ATOM 4336 C CA . ARG A 1 564 ? 17.422 -11.401 5.091 1.00 98.69 564 ARG A CA 1
ATOM 4337 C C . ARG A 1 564 ? 17.364 -10.555 6.364 1.00 98.69 564 ARG A C 1
ATOM 4339 O O . ARG A 1 564 ? 17.983 -10.904 7.371 1.00 98.69 564 ARG A O 1
ATOM 4346 N N . VAL A 1 565 ? 16.597 -9.463 6.379 1.00 98.69 565 VAL A N 1
ATOM 4347 C CA . VAL A 1 565 ? 16.350 -8.691 7.605 1.00 98.69 565 VAL A CA 1
ATOM 4348 C C . VAL A 1 565 ? 15.657 -9.572 8.646 1.00 98.69 565 VAL A C 1
ATOM 4350 O O . VAL A 1 565 ? 16.047 -9.577 9.815 1.00 98.69 565 VAL A O 1
ATOM 4353 N N . HIS A 1 566 ? 14.664 -10.360 8.268 1.00 98.50 566 HIS A N 1
ATOM 4354 C CA . HIS A 1 566 ? 13.917 -11.140 9.245 1.00 98.50 566 HIS A CA 1
ATOM 4355 C C . HIS A 1 566 ? 14.524 -12.497 9.591 1.00 98.50 566 HIS A C 1
ATOM 4357 O O . HIS A 1 566 ? 14.364 -12.923 10.735 1.00 98.50 566 HIS A O 1
ATOM 4363 N N . THR A 1 567 ? 15.224 -13.151 8.664 1.00 97.88 567 THR A N 1
ATOM 4364 C CA . THR A 1 567 ? 15.741 -14.517 8.843 1.00 97.88 567 THR A CA 1
ATOM 4365 C C . THR A 1 567 ? 17.244 -14.571 9.110 1.00 97.88 567 THR A C 1
ATOM 4367 O O . THR A 1 567 ? 17.708 -15.504 9.760 1.00 97.88 567 THR A O 1
ATOM 4370 N N . GLU A 1 568 ? 18.007 -13.569 8.663 1.00 97.69 568 GLU A N 1
ATOM 4371 C CA . GLU A 1 568 ? 19.480 -13.558 8.721 1.00 97.69 568 GLU A CA 1
ATOM 4372 C C . GLU A 1 568 ? 20.054 -12.403 9.555 1.00 97.69 568 GLU A C 1
ATOM 4374 O O . GLU A 1 568 ? 21.265 -12.284 9.706 1.00 97.69 568 GLU A O 1
ATOM 4379 N N . ASN A 1 569 ? 19.195 -11.576 10.159 1.00 97.00 569 ASN A N 1
ATOM 4380 C CA . ASN A 1 569 ? 19.576 -10.396 10.943 1.00 97.00 569 ASN A CA 1
ATOM 4381 C C . ASN A 1 569 ? 20.361 -9.332 10.162 1.00 97.00 569 ASN A C 1
ATOM 4383 O O . ASN A 1 569 ? 21.091 -8.555 10.781 1.00 97.00 569 ASN A O 1
ATOM 4387 N N . MET A 1 570 ? 20.156 -9.237 8.843 1.00 98.12 570 MET A N 1
ATOM 4388 C CA . MET A 1 570 ? 20.807 -8.229 7.999 1.00 98.12 570 MET A CA 1
ATOM 4389 C C . MET A 1 570 ? 20.679 -6.828 8.620 1.00 98.12 570 MET A C 1
ATOM 4391 O O . MET A 1 570 ? 19.567 -6.396 8.958 1.00 98.12 570 MET A O 1
ATOM 4395 N N . THR A 1 571 ? 21.799 -6.145 8.863 1.00 98.31 571 THR A N 1
ATOM 4396 C CA . THR A 1 571 ? 21.824 -4.827 9.520 1.00 98.31 571 THR A CA 1
ATOM 4397 C C . THR A 1 571 ? 21.458 -3.705 8.554 1.00 98.31 571 THR A C 1
ATOM 4399 O O . THR A 1 571 ? 21.442 -3.884 7.338 1.00 98.31 571 THR A O 1
ATOM 4402 N N . ARG A 1 572 ? 21.191 -2.509 9.085 1.00 9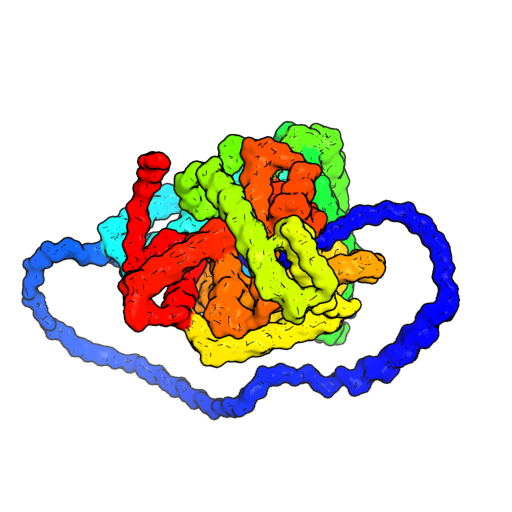7.75 572 ARG A N 1
ATOM 4403 C CA . ARG A 1 572 ? 20.935 -1.321 8.263 1.00 97.75 572 ARG A CA 1
ATOM 4404 C C . ARG A 1 572 ? 22.099 -1.018 7.317 1.00 97.75 572 ARG A C 1
ATOM 4406 O O . ARG A 1 572 ? 21.876 -0.691 6.157 1.00 97.75 572 ARG A O 1
ATOM 4413 N N . GLU A 1 573 ? 23.327 -1.128 7.810 1.00 98.31 573 GLU A N 1
ATOM 4414 C CA . GLU A 1 573 ? 24.552 -0.881 7.046 1.00 98.31 573 GLU A CA 1
ATOM 4415 C C . GLU A 1 573 ? 24.745 -1.944 5.960 1.00 98.31 573 GLU A C 1
ATOM 4417 O O . GLU A 1 573 ? 25.185 -1.636 4.854 1.00 98.31 573 GLU A O 1
ATOM 4422 N N . GLU A 1 574 ? 24.383 -3.195 6.253 1.00 98.62 574 GLU A N 1
ATOM 4423 C CA . GLU A 1 574 ? 24.380 -4.273 5.265 1.00 98.62 574 GLU A CA 1
ATOM 4424 C C . GLU A 1 574 ? 23.330 -4.048 4.180 1.00 98.62 574 GLU A C 1
ATOM 4426 O O . GLU A 1 574 ? 23.646 -4.249 3.009 1.00 98.62 574 GLU A O 1
ATOM 4431 N N . VAL A 1 575 ? 22.127 -3.587 4.541 1.00 98.62 575 VAL A N 1
ATOM 4432 C CA . VAL A 1 575 ? 21.088 -3.197 3.575 1.00 98.62 575 VAL A CA 1
ATOM 4433 C C . VAL A 1 575 ? 21.574 -2.044 2.703 1.00 98.62 575 VAL A C 1
ATOM 4435 O O . VAL A 1 575 ? 21.464 -2.128 1.485 1.00 98.62 575 VAL A O 1
ATOM 4438 N N . GLU A 1 576 ? 22.161 -0.998 3.290 1.00 98.25 576 GLU A N 1
ATOM 4439 C CA . GLU A 1 576 ? 22.711 0.135 2.536 1.00 98.25 576 GLU A CA 1
ATOM 4440 C C . GLU A 1 576 ? 23.769 -0.306 1.527 1.00 98.25 576 GLU A C 1
ATOM 4442 O O . GLU A 1 576 ? 23.656 0.001 0.338 1.00 98.25 576 GLU A O 1
ATOM 4447 N N . ARG A 1 577 ? 24.746 -1.098 1.972 1.00 98.38 577 ARG A N 1
ATOM 4448 C CA . ARG A 1 577 ? 25.788 -1.637 1.101 1.00 98.38 577 ARG A CA 1
ATOM 4449 C C . ARG A 1 577 ? 25.213 -2.532 0.003 1.00 98.38 577 ARG A C 1
ATOM 4451 O O . ARG A 1 577 ? 25.524 -2.332 -1.160 1.00 98.38 577 ARG A O 1
ATOM 4458 N N . PHE A 1 578 ? 24.350 -3.486 0.344 1.00 98.56 578 PHE A N 1
ATOM 4459 C CA . PHE A 1 578 ? 23.752 -4.397 -0.635 1.00 98.56 578 PHE A CA 1
ATOM 4460 C C . PHE A 1 578 ? 22.942 -3.647 -1.699 1.00 98.56 578 PHE A C 1
ATOM 4462 O O . PHE A 1 578 ? 23.120 -3.867 -2.895 1.00 98.56 578 PHE A O 1
ATOM 4469 N N . VAL A 1 579 ? 22.081 -2.723 -1.277 1.00 97.88 579 VAL A N 1
ATOM 4470 C CA . VAL A 1 579 ? 21.201 -1.989 -2.192 1.00 97.88 579 VAL A CA 1
ATOM 4471 C C . VAL A 1 579 ? 21.999 -1.058 -3.115 1.00 97.88 579 VAL A C 1
ATOM 4473 O O . VAL A 1 579 ? 21.667 -0.931 -4.293 1.00 97.88 579 VAL A O 1
ATOM 4476 N N . THR A 1 580 ? 23.074 -0.446 -2.614 1.00 96.25 580 THR A N 1
ATOM 4477 C CA . THR A 1 580 ? 23.902 0.482 -3.404 1.00 96.25 580 THR A CA 1
ATOM 4478 C C . THR A 1 580 ? 24.947 -0.209 -4.278 1.00 96.25 580 THR A C 1
ATOM 4480 O O . THR A 1 580 ? 25.216 0.245 -5.390 1.00 96.25 580 THR A O 1
ATOM 4483 N N . GLU A 1 581 ? 25.546 -1.303 -3.810 1.00 95.38 581 GLU A N 1
ATOM 4484 C CA . GLU A 1 581 ? 26.653 -1.969 -4.505 1.00 95.38 581 GLU A CA 1
ATOM 4485 C C . GLU A 1 581 ? 26.201 -3.141 -5.378 1.00 95.38 581 GLU A C 1
ATOM 4487 O O . GLU A 1 581 ? 26.749 -3.324 -6.463 1.00 95.38 581 GLU A O 1
ATOM 4492 N N . GLU A 1 582 ? 25.204 -3.915 -4.941 1.00 95.31 582 GLU A N 1
ATOM 4493 C CA . GLU A 1 582 ? 24.737 -5.101 -5.671 1.00 95.31 582 GLU A CA 1
ATOM 4494 C C . GLU A 1 582 ? 23.474 -4.807 -6.485 1.00 95.31 582 GLU A C 1
ATOM 4496 O O . GLU A 1 582 ? 23.413 -5.153 -7.666 1.00 95.31 582 GLU A O 1
ATOM 4501 N N . ALA A 1 583 ? 22.486 -4.131 -5.885 1.00 96.44 583 ALA A N 1
ATOM 4502 C CA . ALA A 1 583 ? 21.225 -3.796 -6.555 1.00 96.44 583 ALA A CA 1
ATOM 4503 C C . ALA A 1 583 ? 21.280 -2.510 -7.398 1.00 96.44 583 ALA A C 1
ATOM 4505 O O . ALA A 1 583 ? 20.312 -2.198 -8.098 1.00 96.44 583 ALA A O 1
ATOM 4506 N N . MET A 1 584 ? 22.403 -1.781 -7.356 1.00 95.81 584 MET A N 1
ATOM 4507 C CA . MET A 1 584 ? 22.653 -0.581 -8.164 1.00 95.81 584 MET A CA 1
ATOM 4508 C C . MET A 1 584 ? 21.596 0.522 -7.964 1.00 95.81 584 MET A C 1
ATOM 4510 O O . MET A 1 584 ? 21.188 1.194 -8.914 1.00 95.81 584 MET A O 1
ATOM 4514 N N . GLN A 1 585 ? 21.121 0.693 -6.726 1.00 94.12 585 GLN A N 1
ATOM 4515 C CA . GLN A 1 585 ? 20.147 1.723 -6.360 1.00 94.12 585 GLN A CA 1
ATOM 4516 C C . GLN A 1 585 ? 20.770 2.824 -5.503 1.00 94.12 585 GLN A C 1
ATOM 4518 O O . GLN A 1 585 ? 21.783 2.637 -4.836 1.00 94.12 585 GLN A O 1
ATOM 4523 N N . ASP A 1 586 ? 20.121 3.982 -5.474 1.00 89.44 586 ASP A N 1
ATOM 4524 C CA . ASP A 1 586 ? 20.564 5.117 -4.675 1.00 89.44 586 ASP A CA 1
ATOM 4525 C C . ASP A 1 586 ? 20.315 4.882 -3.173 1.00 89.44 586 ASP A C 1
ATOM 4527 O O . ASP A 1 586 ? 19.400 4.160 -2.764 1.00 89.44 586 ASP A O 1
ATOM 4531 N N . VAL A 1 587 ? 21.110 5.533 -2.315 1.00 89.00 587 VAL A N 1
ATOM 4532 C CA . VAL A 1 587 ? 21.076 5.345 -0.847 1.00 89.00 587 VAL A CA 1
ATOM 4533 C C . VAL A 1 587 ? 19.685 5.558 -0.236 1.00 89.00 587 VAL A C 1
ATOM 4535 O O . VAL A 1 587 ? 19.327 4.940 0.769 1.00 89.00 587 VAL A O 1
ATOM 4538 N N . GLN A 1 588 ? 18.864 6.417 -0.838 1.00 85.12 588 GLN A N 1
ATOM 4539 C CA . GLN A 1 588 ? 17.503 6.646 -0.369 1.00 85.12 588 GLN A CA 1
ATOM 4540 C C . GLN A 1 588 ? 16.599 5.416 -0.511 1.00 85.12 588 GLN A C 1
ATOM 4542 O O . GLN A 1 588 ? 15.767 5.173 0.365 1.00 85.12 588 GLN A O 1
ATOM 4547 N N . PHE A 1 589 ? 16.805 4.595 -1.545 1.00 88.69 589 PHE A N 1
ATOM 4548 C CA . PHE A 1 589 ? 16.069 3.351 -1.727 1.00 88.69 589 PHE A CA 1
ATOM 4549 C C . PHE A 1 589 ? 16.439 2.367 -0.625 1.00 88.69 589 PHE A C 1
ATOM 4551 O O . PHE A 1 589 ? 15.550 1.759 -0.037 1.00 88.69 589 PHE A O 1
ATOM 4558 N N . ALA A 1 590 ? 17.716 2.301 -0.241 1.00 93.75 590 ALA A N 1
ATOM 4559 C CA . ALA A 1 590 ? 18.145 1.478 0.884 1.00 93.75 590 ALA A CA 1
ATOM 4560 C C . ALA A 1 590 ? 17.501 1.917 2.207 1.00 93.75 590 ALA A C 1
ATOM 4562 O O . ALA A 1 590 ? 16.995 1.089 2.966 1.00 93.75 590 ALA A O 1
ATOM 4563 N N . ARG A 1 591 ? 17.453 3.231 2.466 1.00 92.25 591 ARG A N 1
ATOM 4564 C CA . ARG A 1 591 ? 16.780 3.797 3.649 1.00 92.25 591 ARG A CA 1
ATOM 4565 C C . ARG A 1 591 ? 15.290 3.453 3.666 1.00 92.25 591 ARG A C 1
ATOM 4567 O O . ARG A 1 591 ? 14.760 3.105 4.721 1.00 92.25 591 ARG A O 1
ATOM 4574 N N . ASN A 1 592 ? 14.629 3.525 2.512 1.00 88.94 592 ASN A N 1
ATOM 4575 C CA . ASN A 1 592 ? 13.224 3.161 2.376 1.00 88.94 592 ASN A CA 1
ATOM 4576 C C . ASN A 1 592 ? 12.982 1.660 2.574 1.00 88.94 592 ASN A C 1
ATOM 4578 O O . ASN A 1 592 ? 12.074 1.291 3.313 1.00 88.94 592 ASN A O 1
ATOM 4582 N N . MET A 1 593 ? 13.799 0.800 1.959 1.00 95.81 593 MET A N 1
ATOM 4583 C CA . MET A 1 593 ? 13.708 -0.653 2.132 1.00 95.81 593 MET A CA 1
ATOM 4584 C C . MET A 1 593 ? 13.932 -1.046 3.590 1.00 95.81 593 MET A C 1
ATOM 4586 O O . MET A 1 593 ? 13.142 -1.810 4.130 1.00 95.81 593 MET A O 1
ATOM 4590 N N . TRP A 1 594 ? 14.933 -0.465 4.259 1.00 97.50 594 TRP A N 1
ATOM 4591 C CA . TRP A 1 594 ? 15.155 -0.681 5.689 1.00 97.50 594 TRP A CA 1
ATOM 4592 C C . TRP A 1 594 ? 13.925 -0.301 6.518 1.00 97.50 594 TRP A C 1
ATOM 4594 O O . TRP A 1 594 ? 13.467 -1.092 7.340 1.00 97.50 594 TRP A O 1
ATOM 4604 N N . ARG A 1 595 ? 13.346 0.886 6.277 1.00 95.12 595 ARG A N 1
ATOM 4605 C CA . ARG A 1 595 ? 12.123 1.312 6.973 1.00 95.12 595 ARG A CA 1
ATOM 4606 C C . ARG A 1 595 ? 10.973 0.333 6.731 1.00 95.12 595 ARG A C 1
ATOM 4608 O O . ARG A 1 595 ? 10.364 -0.116 7.693 1.00 95.12 595 ARG A O 1
ATOM 4615 N N . ARG A 1 596 ? 10.706 -0.035 5.478 1.00 94.81 596 ARG A N 1
ATOM 4616 C CA . ARG A 1 596 ? 9.590 -0.923 5.110 1.00 94.81 596 ARG A CA 1
ATOM 4617 C C . ARG A 1 596 ? 9.771 -2.361 5.589 1.00 94.81 596 ARG A C 1
ATOM 4619 O O . ARG A 1 596 ? 8.780 -2.983 5.967 1.00 94.81 596 ARG A O 1
ATOM 4626 N N . ALA A 1 597 ? 11.002 -2.862 5.645 1.00 97.00 597 ALA A N 1
ATOM 4627 C CA . ALA A 1 597 ? 11.297 -4.159 6.245 1.00 97.00 597 ALA A CA 1
ATOM 4628 C C . ALA A 1 597 ? 10.957 -4.158 7.747 1.00 97.00 597 ALA A C 1
ATOM 4630 O O . ALA A 1 597 ? 10.445 -5.142 8.261 1.00 97.00 597 ALA A O 1
ATOM 4631 N N . MET A 1 598 ? 11.141 -3.036 8.456 1.00 96.25 598 MET A N 1
ATOM 4632 C CA . MET A 1 598 ? 10.704 -2.930 9.855 1.00 96.25 598 MET A CA 1
ATOM 4633 C C . MET A 1 598 ? 9.179 -2.862 10.007 1.00 96.25 598 MET A C 1
ATOM 4635 O O . MET A 1 598 ? 8.645 -3.419 10.960 1.00 96.25 598 MET A O 1
ATOM 4639 N N . THR A 1 599 ? 8.484 -2.150 9.113 1.00 94.44 599 THR A N 1
ATOM 4640 C CA . THR A 1 599 ? 7.096 -1.713 9.360 1.00 94.44 599 THR A CA 1
ATOM 4641 C C . THR A 1 599 ? 6.019 -2.486 8.609 1.00 94.44 599 THR A C 1
ATOM 4643 O O . THR A 1 599 ? 4.853 -2.390 8.973 1.00 94.44 599 THR A O 1
ATOM 4646 N N . THR A 1 600 ? 6.360 -3.184 7.524 1.00 92.38 600 THR A N 1
ATOM 4647 C CA . THR A 1 600 ? 5.358 -3.733 6.588 1.00 92.38 600 THR A CA 1
ATOM 4648 C C . THR A 1 600 ? 5.669 -5.144 6.093 1.00 92.38 600 THR A C 1
ATOM 4650 O O . THR A 1 600 ? 5.046 -5.605 5.146 1.00 92.38 600 THR A O 1
ATOM 4653 N N . SER A 1 601 ? 6.607 -5.868 6.699 1.00 94.50 601 SER A N 1
ATOM 4654 C CA . SER A 1 601 ? 6.977 -7.204 6.219 1.00 94.50 601 SER A CA 1
ATOM 4655 C C . SER A 1 601 ? 5.789 -8.192 6.214 1.00 94.50 601 SER A C 1
ATOM 4657 O O . SER A 1 601 ? 4.994 -8.194 7.165 1.00 94.50 601 SER A O 1
ATOM 4659 N N . PRO A 1 602 ? 5.628 -9.042 5.176 1.00 97.00 602 PRO A N 1
ATOM 4660 C CA . PRO A 1 602 ? 6.546 -9.300 4.054 1.00 97.00 602 PRO A CA 1
ATOM 4661 C C . PRO A 1 602 ? 6.278 -8.474 2.780 1.00 97.00 602 PRO A C 1
ATOM 4663 O O . PRO A 1 602 ? 6.591 -8.919 1.676 1.00 97.00 602 PRO A O 1
ATOM 4666 N N . GLN A 1 603 ? 5.670 -7.289 2.892 1.00 96.38 603 GLN A N 1
ATOM 4667 C CA . GLN A 1 603 ? 5.129 -6.537 1.751 1.00 96.38 603 GLN A CA 1
ATOM 4668 C C . GLN A 1 603 ? 6.133 -6.239 0.633 1.00 96.38 603 GLN A C 1
ATOM 4670 O O . GLN A 1 603 ? 5.766 -6.225 -0.541 1.00 96.38 603 GLN A O 1
ATOM 4675 N N . LEU A 1 604 ? 7.411 -6.073 0.964 1.00 97.00 604 LEU A N 1
ATOM 4676 C CA . LEU A 1 604 ? 8.468 -5.836 -0.018 1.00 97.00 604 LEU A CA 1
ATOM 4677 C C . LEU A 1 604 ? 8.661 -6.999 -1.011 1.00 97.00 604 LEU A C 1
ATOM 4679 O O . LEU A 1 604 ? 9.205 -6.784 -2.091 1.00 97.00 604 LEU A O 1
ATOM 4683 N N . THR A 1 605 ? 8.201 -8.205 -0.673 1.00 98.44 605 THR A N 1
ATOM 4684 C CA . THR A 1 605 ? 8.321 -9.403 -1.521 1.00 98.44 605 THR A CA 1
ATOM 4685 C C . THR A 1 605 ? 7.258 -9.480 -2.623 1.00 98.44 605 THR A C 1
ATOM 4687 O O . THR A 1 605 ? 7.441 -10.190 -3.612 1.00 98.44 605 THR A O 1
ATOM 4690 N N . PHE A 1 606 ? 6.150 -8.741 -2.487 1.00 98.19 606 PHE A N 1
ATOM 4691 C CA . PHE A 1 606 ? 4.969 -8.905 -3.342 1.00 98.19 606 PHE A CA 1
ATOM 4692 C C . PHE A 1 606 ? 5.236 -8.547 -4.804 1.00 98.19 606 PHE A C 1
ATOM 4694 O O . PHE A 1 606 ? 4.742 -9.232 -5.692 1.00 98.19 606 PHE A O 1
ATOM 4701 N N . TYR A 1 607 ? 6.059 -7.525 -5.050 1.00 97.75 607 TYR A N 1
ATOM 4702 C CA . TYR A 1 607 ? 6.397 -7.045 -6.392 1.00 97.75 607 TYR A CA 1
ATOM 4703 C C . TYR A 1 607 ? 7.017 -8.146 -7.258 1.00 97.75 607 TYR A C 1
ATOM 4705 O O . TYR A 1 607 ? 6.523 -8.451 -8.340 1.00 97.75 607 TYR A O 1
ATOM 4713 N N . TRP A 1 608 ? 8.088 -8.770 -6.761 1.00 98.19 608 TRP A N 1
ATOM 4714 C CA . TRP A 1 608 ? 8.818 -9.794 -7.505 1.00 98.19 608 TRP A CA 1
ATOM 4715 C C . TRP A 1 608 ? 8.037 -11.109 -7.587 1.00 98.19 608 TRP A C 1
ATOM 4717 O O . TRP A 1 608 ? 7.938 -11.698 -8.664 1.00 98.19 608 TRP A O 1
ATOM 4727 N N . LEU A 1 609 ? 7.427 -11.552 -6.480 1.00 98.31 609 LEU A N 1
ATOM 4728 C CA . LEU A 1 609 ? 6.588 -12.758 -6.471 1.00 98.31 609 LEU A CA 1
ATOM 4729 C C . LEU A 1 609 ? 5.408 -12.625 -7.440 1.00 98.31 609 LEU A C 1
ATOM 4731 O O . LEU A 1 609 ? 5.120 -13.541 -8.212 1.00 98.31 609 LEU A O 1
ATOM 4735 N N . GLY A 1 610 ? 4.747 -11.472 -7.417 1.00 97.69 610 GLY A N 1
ATOM 4736 C CA . GLY A 1 610 ? 3.596 -11.186 -8.251 1.00 97.69 610 GLY A CA 1
ATOM 4737 C C . GLY A 1 610 ? 3.951 -11.052 -9.732 1.00 97.69 610 GLY A C 1
ATOM 4738 O O . GLY A 1 610 ? 3.324 -11.724 -10.549 1.00 97.69 610 GLY A O 1
ATOM 4739 N N . ASP A 1 611 ? 4.974 -10.263 -10.093 1.00 97.31 611 ASP A N 1
ATOM 4740 C CA . ASP A 1 611 ? 5.399 -10.110 -11.498 1.00 97.31 611 ASP A CA 1
ATOM 4741 C C . ASP A 1 611 ? 5.813 -11.454 -12.098 1.00 97.31 611 ASP A C 1
ATOM 4743 O O . ASP A 1 611 ? 5.294 -11.850 -13.141 1.00 97.31 611 ASP A O 1
ATOM 4747 N N . THR A 1 612 ? 6.688 -12.202 -11.417 1.00 96.31 612 THR A N 1
ATOM 4748 C CA . THR A 1 612 ? 7.169 -13.501 -11.919 1.00 96.31 612 THR A CA 1
ATOM 4749 C C . THR A 1 612 ? 6.031 -14.504 -12.104 1.00 96.31 612 THR A C 1
ATOM 4751 O O . THR A 1 612 ? 5.998 -15.226 -13.106 1.00 96.31 612 THR A O 1
ATOM 4754 N N . THR A 1 613 ? 5.051 -14.511 -11.200 1.00 96.81 613 THR A N 1
ATOM 4755 C CA . THR A 1 613 ? 3.897 -15.407 -11.302 1.00 96.81 613 THR A CA 1
ATOM 4756 C C . THR A 1 613 ? 2.946 -14.986 -12.423 1.00 96.81 613 THR A C 1
ATOM 4758 O O . THR A 1 613 ? 2.569 -15.823 -13.244 1.00 96.81 613 THR A O 1
ATOM 4761 N N . ILE A 1 614 ? 2.590 -13.700 -12.532 1.00 98.19 614 ILE A N 1
ATOM 4762 C CA . ILE A 1 614 ? 1.698 -13.204 -13.596 1.00 98.19 614 ILE A CA 1
ATOM 4763 C C . ILE A 1 614 ? 2.368 -13.317 -14.975 1.00 98.19 614 ILE A C 1
ATOM 4765 O O . ILE A 1 614 ? 1.708 -13.667 -15.955 1.00 98.19 614 ILE A O 1
ATOM 4769 N N . ALA A 1 615 ? 3.691 -13.134 -15.060 1.00 96.94 615 ALA A N 1
ATOM 4770 C CA . ALA A 1 615 ? 4.479 -13.449 -16.251 1.00 96.94 615 ALA A CA 1
ATOM 4771 C C . ALA A 1 615 ? 4.301 -14.904 -16.694 1.00 96.94 615 ALA A C 1
ATOM 4773 O O . ALA A 1 615 ? 4.081 -15.175 -17.879 1.00 96.94 615 ALA A O 1
ATOM 4774 N N . GLY A 1 616 ? 4.393 -15.829 -15.734 1.00 96.81 616 GLY A N 1
ATOM 4775 C CA . GLY A 1 616 ? 4.146 -17.251 -15.942 1.00 96.81 616 GLY A CA 1
ATOM 4776 C C . GLY A 1 616 ? 2.731 -17.505 -16.451 1.00 96.81 616 GLY A C 1
ATOM 4777 O O . GLY A 1 616 ? 2.571 -18.166 -17.474 1.00 96.81 616 GLY A O 1
ATOM 4778 N N . LEU A 1 617 ? 1.719 -16.898 -15.820 1.00 97.31 617 LEU A N 1
ATOM 4779 C CA . LEU A 1 617 ? 0.319 -17.006 -16.242 1.00 97.31 617 LEU A CA 1
ATOM 4780 C C . LEU A 1 617 ? 0.103 -16.526 -17.680 1.00 97.31 617 LEU A C 1
ATOM 4782 O O . LEU A 1 617 ? -0.556 -17.217 -18.451 1.00 97.31 617 LEU A O 1
ATOM 4786 N N . GLN A 1 618 ? 0.683 -15.390 -18.079 1.00 97.81 618 GLN A N 1
ATOM 4787 C CA . GLN A 1 618 ? 0.563 -14.885 -19.450 1.00 97.81 618 GLN A CA 1
ATOM 4788 C C . GLN A 1 618 ? 1.212 -15.838 -20.465 1.00 97.81 618 GLN A C 1
ATOM 4790 O O . GLN A 1 618 ? 0.643 -16.104 -21.527 1.00 97.81 618 GLN A O 1
ATOM 4795 N N . ARG A 1 619 ? 2.403 -16.363 -20.152 1.00 97.38 619 ARG A N 1
ATOM 4796 C CA . ARG A 1 619 ? 3.105 -17.339 -20.999 1.00 97.38 619 ARG A CA 1
ATOM 4797 C C . ARG A 1 619 ? 2.291 -18.625 -21.144 1.00 97.38 619 ARG A C 1
ATOM 4799 O O . ARG A 1 619 ? 2.146 -19.130 -22.257 1.00 97.38 619 ARG A O 1
ATOM 4806 N N . ASP A 1 620 ? 1.751 -19.130 -20.044 1.00 97.19 620 ASP A N 1
ATOM 4807 C CA . ASP A 1 620 ? 0.970 -20.363 -20.022 1.00 97.19 620 ASP A CA 1
ATOM 4808 C C . ASP A 1 620 ? -0.373 -20.173 -20.742 1.00 97.19 620 ASP A C 1
ATOM 4810 O O . ASP A 1 620 ? -0.762 -21.026 -21.536 1.00 97.19 620 ASP A O 1
ATOM 4814 N N . ALA A 1 621 ? -1.034 -19.023 -20.567 1.00 97.31 621 ALA A N 1
ATOM 4815 C CA . ALA A 1 621 ? -2.231 -18.646 -21.317 1.00 97.31 621 ALA A CA 1
ATOM 4816 C C . ALA A 1 621 ? -1.957 -18.553 -22.819 1.00 97.31 621 ALA A C 1
ATOM 4818 O O . ALA A 1 621 ? -2.726 -19.074 -23.622 1.00 97.31 621 ALA A O 1
ATOM 4819 N N . ARG A 1 622 ? -0.829 -17.956 -23.223 1.00 96.88 622 ARG A N 1
ATOM 4820 C CA . ARG A 1 622 ? -0.413 -17.918 -24.631 1.00 96.88 622 ARG A CA 1
ATOM 4821 C C . ARG A 1 622 ? -0.216 -19.318 -25.205 1.00 96.88 622 ARG A C 1
ATOM 4823 O O . ARG A 1 622 ? -0.635 -19.572 -26.330 1.00 96.88 622 ARG A O 1
ATOM 4830 N N . ALA A 1 623 ? 0.401 -20.221 -24.446 1.00 96.62 623 ALA A N 1
ATOM 4831 C CA . ALA A 1 623 ? 0.596 -21.603 -24.871 1.00 96.62 623 ALA A CA 1
ATOM 4832 C C . ALA A 1 623 ? -0.728 -22.385 -24.945 1.00 96.62 623 ALA A C 1
ATOM 4834 O O . ALA A 1 623 ? -0.940 -23.132 -25.898 1.00 96.62 623 ALA A O 1
ATOM 4835 N N . ALA A 1 624 ? -1.617 -22.207 -23.964 1.00 96.25 624 ALA A N 1
ATOM 4836 C CA . ALA A 1 624 ? -2.879 -22.935 -23.862 1.00 96.25 624 ALA A CA 1
ATOM 4837 C C . ALA A 1 624 ? -3.942 -22.445 -24.856 1.00 96.25 624 ALA A C 1
ATOM 4839 O O . ALA A 1 624 ? -4.679 -23.254 -25.413 1.00 96.25 624 ALA A O 1
ATOM 4840 N N . TRP A 1 625 ? -4.033 -21.132 -25.081 1.00 97.00 625 TRP A N 1
ATOM 4841 C CA . TRP A 1 625 ? -5.052 -20.532 -25.947 1.00 97.00 625 TRP A CA 1
ATOM 4842 C C . TRP A 1 625 ? -4.632 -20.461 -27.421 1.00 97.00 625 TRP A C 1
ATOM 4844 O O . TRP A 1 625 ? -5.492 -20.285 -28.279 1.00 97.00 625 TRP A O 1
ATOM 4854 N N . GLY A 1 626 ? -3.338 -20.614 -27.732 1.00 97.06 626 GLY A N 1
ATOM 4855 C CA . GLY A 1 626 ? -2.834 -20.675 -29.106 1.00 97.06 626 GLY A CA 1
ATOM 4856 C C . GLY A 1 626 ? -3.239 -19.457 -29.941 1.00 97.06 626 GLY A C 1
ATOM 4857 O O . GLY A 1 626 ? -2.999 -18.318 -29.541 1.00 97.06 626 GLY A O 1
ATOM 4858 N N . ASP A 1 627 ? -3.874 -19.702 -31.087 1.00 97.19 627 ASP A N 1
ATOM 4859 C CA . ASP A 1 627 ? -4.333 -18.654 -32.011 1.00 97.19 627 ASP A CA 1
ATOM 4860 C C . ASP A 1 627 ? -5.419 -17.746 -31.406 1.00 97.19 627 ASP A C 1
ATOM 4862 O O . ASP A 1 627 ? -5.583 -16.608 -31.845 1.00 97.19 627 ASP A O 1
ATOM 4866 N N . ASP A 1 628 ? -6.122 -18.206 -30.365 1.00 96.56 628 ASP A N 1
ATOM 4867 C CA . ASP A 1 628 ? -7.125 -17.406 -29.662 1.00 96.56 628 ASP A CA 1
ATOM 4868 C C . ASP A 1 628 ? -6.504 -16.504 -28.576 1.00 96.56 628 ASP A C 1
ATOM 4870 O O . ASP A 1 628 ? -7.226 -15.789 -27.866 1.00 96.56 628 ASP A O 1
ATOM 4874 N N . PHE A 1 629 ? -5.181 -16.546 -28.380 1.00 98.06 629 PHE A N 1
ATOM 4875 C CA . PHE A 1 629 ? -4.505 -15.626 -27.475 1.00 98.06 629 PHE A CA 1
ATOM 4876 C C . PHE A 1 629 ? -4.436 -14.224 -28.087 1.00 98.06 629 PHE A C 1
ATOM 4878 O O . PHE A 1 629 ? -3.893 -14.004 -29.168 1.00 98.06 629 PHE A O 1
ATOM 4885 N N . SER A 1 630 ? -4.874 -13.236 -27.316 1.00 97.81 630 SER A N 1
ATOM 4886 C CA . SER A 1 630 ? -4.513 -11.839 -27.529 1.00 97.81 630 SER A CA 1
ATOM 4887 C C . SER A 1 630 ? -4.170 -11.205 -26.190 1.00 97.81 630 SER A C 1
ATOM 4889 O O . SER A 1 630 ? -4.657 -11.648 -25.148 1.00 97.81 630 SER A O 1
ATOM 4891 N N . VAL A 1 631 ? -3.348 -10.153 -26.221 1.00 97.44 631 VAL A N 1
ATOM 4892 C CA . VAL A 1 631 ? -3.019 -9.377 -25.017 1.00 97.44 631 VAL A CA 1
ATOM 4893 C C . VAL A 1 631 ? -4.297 -8.903 -24.336 1.00 97.44 631 VAL A C 1
ATOM 4895 O O . VAL A 1 631 ? -4.461 -9.141 -23.146 1.00 97.44 631 VAL A O 1
ATOM 4898 N N . ARG A 1 632 ? -5.239 -8.364 -25.118 1.00 97.69 632 ARG A N 1
ATOM 4899 C CA . ARG A 1 632 ? -6.542 -7.925 -24.623 1.00 97.69 632 ARG A CA 1
ATOM 4900 C C . ARG A 1 632 ? -7.341 -9.023 -23.939 1.00 97.69 632 ARG A C 1
ATOM 4902 O O . ARG A 1 632 ? -7.890 -8.800 -22.873 1.00 97.69 632 ARG A O 1
ATOM 4909 N N . ARG A 1 633 ? -7.415 -10.213 -24.540 1.00 97.62 633 ARG A N 1
ATOM 4910 C CA . ARG A 1 633 ? -8.137 -11.335 -23.929 1.00 97.62 633 ARG A CA 1
ATOM 4911 C C . ARG A 1 633 ? -7.552 -11.679 -22.560 1.00 97.62 633 ARG A C 1
ATOM 4913 O O . ARG A 1 633 ? -8.304 -11.946 -21.634 1.00 97.62 633 ARG A O 1
ATOM 4920 N N . PHE A 1 634 ? -6.225 -11.689 -22.444 1.00 98.25 634 PHE A N 1
ATOM 4921 C CA . PHE A 1 634 ? -5.558 -11.982 -21.180 1.00 98.25 634 PHE A CA 1
ATOM 4922 C C . PHE A 1 6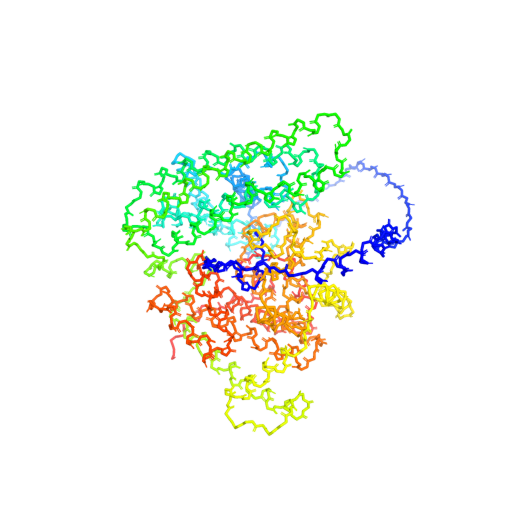34 ? -5.821 -10.894 -20.133 1.00 98.25 634 PHE A C 1
ATOM 4924 O O . PHE A 1 634 ? -6.226 -11.209 -19.020 1.00 98.25 634 PHE A O 1
ATOM 4931 N N . THR A 1 635 ? -5.623 -9.625 -20.479 1.00 98.19 635 THR A N 1
ATOM 4932 C CA . THR A 1 635 ? -5.798 -8.501 -19.548 1.00 98.19 635 THR A CA 1
ATOM 4933 C C . THR A 1 635 ? -7.258 -8.308 -19.135 1.00 98.19 635 THR A C 1
ATOM 4935 O O . THR A 1 635 ? -7.511 -8.110 -17.951 1.00 98.19 635 THR A O 1
ATOM 4938 N N . ASP A 1 636 ? -8.219 -8.433 -20.059 1.00 97.31 636 ASP A N 1
ATOM 4939 C CA . ASP A 1 636 ? -9.652 -8.365 -19.749 1.00 97.31 636 ASP A CA 1
ATOM 4940 C C . ASP A 1 636 ? -10.041 -9.507 -18.789 1.00 97.31 636 ASP A C 1
ATOM 4942 O O . ASP A 1 636 ? -10.708 -9.254 -17.790 1.00 97.31 636 ASP A O 1
ATOM 4946 N N . ALA A 1 637 ? -9.532 -10.730 -19.000 1.00 96.06 637 ALA A N 1
ATOM 4947 C CA . ALA A 1 637 ? -9.779 -11.857 -18.095 1.00 96.06 637 ALA A CA 1
ATOM 4948 C C . ALA A 1 637 ? -9.150 -11.663 -16.698 1.00 96.06 637 ALA A C 1
ATOM 4950 O O . ALA A 1 637 ? -9.759 -12.014 -15.688 1.00 96.06 637 ALA A O 1
ATOM 4951 N N . MET A 1 638 ? -7.953 -11.067 -16.618 1.00 97.19 638 MET A N 1
ATOM 4952 C CA . MET A 1 638 ? -7.319 -10.701 -15.340 1.00 97.19 638 MET A CA 1
ATOM 4953 C C . MET A 1 638 ? -8.143 -9.654 -14.570 1.00 97.19 638 MET A C 1
ATOM 4955 O O . MET A 1 638 ? -8.234 -9.720 -13.345 1.00 97.19 638 MET A O 1
ATOM 4959 N N . MET A 1 639 ? -8.748 -8.689 -15.268 1.00 96.25 639 MET A N 1
ATOM 4960 C CA . MET A 1 639 ? -9.617 -7.678 -14.655 1.00 96.25 639 MET A CA 1
ATOM 4961 C C . MET A 1 639 ? -10.976 -8.251 -14.240 1.00 96.25 639 MET A C 1
ATOM 4963 O O . MET A 1 639 ? -11.477 -7.892 -13.178 1.00 96.25 639 MET A O 1
ATOM 4967 N N . GLU A 1 640 ? -11.549 -9.153 -15.039 1.00 93.75 640 GLU A N 1
ATOM 4968 C CA . GLU A 1 640 ? -12.831 -9.812 -14.761 1.00 93.75 640 GLU A CA 1
ATOM 4969 C C . GLU A 1 640 ? -12.766 -10.691 -13.506 1.00 93.75 640 GLU A C 1
ATOM 4971 O O . GLU A 1 640 ? -13.636 -10.597 -12.639 1.00 93.75 640 GLU A O 1
ATOM 4976 N N . VAL A 1 641 ? -11.702 -11.490 -13.352 1.00 93.56 641 VAL A N 1
ATOM 4977 C CA . VAL A 1 641 ? -11.516 -12.296 -12.136 1.00 93.56 641 VAL A CA 1
ATOM 4978 C C . VAL A 1 641 ? -11.2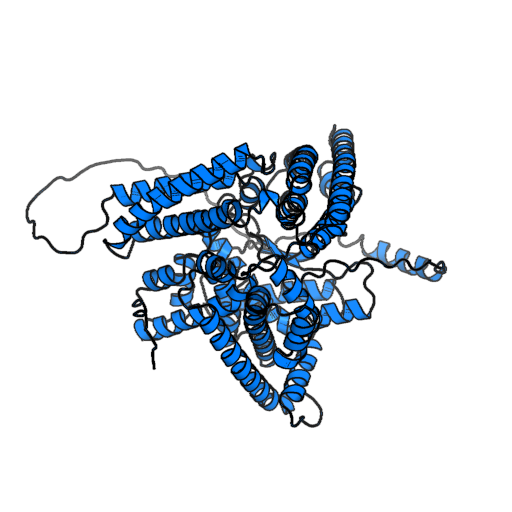04 -11.415 -10.918 1.00 93.56 641 VAL A C 1
ATOM 4980 O O . VAL A 1 641 ? -11.655 -11.699 -9.807 1.00 93.56 641 VAL A O 1
ATOM 4983 N N . GLY A 1 642 ? -10.499 -10.301 -11.119 1.00 93.06 642 GLY A N 1
ATOM 4984 C CA . GLY A 1 642 ? -10.127 -9.375 -10.055 1.00 93.06 642 GLY A CA 1
ATOM 4985 C C . GLY A 1 642 ? -9.022 -9.918 -9.135 1.00 93.06 642 GLY A C 1
ATOM 4986 O O . GLY A 1 642 ? -8.435 -10.965 -9.405 1.00 93.06 642 GLY A O 1
ATOM 4987 N N . PRO A 1 643 ? -8.707 -9.206 -8.038 1.00 95.25 643 PRO A N 1
ATOM 4988 C CA . PRO A 1 643 ? -7.568 -9.506 -7.168 1.00 95.25 643 PRO A CA 1
ATOM 4989 C C . PRO A 1 643 ? -7.821 -10.667 -6.195 1.00 95.25 643 PRO A C 1
ATOM 4991 O O . PRO A 1 643 ? -7.774 -10.511 -4.974 1.00 95.25 643 PRO A O 1
ATOM 4994 N N . VAL A 1 644 ? -8.101 -11.839 -6.760 1.00 95.56 644 VAL A N 1
ATOM 4995 C CA . VAL A 1 644 ? -8.121 -13.127 -6.060 1.00 95.56 644 VAL A CA 1
ATOM 4996 C C . VAL A 1 644 ? -6.715 -13.730 -6.012 1.00 95.56 644 VAL A C 1
ATOM 4998 O O . VAL A 1 644 ? -5.782 -13.206 -6.621 1.00 95.56 644 VAL A O 1
ATOM 5001 N N . THR A 1 645 ? -6.555 -14.855 -5.313 1.00 94.81 645 THR A N 1
ATOM 5002 C CA . THR A 1 645 ? -5.256 -15.535 -5.250 1.00 94.81 645 THR A CA 1
ATOM 5003 C C . THR A 1 645 ? -4.777 -15.941 -6.648 1.00 94.81 645 THR A C 1
ATOM 5005 O O . THR A 1 645 ? -5.565 -16.375 -7.489 1.00 94.81 645 THR A O 1
ATOM 5008 N N . LEU A 1 646 ? -3.474 -15.856 -6.916 1.00 93.75 646 LEU A N 1
ATOM 5009 C CA . LEU A 1 646 ? -2.920 -16.238 -8.225 1.00 93.75 646 LEU A CA 1
ATOM 5010 C C . LEU A 1 646 ? -3.236 -17.694 -8.662 1.00 93.75 646 LEU A C 1
ATOM 5012 O O . LEU A 1 646 ? -3.452 -17.917 -9.857 1.00 93.75 646 LEU A O 1
ATOM 5016 N N . PRO A 1 647 ? -3.351 -18.693 -7.759 1.00 92.50 647 PRO A N 1
ATOM 5017 C CA . PRO A 1 647 ? -3.909 -20.006 -8.103 1.00 92.50 647 PRO A CA 1
ATOM 5018 C C . PRO A 1 647 ? -5.377 -19.977 -8.565 1.00 92.50 647 PRO A C 1
ATOM 5020 O O . PRO A 1 647 ? -5.754 -20.720 -9.478 1.00 92.50 647 PRO A O 1
ATOM 5023 N N . ASP A 1 648 ? -6.210 -19.118 -7.973 1.00 92.69 648 ASP A N 1
ATOM 5024 C CA . ASP A 1 648 ? -7.600 -18.934 -8.401 1.00 92.69 648 ASP A CA 1
ATOM 5025 C C . ASP A 1 648 ? -7.674 -18.238 -9.760 1.00 92.69 648 ASP A C 1
ATOM 5027 O O . ASP A 1 648 ? -8.451 -18.668 -10.610 1.00 92.69 648 ASP A O 1
ATOM 5031 N N . VAL A 1 649 ? -6.805 -17.252 -10.016 1.00 95.00 649 VAL A N 1
ATOM 5032 C CA . VAL A 1 649 ? -6.640 -16.649 -11.349 1.00 95.00 649 VAL A CA 1
ATOM 5033 C C . VAL A 1 649 ? -6.289 -17.721 -12.375 1.00 95.00 649 VAL A C 1
ATOM 5035 O O . VAL A 1 649 ? -6.943 -17.824 -13.408 1.00 95.00 649 VAL A O 1
ATOM 5038 N N . ARG A 1 650 ? -5.297 -18.576 -12.089 1.00 93.88 650 ARG A N 1
ATOM 5039 C CA . ARG A 1 650 ? -4.912 -19.677 -12.987 1.00 93.88 650 ARG A CA 1
ATOM 5040 C C . ARG A 1 650 ? -6.101 -20.577 -13.333 1.00 93.88 650 ARG A C 1
ATOM 5042 O O . ARG A 1 650 ? -6.274 -20.940 -14.496 1.00 93.88 650 ARG A O 1
ATOM 5049 N N . THR A 1 651 ? -6.916 -20.897 -12.329 1.00 91.31 651 THR A N 1
ATOM 5050 C CA . THR A 1 651 ? -8.136 -21.697 -12.489 1.00 91.31 651 THR A CA 1
ATOM 5051 C C . THR A 1 651 ? -9.160 -20.978 -13.369 1.00 91.31 651 THR A C 1
ATOM 5053 O O . THR A 1 651 ? -9.650 -21.575 -14.323 1.00 91.31 651 THR A O 1
ATOM 5056 N N . ALA A 1 652 ? -9.426 -19.694 -13.111 1.00 91.62 652 ALA A N 1
ATOM 5057 C CA . ALA A 1 652 ? -10.361 -18.878 -13.891 1.00 91.62 652 ALA A CA 1
ATOM 5058 C C . ALA A 1 652 ? -9.938 -18.718 -15.361 1.00 91.62 652 ALA A C 1
ATOM 5060 O O . ALA A 1 652 ? -10.777 -18.666 -16.255 1.00 91.62 652 ALA A O 1
ATOM 5061 N N . LEU A 1 653 ? -8.630 -18.701 -15.635 1.00 92.69 653 LEU A N 1
ATOM 5062 C CA . LEU A 1 653 ? -8.084 -18.669 -16.995 1.00 92.69 653 LEU A CA 1
ATOM 5063 C C . LEU A 1 653 ? -8.151 -20.031 -17.721 1.00 92.69 653 LEU A C 1
ATOM 5065 O O . LEU A 1 653 ? -7.706 -20.138 -18.870 1.00 92.69 653 LEU A O 1
ATOM 5069 N N . GLY A 1 654 ? -8.677 -21.077 -17.070 1.00 90.75 654 GLY A N 1
ATOM 5070 C CA . GLY A 1 654 ? -8.769 -22.431 -17.619 1.00 90.75 654 GLY A CA 1
ATOM 5071 C C . GLY A 1 654 ? -7.408 -23.112 -17.793 1.00 90.75 654 GLY A C 1
ATOM 5072 O O . GLY A 1 654 ? -7.256 -23.992 -18.641 1.00 90.75 654 GLY A O 1
ATOM 5073 N N . LEU A 1 655 ? -6.394 -22.686 -17.035 1.00 88.62 655 LEU A N 1
ATOM 5074 C CA . LEU A 1 655 ? -5.039 -23.219 -17.131 1.00 88.62 655 LEU A CA 1
ATOM 5075 C C . LEU A 1 655 ? -4.862 -24.393 -16.167 1.00 88.62 655 LEU A C 1
ATOM 5077 O O . LEU A 1 655 ? -5.377 -24.392 -15.048 1.00 88.62 655 LEU A O 1
ATOM 5081 N N . ALA A 1 656 ? -4.092 -25.397 -16.588 1.00 77.31 656 ALA A N 1
ATOM 5082 C CA . ALA A 1 656 ? -3.745 -26.506 -15.710 1.00 77.31 656 ALA A CA 1
ATOM 5083 C C . ALA A 1 656 ? -2.982 -25.983 -14.484 1.00 77.31 656 ALA A C 1
ATOM 5085 O O . ALA A 1 656 ? -2.041 -25.197 -14.620 1.00 77.31 656 ALA A O 1
ATOM 5086 N N . LEU A 1 657 ? -3.371 -26.437 -13.290 1.00 67.56 657 LEU A N 1
ATOM 5087 C CA . LEU A 1 657 ? -2.567 -26.219 -12.093 1.00 67.56 657 LEU A CA 1
ATOM 5088 C C . LEU A 1 657 ? -1.199 -26.864 -12.316 1.00 67.56 657 LEU A C 1
ATOM 5090 O O . LEU A 1 657 ? -1.119 -28.012 -12.762 1.00 67.56 657 LEU A O 1
ATOM 5094 N N . GLU A 1 658 ? -0.128 -26.132 -12.014 1.00 57.28 658 GLU A N 1
ATOM 5095 C CA . GLU A 1 658 ? 1.200 -26.730 -11.964 1.00 57.28 658 GLU A CA 1
ATOM 5096 C C . GLU A 1 658 ? 1.128 -27.896 -10.972 1.00 57.28 658 GLU A C 1
ATOM 5098 O O . GLU A 1 658 ? 0.731 -27.723 -9.816 1.00 57.28 658 GLU A O 1
ATOM 5103 N N . ALA A 1 659 ? 1.446 -29.111 -11.429 1.00 42.31 659 ALA A N 1
ATOM 5104 C CA . ALA A 1 659 ? 1.684 -30.203 -10.499 1.00 42.31 659 ALA A CA 1
ATOM 5105 C C . ALA A 1 659 ? 2.751 -29.695 -9.532 1.00 42.31 659 ALA A C 1
ATOM 5107 O O . ALA A 1 659 ? 3.759 -29.185 -10.012 1.00 42.31 659 ALA A O 1
ATOM 5108 N N . ALA A 1 660 ? 2.523 -29.793 -8.219 1.00 35.41 660 ALA A N 1
ATOM 5109 C CA . ALA A 1 660 ? 3.519 -29.424 -7.222 1.00 35.41 660 ALA A CA 1
ATOM 5110 C C . ALA A 1 660 ? 4.813 -30.181 -7.545 1.00 35.41 660 ALA A C 1
ATOM 5112 O O . ALA A 1 660 ? 4.957 -31.366 -7.229 1.00 35.41 660 ALA A O 1
ATOM 5113 N N . THR A 1 661 ? 5.720 -29.539 -8.276 1.00 31.30 661 THR A N 1
ATOM 5114 C CA . THR A 1 661 ? 6.974 -30.144 -8.674 1.00 31.30 661 THR A CA 1
ATOM 5115 C C . THR A 1 661 ? 7.810 -30.161 -7.418 1.00 31.30 661 THR A C 1
ATOM 5117 O O . THR A 1 661 ? 8.400 -29.167 -7.016 1.00 31.30 661 THR A O 1
ATOM 5120 N N . SER A 1 662 ? 7.825 -31.327 -6.782 1.00 32.19 662 SER A N 1
ATOM 5121 C CA . SER A 1 662 ? 8.945 -31.807 -5.991 1.00 32.19 662 SER A CA 1
ATOM 5122 C C . SER A 1 662 ? 10.191 -31.763 -6.883 1.00 32.19 662 SER A C 1
ATOM 5124 O O . SER A 1 662 ? 10.579 -32.771 -7.475 1.00 32.19 662 SER A O 1
ATOM 5126 N N . THR A 1 663 ? 10.811 -30.596 -7.025 1.00 27.97 663 THR A N 1
ATOM 5127 C CA . THR A 1 663 ? 12.131 -30.463 -7.640 1.00 27.97 663 THR A CA 1
ATOM 5128 C C . THR A 1 663 ? 13.169 -30.872 -6.605 1.00 27.97 663 THR A C 1
ATOM 5130 O O . THR A 1 663 ? 13.849 -30.063 -5.992 1.00 27.97 663 THR A O 1
ATOM 5133 N N . THR A 1 664 ? 13.254 -32.182 -6.382 1.00 30.25 664 THR A N 1
ATOM 5134 C CA . THR A 1 664 ? 14.517 -32.821 -6.027 1.00 30.25 664 THR A CA 1
ATOM 5135 C C . THR A 1 664 ? 15.166 -33.210 -7.349 1.00 30.25 664 THR A C 1
ATOM 5137 O O . THR A 1 664 ? 14.766 -34.203 -7.959 1.00 30.25 664 THR A O 1
ATOM 5140 N N . GLN A 1 665 ? 16.128 -32.416 -7.815 1.00 27.61 665 GLN A N 1
ATOM 5141 C CA . GLN A 1 665 ? 17.193 -32.896 -8.694 1.00 27.61 665 GLN A CA 1
ATOM 5142 C C . GLN A 1 665 ? 18.461 -32.083 -8.491 1.00 27.61 665 GLN A C 1
ATOM 5144 O O . GLN A 1 665 ? 18.363 -30.839 -8.533 1.00 27.61 665 GLN A O 1
#

Foldseek 3Di:
DFDDDDFDCQDDDDDDDDDDDDDDPVPVVVVVVVVVVVPPPPDPDDPDDDDDDDDDDDDDDDDDDDDDDDDDDDDDPQAAQDPVLLVVLVVLLVVLVVLVCVQALLLVVLQPNLVSLLDAHDPPPVSLVVLLVSLVVLLVVLVVSLVSLVVHDQDDSSLLSNLLSVLSNLVSVLSNCCCPPLVCLQAQLCVLLVRLLSLQPCLQPFDPDPLVSSLNSLLSSLLCLLVSLVSSCVRPVPDDLQSYALVSLVVSLLSLLLQLCLLQPLVLCSLVPVVCVPPVPPPCSVVSSVSSSVSSNVSSVSSNVSSVSSVVSSVSHNYHLFCAVNQQVSCCSQQVDPDGLVVVLVVLVVVLVVLLVVLLVLLVVCPVPQHDDDQDPDSLVSLLRLLQSQLVQWDLDPVVLQVLLVVLLVVLVVLCVVLVLADDDPPAQEAGEADDSSSQSHFDFGWSAHHLNGLVHHIYGHDTDQHPPDDPVSSSVVGSCSGSLLSNLVCQQRPVVADRVQLSLCSPDPSSSCNSSFSLLQRLLRSLLSSVSCVVSPRDDSSSVSSNSLVSLLLSLLQNLLSCVRHVVQDLVNLQCCCVPSSVDDSSSSVSSVVCSSPPPPSSNSNVSSNVLVVVLLVQLCVVCPPNDDSHVSNHLDSNSGRGRSQSSCSSSVGDDPDPDPPPD

Solvent-accessible surface area (backbone atoms only — not comparable to full-atom values): 36509 Å² total; per-residue (Å²): 126,69,51,73,66,76,67,76,72,64,82,75,84,84,78,90,72,88,84,78,89,85,70,82,73,69,69,65,60,62,68,60,56,68,69,63,69,74,77,72,89,80,77,94,70,81,95,68,89,85,86,80,91,81,91,78,91,80,90,88,86,87,89,83,89,87,88,87,81,92,88,84,94,71,96,68,99,71,58,70,58,58,72,64,60,36,51,53,33,44,55,50,39,55,50,48,50,56,51,48,34,69,56,32,15,57,59,23,34,59,29,37,38,67,87,30,43,55,47,68,61,69,78,47,74,65,54,44,50,52,50,50,51,51,34,52,52,48,40,58,56,46,52,54,50,40,56,62,39,70,77,22,63,76,66,62,68,47,35,53,25,34,51,42,35,49,30,54,36,41,50,32,52,46,51,45,45,38,55,72,73,63,28,35,82,41,40,39,50,48,62,50,37,49,53,63,60,56,64,51,57,65,67,73,76,52,75,93,52,58,68,69,60,37,52,53,22,50,42,39,32,42,67,46,43,55,57,52,46,49,56,44,48,53,30,55,66,69,41,57,41,65,58,25,23,37,67,50,28,54,51,23,30,52,50,24,49,27,43,20,50,29,38,59,49,33,50,51,53,43,54,70,35,68,48,30,74,76,40,55,89,44,88,62,36,69,59,51,51,52,51,42,52,51,47,23,40,55,34,16,51,50,36,45,52,45,26,52,52,38,50,62,49,34,79,64,30,66,20,65,70,58,49,40,88,51,36,61,58,52,41,32,54,67,63,67,54,80,70,56,66,68,59,56,44,51,51,36,54,52,47,41,56,51,50,51,52,50,45,28,52,50,35,61,73,45,31,86,80,77,51,83,80,85,81,59,89,50,55,68,57,33,36,49,52,47,55,53,55,42,29,66,48,42,45,92,45,72,68,52,45,51,48,51,52,54,49,52,50,56,51,41,51,52,48,37,59,74,71,46,44,45,89,73,75,83,78,77,52,70,43,80,45,64,42,62,86,51,49,77,63,42,80,51,52,22,38,41,61,26,16,56,66,32,43,83,43,58,24,38,39,25,36,72,71,80,63,97,80,55,50,75,66,56,49,51,49,52,25,34,70,58,4,53,31,43,45,58,42,45,43,15,20,54,34,51,74,8,42,46,46,51,41,44,47,25,12,66,41,97,49,49,51,36,53,72,42,41,28,55,29,40,51,40,5,44,16,52,38,24,32,56,52,40,44,78,75,64,51,73,54,76,53,29,51,50,34,47,50,53,49,50,33,45,32,30,43,31,31,46,50,37,49,34,36,28,72,67,64,53,46,71,68,53,43,37,49,43,32,42,72,72,38,70,39,58,68,64,54,24,56,30,48,53,51,42,43,61,75,47,66,62,56,48,34,22,36,42,57,13,21,58,49,52,52,48,51,54,53,50,46,42,65,73,46,47,90,76,47,44,68,29,60,54,45,41,50,53,52,72,71,36,36,45,50,64,72,54,50,39,44,70,71,72,44,81,76,77,72,87,74,78,81,81,126

Radius of gyration: 26.71 Å; Cα contacts (8 Å, |Δi|>4): 875; chains: 1; bounding box: 82×85×62 Å

Nearest PDB structures (foldseek):
  3u24-assembly1_A  TM=8.031E-01  e=3.422E-25  Shewanella oneidensis MR-1
  3o0y-assembly1_A  TM=7.970E-01  e=3.663E-15  Colwellia psychrerythraea 34H
  3o0y-assembly2_B  TM=8.000E-01  e=3.013E-14  Colwellia psychrerythraea 34H
  3qwe-assembly1_A-2  TM=3.242E-01  e=5.929E+00  Homo sapiens

Sequence (665 aa):
MPVWLGPQVQGLPHQGGRGLPAGPARRRAQARTDRAGRALVQALVPVRPAGGRERRLLSILALLGALGCAAGETPGSGGSAPPDAVRRASELVDQSIERTLSFYPSRALSAGRQEAALRLESYSDQAVAEWIGWNRELVEQGTLLVAELAGRGGEGDAFDARADLSLAIAEARIQLFELTEQRVHETDPLLWSGTIANALPFLLIRDEMPMTARLDAIAARIAEVPRLVGEAGEALGRADRADLSPDLLAIAVGQLGSVAEFYGGDLARFVDGPAAEELGGQEGFAARREAILATAADAAEQVRQLATLLEERRETARGSFRLADRYERRFRLVTGETRPVAEVLAAAEEDLAKRRGETALFARRIWDEHLSGEMPFGDREVIQGLFDRIAEDRAATVEEFVEDYRTLVLEAEAFVRERGIVGLPDPLTLVVDRSPAVFTSQAFGGVYSSGPWAPEADTLLLLPTPPADADDEQLAAFFRDFNHHFNTMIIAHELMPGHYLQLKVAARSEHPARYLYSDPVFVEGWGTFSERLMLEQGWGDDLAYAAHLKKQLENIARTIVDIRVHTENMTREEVERFVTEEAMQDVQFARNMWRRAMTTSPQLTFYWLGDTTIAGLQRDARAAWGDDFSVRRFTDAMMEVGPVTLPDVRTALGLALEAATSTTQ

Secondary structure (DSSP, 8-state):
-PBP-S---PPPP---PPP----TTGGGTHHHHTTTTTS--S----------------------------------S--PPPHHHHHHHHHHHHHHHHHHHHH-HHHHHHTT-GGGGG------HHHHHHHHHHHHHHHHHHHHHHHHHHTS-SSSHHHHHHHHHHHHHHHHHHHHHHHHTS-HHHH-HHHHHHHHHTSSHHHHH--SS-HHHHHHHHHHHHHHHHHHHHHHHHHHHHS-TTTS-HHHHHHHHHHHHHHHHIIIIIHHHHHHTHHHHHHTTSTTHHHHHHHHHHHHHHHHHHHHHHHHHHHHHHHH----S--GGGHHHHHHHHH---S-HHHHHHHHHHHHHHHHHHHHHHHHHTHHHH--SPPPSSHHHHHHHHHHHHTTS--SSHHHHHHHHHHHHHHHHHHHHHHT-SPPPSS--EEEEEPPTT-SSS---EEEPPPTTSTTSPEEEEE----TT--HHHHHHHHHHT-HHHHHHHHHHHTSSSHHHHHHHHHHSS-HHHHHT--HHHHHHHHHHHHHHHHHTT-S-HHHHHHHHHHHHHHHHHHHHHHHHHHS---HHHHHHIIIIIS---HHHHHHHHHHHHHSTTGGGHHHHHHHHHHHHHHHHHHHHGGG--HHHHHHHHHHH-S--HHHHHHHTTPPPPP------